Protein AF-0000000071113165 (afdb_homodimer)

Organism: Streptococcus pneumoniae serotype 4 (strain ATCC BAA-334 / TIGR4) (NCBI:txid170187)

Solvent-accessible surface area (backbone atoms only — not comparable to full-atom values): 21398 Å² total; per-residue (Å²): 120,42,36,26,34,48,35,62,42,58,85,56,48,65,63,38,43,74,47,56,25,41,30,31,39,39,16,25,43,61,92,53,75,32,18,29,39,22,61,21,46,48,31,50,42,34,58,58,27,58,80,63,74,26,47,37,28,35,34,48,31,83,55,58,80,76,47,62,73,53,71,68,54,51,51,24,42,50,47,37,44,51,52,41,52,71,40,55,39,50,20,37,30,36,60,51,29,38,94,85,48,40,77,26,58,76,62,47,50,54,51,49,61,64,40,66,94,37,47,32,31,37,32,53,62,55,47,66,31,51,76,72,50,40,56,54,44,49,54,51,40,29,74,69,61,39,48,29,37,33,29,51,41,58,60,92,86,61,52,67,69,61,24,50,56,44,41,51,54,53,49,64,70,26,60,98,56,39,46,74,34,46,28,72,88,33,23,67,87,46,44,62,56,48,37,71,74,69,67,55,60,41,41,31,16,73,28,49,54,97,121,42,36,27,35,48,34,60,45,60,84,55,48,65,63,36,43,74,48,57,26,40,29,31,38,36,17,24,42,60,93,53,73,33,18,30,40,22,60,20,48,49,30,51,42,35,60,58,26,60,78,62,74,26,46,36,29,35,33,50,30,83,54,56,81,74,47,62,70,56,70,67,53,50,52,26,42,51,48,37,44,49,50,40,52,73,40,55,39,50,19,38,31,36,58,51,29,38,94,85,48,40,76,27,57,75,61,45,49,54,51,50,62,63,39,67,94,37,46,31,30,37,32,55,62,55,47,65,33,51,76,71,49,40,57,53,44,49,54,51,40,28,74,69,62,37,49,29,37,34,30,50,40,56,58,94,84,62,54,67,70,62,23,49,55,43,40,53,53,51,49,62,71,26,60,97,56,38,46,74,34,46,28,72,88,32,22,68,86,48,44,62,56,47,36,69,74,69,67,56,59,42,41,30,17,73,28,49,53,96

Nearest PDB structures (foldseek):
  2bdq-assembly1_B  TM=9.662E-01  e=8.744E-26  Streptococcus agalactiae
  3iwp-assembly5_C  TM=9.488E-01  e=4.436E-21  Homo sapiens
  3iwp-assembly5_D  TM=9.353E-01  e=1.813E-20  Homo sapiens
  1x8c-assembly1_A  TM=9.514E-01  e=1.545E-19  Shigella flexneri 2a str. 301
  3iwp-assembly7_G  TM=9.284E-01  e=1.070E-19  Homo sapiens

InterPro domains:
  IPR005627 CutC-like [MF_00795] (1-210)
  IPR005627 CutC-like [PF03932] (1-207)
  IPR005627 CutC-like [PTHR12598] (1-207)
  IPR036822 CutC-like domain superfamily [G3DSA:3.20.20.380] (1-209)
  IPR036822 CutC-like domain superfamily [SSF110395] (1-209)

Sequence (420 aa):
MIYEFCAENVTLLEKAMQAGARRIELCDNLAVGGTTPSYGVTKAAVELAANYDTTIMTMIRPRGGDFVYNDLEIAIMLEDIRLTAQAGSQGVVFGALTADKKLDKPNLEKLIAASKGMEIVFHMAFDELSDEDQAEAIDWLSQAGV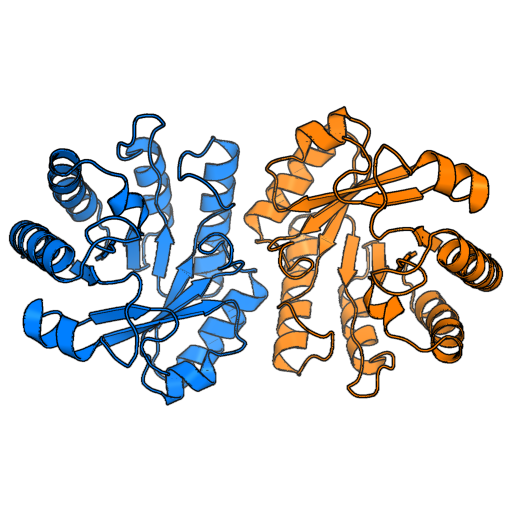TRILTRAGVSGDSLEKRFVHYHRILEYAKGKIEILPGGGIDLENRQTFIDQVGVTQLHGTKVVFMIYEFCAENVTLLEKAMQAGARRIELCDNLAVGGTTPSYGVTKAAVELAANYDTTIMTMIRPRGGDFVYNDLEIAIMLEDIRLTAQAGSQGVVFGALTADKKLDKPNLEKLIAASKGMEIVFHMAFDELSDEDQAEAIDWLSQAGVTRILTRAGVSGDSLEKRFVHYHRILEYAKGKIEILPGGGIDLENRQTFIDQVGVTQLHGTKVVF

Radius of gyration: 22.87 Å; Cα contacts (8 Å, |Δi|>4): 872; chains: 2; bounding box: 44×68×53 Å

pLDDT: mean 97.97, std 1.6, range [87.56, 99.0]

Secondary structure (DSSP, 8-state):
-EEEEEEETTTTHHHHHHTT--EEEEEB-GGGT-BPPPHHHHHHHHHHHHTTT-EEEEE--SSSS-S---HHHHHHHHHHHHHHHHHT-SEEEE--B-TTSSB-HHHHHHHHHHTTTSEEEE-GGGGGS-HHHHHHHHHHHHHHT--EEEE-SS-TT--HHHHHHHHHHHHHHHTTT-EEEE-SS-BTTTHHHHHHHH--SEEEETBS--/-EEEEEEETTTTHHHHHHTT--EEEEEB-GGGT-BPPPHHHHHHHHHHHHTTT-EEEEE--SSSS-S---HHHHHHHHHHHHHHHHHT-SEEEE--B-TTSSB-HHHHHHHHHHTTTSEEEE-GGGGGS-HHHHHHHHHHHHHHT--EEEE-SS-TT--HHHHHHHHHHHHHHHTTT-EEEE-SS-BTTTHHHHHHHH--SEEEETBS--

Foldseek 3Di:
DAEEAEDAFCVCLVVLLVLPHQEYEYFHPCVQPGAFDDLVSLLVSCVVSV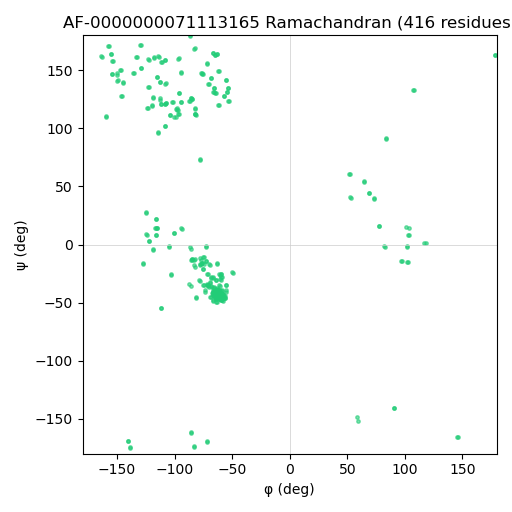VRNHAYATEQHHDHDAQADDPVSLVSSLVSLQSSVVSPHQHYEGAHAHPVLAGPVVSVLVNLVSNPRHAYEYEASLQSHDPVRNLVVLQVCLVSRHAEYEHQLYDPPDDVVNSLVSLQVNCVSNVPRHHYEHEDPAAPVCVVVCCVRNVHDYYYDNHHRD/DAEEAEDAFCVCLVVQLVLPHQEYEYFHPCVQPGAFDDLVSLLVSCVVSVVRNHAYATEQHHDHDAQADDPVSLVSSLVSLQSSVVSPHQHYEGAHAHPVLAGPVVSVLVNLVSNPRHAYEYEASLQSHDPVRNLVVLQVCLVSRHAEYEHQLYDPPDDVVNSLVSLQVNCVSNVPRHHYEHEDPAAPVCVVVCCVRNVHDYYYDNHHRD

Structure (mmCIF, N/CA/C/O backbone):
data_AF-0000000071113165-model_v1
#
loop_
_entity.id
_entity.type
_entity.pdbx_description
1 polymer 'PF03932 family protein CutC'
#
loop_
_atom_site.group_PDB
_atom_site.id
_atom_site.type_symbol
_atom_site.label_atom_id
_atom_site.label_alt_id
_atom_site.label_comp_id
_atom_site.label_asym_id
_atom_site.label_entity_id
_atom_site.label_seq_id
_atom_site.pdbx_PDB_ins_code
_atom_site.Cartn_x
_atom_site.Cartn_y
_atom_site.Cartn_z
_atom_site.occupancy
_atom_site.B_iso_or_equiv
_atom_site.auth_seq_id
_atom_site.auth_comp_id
_atom_site.auth_asym_id
_atom_site.auth_atom_id
_atom_site.pdbx_PDB_model_num
ATOM 1 N N . MET A 1 1 ? -12.469 -24.359 -13.43 1 95.56 1 MET A N 1
ATOM 2 C CA . MET A 1 1 ? -11.68 -23.172 -13.781 1 95.56 1 MET A CA 1
ATOM 3 C C . MET A 1 1 ? -11.617 -22.188 -12.617 1 95.56 1 MET A C 1
ATOM 5 O O . MET A 1 1 ? -12.648 -21.844 -12.039 1 95.56 1 MET A O 1
ATOM 9 N N . ILE A 1 2 ? -10.453 -21.844 -12.172 1 98.12 2 ILE A N 1
ATOM 10 C CA . ILE A 1 2 ? -10.305 -20.828 -11.125 1 98.12 2 ILE A CA 1
ATOM 11 C C . ILE A 1 2 ? -9.891 -19.5 -11.75 1 98.12 2 ILE A C 1
ATOM 13 O O . ILE A 1 2 ? -8.898 -19.438 -12.484 1 98.12 2 ILE A O 1
ATOM 17 N N . TYR A 1 3 ? -10.695 -18.5 -11.508 1 98.62 3 TYR A N 1
ATOM 18 C CA . TYR A 1 3 ? -10.305 -17.141 -11.852 1 98.62 3 TYR A CA 1
ATOM 19 C C . TYR A 1 3 ? -9.758 -16.406 -10.633 1 98.62 3 TYR A C 1
ATOM 21 O O . TYR A 1 3 ? -10.453 -16.25 -9.633 1 98.62 3 TYR A O 1
ATOM 29 N N . GLU A 1 4 ? -8.57 -16.047 -10.727 1 98.88 4 GLU A N 1
ATOM 30 C CA . GLU A 1 4 ? -7.926 -15.25 -9.68 1 98.88 4 GLU A CA 1
ATOM 31 C C . GLU A 1 4 ? -7.949 -13.766 -10.023 1 98.88 4 GLU A C 1
ATOM 33 O O . GLU A 1 4 ? -7.328 -13.336 -11 1 98.88 4 GLU A O 1
ATOM 38 N N . PHE A 1 5 ? -8.703 -13.086 -9.234 1 98.88 5 PHE A N 1
ATOM 39 C CA . PHE A 1 5 ? -8.82 -11.648 -9.438 1 98.88 5 PHE A CA 1
ATOM 40 C C . PHE A 1 5 ? -7.715 -10.906 -8.703 1 98.88 5 PHE A C 1
ATOM 42 O O . PHE A 1 5 ? -7.516 -11.109 -7.5 1 98.88 5 PHE A O 1
ATOM 49 N N . CYS A 1 6 ? -6.941 -10.109 -9.398 1 98.88 6 CYS A N 1
ATOM 50 C CA . CYS A 1 6 ? -5.938 -9.242 -8.805 1 98.88 6 CYS A CA 1
ATOM 51 C C . CYS A 1 6 ? -6.57 -7.953 -8.289 1 98.88 6 CYS A C 1
ATOM 53 O O . CYS A 1 6 ? -7.004 -7.113 -9.078 1 98.88 6 CYS A O 1
ATOM 55 N N . ALA A 1 7 ? -6.57 -7.816 -7.02 1 98.75 7 ALA A N 1
ATOM 56 C CA . ALA A 1 7 ? -7.348 -6.75 -6.391 1 98.75 7 ALA A CA 1
ATOM 57 C C . ALA A 1 7 ? -6.434 -5.715 -5.738 1 98.75 7 ALA A C 1
ATOM 59 O O . ALA A 1 7 ? -5.422 -6.07 -5.125 1 98.75 7 ALA A O 1
ATOM 60 N N . GLU A 1 8 ? -6.812 -4.477 -5.887 1 98.25 8 GLU A N 1
ATOM 61 C CA . GLU A 1 8 ? -6.27 -3.396 -5.066 1 98.25 8 GLU A CA 1
ATOM 62 C C . GLU A 1 8 ? -7.23 -3.016 -3.945 1 98.25 8 GLU A C 1
ATOM 64 O O . GLU A 1 8 ? -8.273 -2.402 -4.195 1 98.25 8 GLU A O 1
ATOM 69 N N . ASN A 1 9 ? -6.793 -3.369 -2.727 1 97.75 9 ASN A N 1
ATOM 70 C CA . ASN A 1 9 ? -7.617 -3.189 -1.536 1 97.75 9 ASN A CA 1
ATOM 71 C C . ASN A 1 9 ? -8.93 -3.953 -1.646 1 97.75 9 ASN A C 1
ATOM 73 O O . ASN A 1 9 ? -8.977 -5.055 -2.197 1 97.75 9 ASN A O 1
ATOM 77 N N . VAL A 1 10 ? -10.055 -3.506 -0.98 1 98.44 10 VAL A N 1
ATOM 78 C CA . VAL A 1 10 ? -11.258 -4.316 -0.864 1 98.44 10 VAL A CA 1
ATOM 79 C C . VAL A 1 10 ? -12.328 -3.791 -1.816 1 98.44 10 VAL A C 1
ATOM 81 O O . VAL A 1 10 ? -13.406 -4.379 -1.937 1 98.44 10 VAL A O 1
ATOM 84 N N . THR A 1 11 ? -12.055 -2.701 -2.547 1 97.25 11 THR A N 1
ATOM 85 C CA . THR A 1 11 ? -13.047 -1.896 -3.256 1 97.25 11 THR A CA 1
ATOM 86 C C . THR A 1 11 ? -13.859 -2.762 -4.211 1 97.25 11 THR A C 1
ATOM 88 O O . THR A 1 11 ? -15.086 -2.617 -4.297 1 97.25 11 THR A O 1
ATOM 91 N N . LEU A 1 12 ? -13.219 -3.736 -4.91 1 98.06 12 LEU A N 1
ATOM 92 C CA . LEU A 1 12 ? -13.906 -4.457 -5.977 1 98.06 12 LEU A CA 1
ATOM 93 C C . LEU A 1 12 ? -14.039 -5.938 -5.633 1 98.06 12 LEU A C 1
ATOM 95 O O . LEU A 1 12 ? -14.391 -6.75 -6.492 1 98.06 12 LEU A O 1
ATOM 99 N N . LEU A 1 13 ? -13.812 -6.301 -4.387 1 98.44 13 LEU A N 1
ATOM 100 C CA . LEU A 1 13 ? -13.75 -7.715 -4.027 1 98.44 13 LEU A CA 1
ATOM 101 C C . LEU A 1 13 ? -15.109 -8.375 -4.203 1 98.44 13 LEU A C 1
ATOM 103 O O . LEU A 1 13 ? -15.219 -9.43 -4.832 1 98.44 13 LEU A O 1
ATOM 107 N N . GLU A 1 14 ? -16.141 -7.746 -3.688 1 97.94 14 GLU A N 1
ATOM 108 C CA . GLU A 1 14 ? -17.453 -8.359 -3.768 1 97.94 14 GLU A CA 1
ATOM 109 C C . GLU A 1 14 ? -17.922 -8.492 -5.215 1 97.94 14 GLU A C 1
ATOM 111 O O . GLU A 1 14 ? -18.469 -9.523 -5.609 1 97.94 14 GLU A O 1
ATOM 116 N N . LYS A 1 15 ? -17.688 -7.426 -6.012 1 98.31 15 LYS A N 1
ATOM 117 C CA . LYS A 1 15 ? -18.047 -7.473 -7.43 1 98.31 15 LYS A CA 1
ATOM 118 C C . LYS A 1 15 ? -17.328 -8.617 -8.133 1 98.31 15 LYS A C 1
ATOM 120 O O . LYS A 1 15 ? -17.938 -9.352 -8.922 1 98.31 15 LYS A O 1
ATOM 125 N N . ALA A 1 16 ? -16.016 -8.773 -7.816 1 98.69 16 ALA A N 1
ATOM 126 C CA . ALA A 1 16 ? -15.203 -9.812 -8.445 1 98.69 16 ALA A CA 1
ATOM 127 C C . ALA A 1 16 ? -15.703 -11.203 -8.062 1 98.69 16 ALA A C 1
ATOM 129 O O . ALA A 1 16 ? -15.805 -12.094 -8.914 1 98.69 16 ALA A O 1
ATOM 130 N N . MET A 1 17 ? -16.031 -11.352 -6.781 1 98.69 17 MET A N 1
ATOM 131 C CA . MET A 1 17 ? -16.469 -12.656 -6.285 1 98.69 17 MET A CA 1
ATOM 132 C C . MET A 1 17 ? -17.859 -13 -6.805 1 98.69 17 MET A C 1
ATOM 134 O O . MET A 1 17 ? -18.125 -14.156 -7.141 1 98.69 17 MET A O 1
ATOM 138 N N . GLN A 1 18 ? -18.688 -11.992 -6.949 1 98.38 18 GLN A N 1
ATOM 139 C CA . GLN A 1 18 ? -19.984 -12.195 -7.562 1 98.38 18 GLN A CA 1
ATOM 140 C C . GLN A 1 18 ? -19.859 -12.555 -9.039 1 98.38 18 GLN A C 1
ATOM 142 O O . GLN A 1 18 ? -20.688 -13.297 -9.578 1 98.38 18 GLN A O 1
ATOM 147 N N . ALA A 1 19 ? -18.766 -12.07 -9.625 1 98.38 19 ALA A N 1
ATOM 148 C CA . ALA A 1 19 ? -18.531 -12.305 -11.047 1 98.38 19 ALA A CA 1
ATOM 149 C C . ALA A 1 19 ? -17.812 -13.633 -11.266 1 98.38 19 ALA A C 1
ATOM 151 O O . ALA A 1 19 ? -17.484 -13.992 -12.406 1 98.38 19 ALA A O 1
ATOM 152 N N . GLY A 1 20 ? -17.5 -14.289 -10.195 1 97.81 20 GLY A N 1
ATOM 153 C CA . GLY A 1 20 ? -17.031 -15.656 -10.367 1 97.81 20 GLY A CA 1
ATOM 154 C C . GLY A 1 20 ? -15.609 -15.875 -9.914 1 97.81 20 GLY A C 1
ATOM 155 O O . GLY A 1 20 ? -15.094 -17 -9.977 1 97.81 20 GLY A O 1
ATOM 156 N N . ALA A 1 21 ? -14.945 -14.867 -9.391 1 98.62 21 ALA A N 1
ATOM 157 C CA . ALA A 1 21 ? -13.609 -15.07 -8.844 1 98.62 21 ALA A CA 1
ATOM 158 C C . ALA A 1 21 ? -13.656 -15.984 -7.617 1 98.62 21 ALA A C 1
ATOM 160 O O . ALA A 1 21 ? -14.492 -15.805 -6.73 1 98.62 21 ALA A O 1
ATOM 161 N N . ARG A 1 22 ? -12.75 -16.922 -7.594 1 98.44 22 ARG A N 1
ATOM 162 C CA . ARG A 1 22 ? -12.719 -17.828 -6.445 1 98.44 22 ARG A CA 1
ATOM 163 C C . ARG A 1 22 ? -11.359 -17.781 -5.758 1 98.44 22 ARG A C 1
ATOM 165 O O . ARG A 1 22 ? -11.125 -18.516 -4.789 1 98.44 22 ARG A O 1
ATOM 172 N N . ARG A 1 23 ? -10.547 -16.953 -6.246 1 98.88 23 ARG A N 1
ATOM 173 C CA . ARG A 1 23 ? -9.281 -16.594 -5.621 1 98.88 23 ARG A CA 1
ATOM 174 C C . ARG A 1 23 ? -8.953 -15.117 -5.852 1 98.88 23 ARG A C 1
ATOM 176 O O . ARG A 1 23 ? -9.219 -14.578 -6.93 1 98.88 23 ARG A O 1
ATOM 183 N N . ILE A 1 24 ? -8.453 -14.5 -4.828 1 98.94 24 ILE A N 1
ATOM 184 C CA . ILE A 1 24 ? -8.07 -13.094 -4.898 1 98.94 24 ILE A CA 1
ATOM 185 C C . ILE A 1 24 ? -6.578 -12.945 -4.609 1 98.94 24 ILE A C 1
ATOM 187 O O . ILE A 1 24 ? -6.086 -13.438 -3.592 1 98.94 24 ILE A O 1
ATOM 191 N N . GLU A 1 25 ? -5.852 -12.438 -5.52 1 98.94 25 GLU A N 1
ATOM 192 C CA . GLU A 1 25 ? -4.574 -11.844 -5.125 1 98.94 25 GLU A CA 1
ATOM 193 C C . GLU A 1 25 ? -4.766 -10.43 -4.598 1 98.94 25 GLU A C 1
ATOM 195 O O . GLU A 1 25 ? -5.117 -9.523 -5.355 1 98.94 25 GLU A O 1
ATOM 200 N N . LEU A 1 26 ? -4.535 -10.273 -3.318 1 98.94 26 LEU A N 1
ATOM 201 C CA . LEU A 1 26 ? -4.789 -9 -2.646 1 98.94 26 LEU A CA 1
ATOM 202 C C . LEU A 1 26 ? -3.523 -8.156 -2.588 1 98.94 26 LEU A C 1
ATOM 204 O O . LEU A 1 26 ? -2.494 -8.602 -2.082 1 98.94 26 LEU A O 1
ATOM 208 N N . CYS A 1 27 ? -3.594 -6.957 -3.137 1 98.81 27 CYS A N 1
ATOM 209 C CA . CYS A 1 27 ? -2.471 -6.027 -3.191 1 98.81 27 CYS A CA 1
ATOM 210 C C . CYS A 1 27 ? -2.896 -4.629 -2.762 1 98.81 27 CYS A C 1
ATOM 212 O O . CYS A 1 27 ? -4.09 -4.355 -2.617 1 98.81 27 CYS A O 1
ATOM 214 N N . ASP A 1 28 ? -1.943 -3.873 -2.436 1 98.5 28 ASP A N 1
ATOM 215 C CA . ASP A 1 28 ? -2.027 -2.422 -2.568 1 98.5 28 ASP A CA 1
ATOM 216 C C . ASP A 1 28 ? -1.14 -1.922 -3.705 1 98.5 28 ASP A C 1
ATOM 218 O O . ASP A 1 28 ? -0.256 -2.643 -4.172 1 98.5 28 ASP A O 1
ATOM 222 N N . ASN A 1 29 ? -1.327 -0.743 -4.309 1 98.38 29 ASN A N 1
ATOM 223 C CA . ASN A 1 29 ? -0.427 -0.016 -5.199 1 98.38 29 ASN A CA 1
ATOM 224 C C . ASN A 1 29 ? -0.174 -0.785 -6.492 1 98.38 29 ASN A C 1
ATOM 226 O O . ASN A 1 29 ? 0.975 -1.066 -6.836 1 98.38 29 ASN A O 1
ATOM 230 N N . LEU A 1 30 ? -1.193 -1.187 -7.223 1 97.94 30 LEU A N 1
ATOM 231 C CA . LEU A 1 30 ? -1.079 -1.926 -8.477 1 97.94 30 LEU A CA 1
ATOM 232 C C . LEU A 1 30 ? -0.361 -1.095 -9.531 1 97.94 30 LEU A C 1
ATOM 234 O O . LEU A 1 30 ? 0.119 -1.635 -10.531 1 97.94 30 LEU A O 1
ATOM 238 N N . ALA A 1 31 ? -0.261 0.25 -9.289 1 96.94 31 ALA A N 1
ATOM 239 C CA . ALA A 1 31 ? 0.445 1.128 -10.219 1 96.94 31 ALA A CA 1
ATOM 240 C C . ALA A 1 31 ? 1.901 0.699 -10.375 1 96.94 31 ALA A C 1
ATOM 242 O O . ALA A 1 31 ? 2.518 0.951 -11.414 1 96.94 31 ALA A O 1
ATOM 243 N N . VAL A 1 32 ? 2.445 0.013 -9.352 1 97.44 32 VAL A N 1
ATOM 244 C CA . VAL A 1 32 ? 3.83 -0.439 -9.43 1 97.44 32 VAL A CA 1
ATOM 245 C C . VAL A 1 32 ? 3.879 -1.965 -9.43 1 97.44 32 VAL A C 1
ATOM 247 O O . VAL A 1 32 ? 4.891 -2.561 -9.055 1 97.44 32 VAL A O 1
ATOM 250 N N . GLY A 1 33 ? 2.764 -2.602 -9.648 1 97.06 33 GLY A N 1
ATOM 251 C CA . GLY A 1 33 ? 2.699 -4.051 -9.758 1 97.06 33 GLY A CA 1
ATOM 252 C C . GLY A 1 33 ? 2.178 -4.715 -8.492 1 97.06 33 GLY A C 1
ATOM 253 O O . GLY A 1 33 ? 2.102 -5.945 -8.422 1 97.06 33 GLY A O 1
ATOM 254 N N . GLY A 1 34 ? 1.878 -3.891 -7.465 1 98.62 34 GLY A N 1
ATOM 255 C CA . GLY A 1 34 ? 1.321 -4.426 -6.234 1 98.62 34 GLY A CA 1
ATOM 256 C C . GLY A 1 34 ? 2.311 -4.43 -5.082 1 98.62 34 GLY A C 1
ATOM 257 O O . GLY A 1 34 ? 3.477 -4.789 -5.258 1 98.62 34 GLY A O 1
ATOM 258 N N . THR A 1 35 ? 1.893 -3.977 -3.967 1 98.88 35 THR A N 1
ATOM 259 C CA . THR A 1 35 ? 2.646 -4.066 -2.721 1 98.88 35 THR A CA 1
ATOM 260 C C . THR A 1 35 ? 1.783 -4.648 -1.606 1 98.88 35 THR A C 1
ATOM 262 O O . THR A 1 35 ? 0.596 -4.91 -1.807 1 98.88 35 THR A O 1
ATOM 265 N N . THR A 1 36 ? 2.426 -4.93 -0.488 1 98.94 36 THR A N 1
ATOM 266 C CA . THR A 1 36 ? 1.728 -5.539 0.637 1 98.94 36 THR A CA 1
ATOM 267 C C . THR A 1 36 ? 0.62 -4.625 1.149 1 98.94 36 THR A C 1
ATOM 269 O O . THR A 1 36 ? 0.871 -3.463 1.481 1 98.94 36 THR A O 1
ATOM 272 N N . PRO A 1 37 ? -0.646 -5.078 1.138 1 98.94 37 PRO A N 1
ATOM 273 C CA . PRO A 1 37 ? -1.71 -4.254 1.715 1 98.94 37 PRO A CA 1
ATOM 274 C C . PRO A 1 37 ? -1.579 -4.098 3.229 1 98.94 37 PRO A C 1
ATOM 276 O O . PRO A 1 37 ? -0.8 -4.812 3.861 1 98.94 37 PRO A O 1
ATOM 279 N N . SER A 1 38 ? -2.277 -3.16 3.791 1 98.88 38 SER A N 1
ATOM 280 C CA . SER A 1 38 ? -2.303 -2.994 5.238 1 98.88 38 SER A CA 1
ATOM 281 C C . SER A 1 38 ? -2.949 -4.195 5.922 1 98.88 38 SER A C 1
ATOM 283 O O . SER A 1 38 ? -3.643 -4.984 5.277 1 98.88 38 SER A O 1
ATOM 285 N N . TYR A 1 39 ? -2.705 -4.305 7.211 1 98.81 39 TYR A N 1
ATOM 286 C CA . TYR A 1 39 ? -3.305 -5.379 7.992 1 98.81 39 TYR A CA 1
ATOM 287 C C . TYR A 1 39 ? -4.824 -5.301 7.953 1 98.81 39 TYR A C 1
ATOM 289 O O . TYR A 1 39 ? -5.5 -6.316 7.77 1 98.81 39 TYR A O 1
ATOM 297 N N . GLY A 1 40 ? -5.332 -4.07 8.141 1 98.94 40 GLY A N 1
ATOM 298 C CA . GLY A 1 40 ? -6.773 -3.895 8.125 1 98.94 40 GLY A CA 1
ATOM 299 C C . GLY A 1 40 ? -7.414 -4.324 6.824 1 98.94 40 GLY A C 1
ATOM 300 O O . GLY A 1 40 ? -8.469 -4.965 6.824 1 98.94 40 GLY A O 1
ATOM 301 N N . VAL A 1 41 ? -6.82 -4 5.73 1 98.94 41 VAL A N 1
ATOM 302 C CA . VAL A 1 41 ? -7.32 -4.391 4.418 1 98.94 41 VAL A CA 1
ATOM 303 C C . VAL A 1 41 ? -7.289 -5.91 4.281 1 98.94 41 VAL A C 1
ATOM 305 O O . VAL A 1 41 ? -8.258 -6.52 3.812 1 98.94 41 VAL A O 1
ATOM 308 N N . THR A 1 42 ? -6.184 -6.543 4.684 1 98.94 42 THR A N 1
ATOM 309 C CA . THR A 1 42 ? -6.039 -7.992 4.574 1 98.94 42 THR A CA 1
ATOM 310 C C . THR A 1 42 ? -7.109 -8.703 5.402 1 98.94 42 THR A C 1
ATOM 312 O O . THR A 1 42 ? -7.793 -9.594 4.902 1 98.94 42 THR A O 1
ATOM 315 N N . LYS A 1 43 ? -7.266 -8.25 6.602 1 98.88 43 LYS A N 1
ATOM 316 C CA . LYS A 1 43 ? -8.25 -8.859 7.488 1 98.88 43 LYS A CA 1
ATOM 317 C C . LYS A 1 43 ? -9.656 -8.719 6.93 1 98.88 43 LYS A C 1
ATOM 319 O O . LYS A 1 43 ? -10.422 -9.688 6.898 1 98.88 43 LYS A O 1
ATOM 324 N N . ALA A 1 44 ? -10.008 -7.523 6.445 1 98.88 44 ALA A N 1
A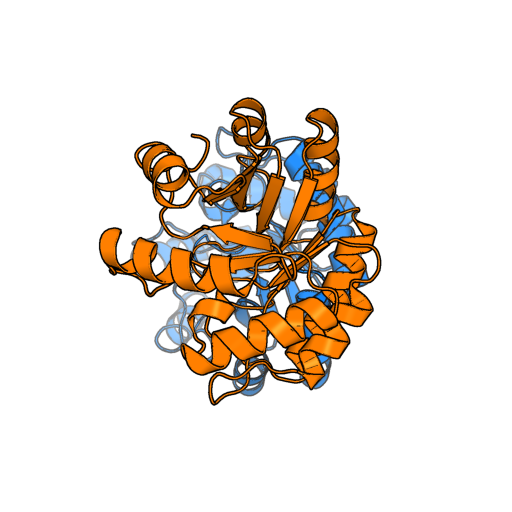TOM 325 C CA . ALA A 1 44 ? -11.328 -7.27 5.879 1 98.88 44 ALA A CA 1
ATOM 326 C C . ALA A 1 44 ? -11.562 -8.125 4.637 1 98.88 44 ALA A C 1
ATOM 328 O O . ALA A 1 44 ? -12.656 -8.656 4.441 1 98.88 44 ALA A O 1
ATOM 329 N N . ALA A 1 45 ? -10.547 -8.242 3.844 1 98.88 45 ALA A N 1
ATOM 330 C CA . ALA A 1 45 ? -10.656 -9.039 2.625 1 98.88 45 ALA A CA 1
ATOM 331 C C . ALA A 1 45 ? -10.922 -10.508 2.953 1 98.88 45 ALA A C 1
ATOM 333 O O . ALA A 1 45 ? -11.758 -11.148 2.316 1 98.88 45 ALA A O 1
ATOM 334 N N . VAL A 1 46 ? -10.172 -11.055 3.93 1 98.88 46 VAL A N 1
ATOM 335 C CA . VAL A 1 46 ? -10.328 -12.445 4.348 1 98.88 46 VAL A CA 1
ATOM 336 C C . VAL A 1 46 ? -11.758 -12.688 4.832 1 98.88 46 VAL A C 1
ATOM 338 O O . VAL A 1 46 ? -12.398 -13.664 4.434 1 98.88 46 VAL A O 1
ATOM 341 N N . GLU A 1 47 ? -12.219 -11.758 5.594 1 98.38 47 GLU A N 1
ATOM 342 C CA . GLU A 1 47 ? -13.562 -11.883 6.145 1 98.38 47 GLU A CA 1
ATOM 343 C C . GLU A 1 47 ? -14.625 -11.805 5.047 1 98.38 47 GLU A C 1
ATOM 345 O O . GLU A 1 47 ? -15.555 -12.609 5.023 1 98.38 47 GLU A O 1
ATOM 350 N N . LEU A 1 48 ? -14.445 -10.891 4.141 1 98.06 48 LEU A N 1
ATOM 351 C CA . LEU A 1 48 ? -15.383 -10.734 3.035 1 98.06 48 LEU A CA 1
ATOM 352 C C . LEU A 1 48 ? -15.391 -11.969 2.148 1 98.06 48 LEU A C 1
ATOM 354 O O . LEU A 1 48 ? -16.453 -12.43 1.727 1 98.06 48 LEU A O 1
ATOM 358 N N . ALA A 1 49 ? -14.219 -12.492 1.912 1 98.19 49 ALA A N 1
ATOM 359 C CA . ALA A 1 49 ? -14.055 -13.609 0.986 1 98.19 49 ALA A CA 1
ATOM 360 C C . ALA A 1 49 ? -14.688 -14.883 1.546 1 98.19 49 ALA A C 1
ATOM 362 O O . ALA A 1 49 ? -15.117 -15.758 0.788 1 98.19 49 ALA A O 1
ATOM 363 N N . ALA A 1 50 ? -14.734 -14.992 2.857 1 96.69 50 ALA A N 1
ATOM 364 C CA . ALA A 1 50 ? -15.32 -16.156 3.51 1 96.69 50 ALA A CA 1
ATOM 365 C C . ALA A 1 50 ? -16.781 -16.344 3.113 1 96.69 50 ALA A C 1
ATOM 367 O O . ALA A 1 50 ? -17.266 -17.469 3.01 1 96.69 50 ALA A O 1
ATOM 368 N N . ASN A 1 51 ? -17.438 -15.258 2.785 1 95.75 51 ASN A N 1
ATOM 369 C CA . ASN A 1 51 ? -18.844 -15.289 2.402 1 95.75 51 ASN A CA 1
ATOM 370 C C . ASN A 1 51 ? -19.031 -15.844 0.993 1 95.75 51 ASN A C 1
ATOM 372 O O . ASN A 1 51 ? -20.156 -16.172 0.588 1 95.75 51 ASN A O 1
ATOM 376 N N . TYR A 1 52 ? -17.953 -16 0.247 1 96.44 52 TYR A N 1
ATOM 377 C CA . TYR A 1 52 ? -18.031 -16.406 -1.151 1 96.44 52 TYR A CA 1
ATOM 378 C C . TYR A 1 52 ? -17.203 -17.656 -1.398 1 96.44 52 TYR A C 1
ATOM 380 O O . TYR A 1 52 ? -16.969 -18.047 -2.547 1 96.44 52 TYR A O 1
ATOM 388 N N . ASP A 1 53 ? -16.703 -18.281 -0.422 1 96 53 ASP A N 1
ATOM 389 C CA . ASP A 1 53 ? -15.812 -19.438 -0.541 1 96 53 ASP A CA 1
ATOM 390 C C . ASP A 1 53 ? -14.633 -19.125 -1.459 1 96 53 ASP A C 1
ATOM 392 O O . ASP A 1 53 ? -14.336 -19.891 -2.375 1 96 53 ASP A O 1
ATOM 396 N N . THR A 1 54 ? -14.148 -17.969 -1.323 1 98.56 54 THR A N 1
ATOM 397 C CA . THR A 1 54 ? -13.016 -17.469 -2.102 1 98.56 54 THR A CA 1
ATOM 398 C C . THR A 1 54 ? -11.766 -17.375 -1.238 1 98.56 54 THR A C 1
ATOM 400 O O . THR A 1 54 ? -11.836 -17 -0.066 1 98.56 54 THR A O 1
ATOM 403 N N . THR A 1 55 ? -10.602 -17.75 -1.749 1 98.69 55 THR A N 1
ATOM 404 C CA . THR A 1 55 ? -9.359 -17.688 -0.994 1 98.69 55 THR A CA 1
ATOM 405 C C . THR A 1 55 ? -8.617 -16.391 -1.269 1 98.69 55 THR A C 1
ATOM 407 O O . THR A 1 55 ? -8.711 -15.828 -2.363 1 98.69 55 THR A O 1
ATOM 410 N N . ILE A 1 56 ? -7.922 -15.93 -0.264 1 98.94 56 ILE A N 1
ATOM 411 C CA . ILE A 1 56 ? -7.125 -14.711 -0.361 1 98.94 56 ILE A CA 1
ATOM 412 C C . ILE A 1 56 ? -5.641 -15.062 -0.397 1 98.94 56 ILE A C 1
ATOM 414 O O . ILE A 1 56 ? -5.145 -15.773 0.481 1 98.94 56 ILE A O 1
ATOM 418 N N . MET A 1 57 ? -4.949 -14.656 -1.455 1 98.94 57 MET A N 1
ATOM 419 C CA . MET A 1 57 ? -3.494 -14.656 -1.591 1 98.94 57 MET A CA 1
ATOM 420 C C . MET A 1 57 ? -2.936 -13.25 -1.442 1 98.94 57 MET A C 1
ATOM 422 O O . MET A 1 57 ? -3.125 -12.406 -2.322 1 98.94 57 MET A O 1
ATOM 426 N N . THR A 1 58 ? -2.217 -13.008 -0.367 1 99 58 THR A N 1
ATOM 427 C CA . THR A 1 58 ? -1.819 -11.641 -0.057 1 99 58 THR A CA 1
ATOM 428 C C . THR A 1 58 ? -0.411 -11.352 -0.571 1 99 58 THR A C 1
ATOM 430 O O . THR A 1 58 ? 0.519 -12.117 -0.305 1 99 58 THR A O 1
ATOM 433 N N . MET A 1 59 ? -0.27 -10.297 -1.253 1 99 59 MET A N 1
ATOM 434 C CA . MET A 1 59 ? 1.026 -9.852 -1.756 1 99 59 MET A CA 1
ATOM 435 C C . MET A 1 59 ? 1.965 -9.5 -0.605 1 99 59 MET A C 1
ATOM 437 O O . MET A 1 59 ? 1.565 -8.828 0.345 1 99 59 MET A O 1
ATOM 441 N N . ILE A 1 60 ? 3.164 -10.039 -0.662 1 99 60 ILE A N 1
ATOM 442 C CA . ILE A 1 60 ? 4.262 -9.664 0.224 1 99 60 ILE A CA 1
ATOM 443 C C . ILE A 1 60 ? 5.371 -9 -0.585 1 99 60 ILE A C 1
ATOM 445 O O . ILE A 1 60 ? 6.18 -9.68 -1.22 1 99 60 ILE A O 1
ATOM 449 N N . ARG A 1 61 ? 5.395 -7.711 -0.622 1 98.94 61 ARG A N 1
ATOM 450 C CA . ARG A 1 61 ? 6.277 -6.883 -1.434 1 98.94 61 ARG A CA 1
ATOM 451 C C . ARG A 1 61 ? 6.379 -5.469 -0.866 1 98.94 61 ARG A C 1
ATOM 453 O O . ARG A 1 61 ? 5.422 -4.695 -0.935 1 98.94 61 ARG A O 1
ATOM 460 N N . PRO A 1 62 ? 7.523 -5.141 -0.333 1 98.81 62 PRO A N 1
ATOM 461 C CA . PRO A 1 62 ? 7.617 -3.922 0.475 1 98.81 62 PRO A CA 1
ATOM 462 C C . PRO A 1 62 ? 7.656 -2.652 -0.373 1 98.81 62 PRO A C 1
ATOM 464 O O . PRO A 1 62 ? 7.473 -1.551 0.151 1 98.81 62 PRO A O 1
ATOM 467 N N . ARG A 1 63 ? 7.934 -2.811 -1.666 1 98.56 63 ARG A N 1
ATOM 468 C CA . ARG A 1 63 ? 8.047 -1.656 -2.553 1 98.56 63 ARG A CA 1
ATOM 469 C C . ARG A 1 63 ? 7.973 -2.082 -4.016 1 98.56 63 ARG A C 1
ATOM 471 O O . ARG A 1 63 ? 8.125 -3.264 -4.332 1 98.56 63 ARG A O 1
ATOM 478 N N . GLY A 1 64 ? 7.68 -1.083 -4.918 1 98.06 64 GLY A N 1
ATOM 479 C CA . GLY A 1 64 ? 7.77 -1.348 -6.344 1 98.06 64 GLY A CA 1
ATOM 480 C C . GLY A 1 64 ? 9.195 -1.476 -6.84 1 98.06 64 GLY A C 1
ATOM 481 O O . GLY A 1 64 ? 10.125 -1.605 -6.039 1 98.06 64 GLY A O 1
ATOM 482 N N . GLY A 1 65 ? 9.344 -1.506 -8.156 1 97.25 65 GLY A N 1
ATOM 483 C CA . GLY A 1 65 ? 10.664 -1.616 -8.758 1 97.25 65 GLY A CA 1
ATOM 484 C C . GLY A 1 65 ? 11.094 -3.053 -8.992 1 97.25 65 GLY A C 1
ATOM 485 O O . GLY A 1 65 ? 10.289 -3.895 -9.383 1 97.25 65 GLY A O 1
ATOM 486 N N . ASP A 1 66 ? 12.359 -3.332 -8.758 1 97.94 66 ASP A N 1
ATOM 487 C CA . ASP A 1 66 ? 12.906 -4.66 -9.031 1 97.94 66 ASP A CA 1
ATOM 488 C C . ASP A 1 66 ? 12.625 -5.617 -7.879 1 97.94 66 ASP A C 1
ATOM 490 O O . ASP A 1 66 ? 11.859 -5.293 -6.969 1 97.94 66 ASP A O 1
ATOM 494 N N . PHE A 1 67 ? 13.156 -6.805 -7.934 1 98.75 67 PHE A N 1
ATOM 495 C CA . PHE A 1 67 ? 12.883 -7.852 -6.957 1 98.75 67 PHE A CA 1
ATOM 496 C C . PHE A 1 67 ? 14.148 -8.219 -6.188 1 98.75 67 PHE A C 1
ATOM 498 O O . PHE A 1 67 ? 14.305 -9.352 -5.742 1 98.75 67 PHE A O 1
ATOM 505 N N . VAL A 1 68 ? 15.125 -7.254 -6.176 1 98.88 68 VAL A N 1
ATOM 506 C CA . VAL A 1 68 ? 16.359 -7.383 -5.398 1 98.88 68 VAL A CA 1
ATOM 507 C C . VAL A 1 68 ? 16.203 -6.641 -4.074 1 98.88 68 VAL A C 1
ATOM 509 O O . VAL A 1 68 ? 16.094 -5.414 -4.051 1 98.88 68 VAL A O 1
ATOM 512 N N . TYR A 1 69 ? 16.25 -7.375 -3.016 1 98.81 69 TYR A N 1
ATOM 513 C CA . TYR A 1 69 ? 15.93 -6.793 -1.716 1 98.81 69 TYR A CA 1
ATOM 514 C C . TYR A 1 69 ? 17.156 -6.805 -0.804 1 98.81 69 TYR A C 1
ATOM 516 O O . TYR A 1 69 ? 17.969 -7.734 -0.851 1 98.81 69 TYR A O 1
ATOM 524 N N . ASN A 1 70 ? 17.266 -5.777 -0.022 1 98.38 70 ASN A N 1
ATOM 525 C CA . ASN A 1 70 ? 18.281 -5.773 1.025 1 98.38 70 ASN A CA 1
ATOM 526 C C . ASN A 1 70 ? 17.781 -6.426 2.307 1 98.38 70 ASN A C 1
ATOM 528 O O . ASN A 1 70 ? 16.625 -6.883 2.359 1 98.38 70 ASN A O 1
ATOM 532 N N . ASP A 1 71 ? 18.594 -6.496 3.34 1 98.56 71 ASP A N 1
ATOM 533 C CA . ASP A 1 71 ? 18.266 -7.215 4.57 1 98.56 71 ASP A CA 1
ATOM 534 C C . ASP A 1 71 ? 17.062 -6.59 5.273 1 98.56 71 ASP A C 1
ATOM 536 O O . ASP A 1 71 ? 16.219 -7.305 5.812 1 98.56 71 ASP A O 1
ATOM 540 N N . LEU A 1 72 ? 17.016 -5.32 5.285 1 98.5 72 LEU A N 1
ATOM 541 C CA . LEU A 1 72 ? 15.898 -4.633 5.914 1 98.5 72 LEU A CA 1
ATOM 542 C C . LEU A 1 72 ? 14.578 -4.988 5.227 1 98.5 72 LEU A C 1
ATOM 544 O O . LEU A 1 72 ? 13.578 -5.258 5.895 1 98.5 72 LEU A O 1
ATOM 548 N N . GLU A 1 73 ? 14.617 -4.984 3.922 1 98.88 73 GLU A N 1
ATOM 549 C CA . GLU A 1 73 ? 13.422 -5.289 3.146 1 98.88 73 GLU A CA 1
ATOM 550 C C . GLU A 1 73 ? 12.977 -6.738 3.357 1 98.88 73 GLU A C 1
ATOM 552 O O . GLU A 1 73 ? 11.781 -7.023 3.432 1 98.88 73 GLU A O 1
ATOM 557 N N . ILE A 1 74 ? 13.953 -7.652 3.48 1 98.94 74 ILE A N 1
ATOM 558 C CA . ILE A 1 74 ? 13.617 -9.039 3.777 1 98.94 74 ILE A CA 1
ATOM 559 C C . ILE A 1 74 ? 12.984 -9.133 5.16 1 98.94 74 ILE A C 1
ATOM 561 O O . ILE A 1 74 ? 11.992 -9.844 5.352 1 98.94 74 ILE A O 1
ATOM 565 N N . ALA A 1 75 ? 13.5 -8.375 6.094 1 98.94 75 ALA A N 1
ATOM 566 C CA . ALA A 1 75 ? 12.922 -8.352 7.438 1 98.94 75 ALA A CA 1
ATOM 567 C C . ALA A 1 75 ? 11.492 -7.828 7.406 1 98.94 75 ALA A C 1
ATOM 569 O O . ALA A 1 75 ? 10.625 -8.344 8.109 1 98.94 75 ALA A O 1
ATOM 570 N N . ILE A 1 76 ? 11.258 -6.859 6.613 1 98.94 76 ILE A N 1
ATOM 571 C CA . ILE A 1 76 ? 9.922 -6.305 6.43 1 98.94 76 ILE A CA 1
ATOM 572 C C . ILE A 1 76 ? 8.984 -7.383 5.895 1 98.94 76 ILE A C 1
ATOM 574 O O . ILE A 1 76 ? 7.875 -7.559 6.406 1 98.94 76 ILE A O 1
ATOM 578 N N . MET A 1 77 ? 9.438 -8.078 4.934 1 98.94 77 MET A N 1
ATOM 579 C CA . MET A 1 77 ? 8.633 -9.125 4.316 1 98.94 77 MET A CA 1
ATOM 580 C C . MET A 1 77 ? 8.289 -10.219 5.324 1 98.94 77 MET A C 1
ATOM 582 O O . MET A 1 77 ? 7.16 -10.711 5.355 1 98.94 77 MET A O 1
ATOM 586 N N . LEU A 1 78 ? 9.258 -10.555 6.117 1 98.94 78 LEU A N 1
ATOM 587 C CA . LEU A 1 78 ? 9.023 -11.586 7.125 1 98.94 78 LEU A CA 1
ATOM 588 C C . LEU A 1 78 ? 7.973 -11.133 8.133 1 98.94 78 LEU A C 1
ATOM 590 O O . LEU A 1 78 ? 7.086 -11.914 8.5 1 98.94 78 LEU A O 1
ATOM 594 N N . GLU A 1 79 ? 8.062 -9.883 8.578 1 98.88 79 GLU A N 1
ATOM 595 C CA . GLU A 1 79 ? 7.062 -9.336 9.492 1 98.88 79 GLU A CA 1
ATOM 596 C C . GLU A 1 79 ? 5.68 -9.312 8.852 1 98.88 79 GLU A C 1
ATOM 598 O O . GLU A 1 79 ? 4.684 -9.648 9.5 1 98.88 79 GLU A O 1
ATOM 603 N N . ASP A 1 80 ? 5.629 -8.992 7.621 1 98.94 80 ASP A N 1
ATOM 604 C CA . ASP A 1 80 ? 4.355 -8.906 6.918 1 98.94 80 ASP A CA 1
ATOM 605 C C . ASP A 1 80 ? 3.752 -10.289 6.691 1 98.94 80 ASP A C 1
ATOM 607 O O . ASP A 1 80 ? 2.529 -10.445 6.711 1 98.94 80 ASP A O 1
ATOM 611 N N . ILE A 1 81 ? 4.602 -11.281 6.441 1 98.94 81 ILE A N 1
ATOM 612 C CA . ILE A 1 81 ? 4.102 -12.648 6.332 1 98.94 81 ILE A CA 1
ATOM 613 C C . ILE A 1 81 ? 3.432 -13.055 7.645 1 98.94 81 ILE A C 1
ATOM 615 O O . ILE A 1 81 ? 2.336 -13.625 7.637 1 98.94 81 ILE A O 1
ATOM 619 N N . ARG A 1 82 ? 4.062 -12.734 8.719 1 98.88 82 ARG A N 1
ATOM 620 C CA . ARG A 1 82 ? 3.518 -13.062 10.031 1 98.88 82 ARG A CA 1
ATOM 621 C C . ARG A 1 82 ? 2.139 -12.445 10.219 1 98.88 82 ARG A C 1
ATOM 623 O O . ARG A 1 82 ? 1.19 -13.133 10.609 1 98.88 82 ARG A O 1
ATOM 630 N N . LEU A 1 83 ? 1.993 -11.188 9.93 1 98.81 83 LEU A N 1
ATOM 631 C CA . LEU A 1 83 ? 0.732 -10.484 10.141 1 98.81 83 LEU A CA 1
ATOM 632 C C . LEU A 1 83 ? -0.317 -10.938 9.125 1 98.81 83 LEU A C 1
ATOM 634 O O . LEU A 1 83 ? -1.51 -10.969 9.438 1 98.81 83 LEU A O 1
ATOM 638 N N . THR A 1 84 ? 0.142 -11.242 7.945 1 98.88 84 THR A N 1
ATOM 639 C CA . THR A 1 84 ? -0.756 -11.781 6.93 1 98.88 84 THR A CA 1
ATOM 640 C C . THR A 1 84 ? -1.365 -13.102 7.395 1 98.88 84 THR A C 1
ATOM 642 O O . THR A 1 84 ? -2.572 -13.312 7.258 1 98.88 84 THR A O 1
ATOM 645 N N . ALA A 1 85 ? -0.527 -13.953 7.934 1 98.88 85 ALA A N 1
ATOM 646 C CA . ALA A 1 85 ? -1.009 -15.211 8.492 1 98.88 85 ALA A CA 1
ATOM 647 C C . ALA A 1 85 ? -1.995 -14.969 9.633 1 98.88 85 ALA A C 1
ATOM 649 O O . ALA A 1 85 ? -3.045 -15.609 9.703 1 98.88 85 ALA A O 1
ATOM 650 N N . GLN A 1 86 ? -1.662 -14.008 10.461 1 98.56 86 GLN A N 1
ATOM 651 C CA . GLN A 1 86 ? -2.52 -13.648 11.586 1 98.56 86 GLN A CA 1
ATOM 652 C C . GLN A 1 86 ? -3.881 -13.156 11.102 1 98.56 86 GLN A C 1
ATOM 654 O O . GLN A 1 86 ? -4.902 -13.422 11.742 1 98.56 86 GLN A O 1
ATOM 659 N N . ALA A 1 87 ? -3.908 -12.484 9.984 1 98.62 87 ALA A N 1
ATOM 660 C CA . ALA A 1 87 ? -5.145 -11.938 9.422 1 98.62 87 ALA A CA 1
ATOM 661 C C . ALA A 1 87 ? -5.988 -13.031 8.781 1 98.62 87 ALA A C 1
ATOM 663 O O . ALA A 1 87 ? -7.152 -12.805 8.445 1 98.62 87 ALA A O 1
ATOM 664 N N . GLY A 1 88 ? -5.383 -14.203 8.523 1 98.75 88 GLY A N 1
ATOM 665 C CA . GLY A 1 88 ? -6.152 -15.344 8.055 1 98.75 88 GLY A CA 1
ATOM 666 C C . GLY A 1 88 ? -6.012 -15.594 6.566 1 98.75 88 GLY A C 1
ATOM 667 O O . GLY A 1 88 ? -6.762 -16.391 5.992 1 98.75 88 GLY A O 1
ATOM 668 N N . SER A 1 89 ? -5.113 -14.883 5.949 1 98.88 89 SER A N 1
ATOM 669 C CA . SER A 1 89 ? -4.891 -15.133 4.531 1 98.88 89 SER A CA 1
ATOM 670 C C . SER A 1 89 ? -4.559 -16.594 4.277 1 98.88 89 SER A C 1
ATOM 672 O O . SER A 1 89 ? -3.801 -17.203 5.035 1 98.88 89 SER A O 1
ATOM 674 N N . GLN A 1 90 ? -5.066 -17.156 3.188 1 98.88 90 GLN A N 1
ATOM 675 C CA . GLN A 1 90 ? -4.828 -18.547 2.855 1 98.88 90 GLN A CA 1
ATOM 676 C C . GLN A 1 90 ? -3.486 -18.734 2.152 1 98.88 90 GLN A C 1
ATOM 678 O O . GLN A 1 90 ? -2.959 -19.844 2.084 1 98.88 90 GLN A O 1
ATOM 683 N N . GLY A 1 91 ? -2.969 -17.672 1.624 1 98.94 91 GLY A N 1
ATOM 684 C CA . GLY A 1 91 ? -1.687 -17.734 0.942 1 98.94 91 GLY A CA 1
ATOM 685 C C . GLY A 1 91 ? -0.97 -16.406 0.87 1 98.94 91 GLY A C 1
ATOM 686 O O . GLY A 1 91 ? -1.528 -15.375 1.25 1 98.94 91 GLY A O 1
ATOM 687 N N . VAL A 1 92 ? 0.269 -16.469 0.424 1 99 92 VAL A N 1
ATOM 688 C CA . VAL A 1 92 ? 1.108 -15.297 0.214 1 99 92 VAL A CA 1
ATOM 689 C C . VAL A 1 92 ? 1.712 -15.33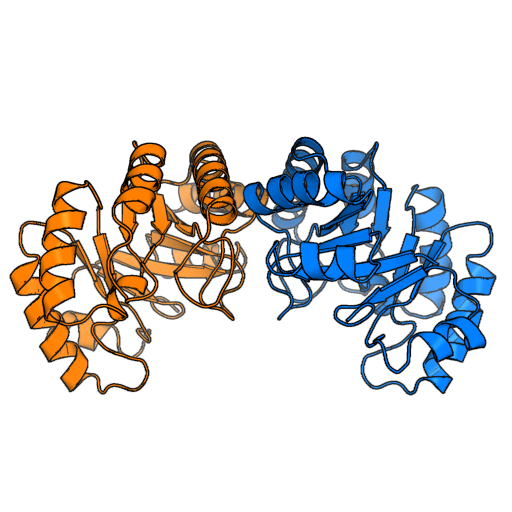6 -1.188 1 99 92 VAL A C 1
ATOM 691 O O . VAL A 1 92 ? 1.854 -16.406 -1.78 1 99 92 VAL A O 1
ATOM 694 N N . VAL A 1 93 ? 1.979 -14.172 -1.722 1 99 93 VAL A N 1
ATOM 695 C CA . VAL A 1 93 ? 2.551 -13.984 -3.051 1 99 93 VAL A CA 1
ATOM 696 C C . VAL A 1 93 ? 3.836 -13.172 -2.953 1 99 93 VAL A C 1
ATOM 698 O O . VAL A 1 93 ? 3.824 -12.039 -2.465 1 99 93 VAL A O 1
ATOM 701 N N . PHE A 1 94 ? 4.961 -13.734 -3.332 1 98.94 94 PHE A N 1
ATOM 702 C CA . PHE A 1 94 ? 6.195 -12.961 -3.307 1 98.94 94 PHE A CA 1
ATOM 703 C C . PHE A 1 94 ? 7.211 -13.523 -4.297 1 98.94 94 PHE A C 1
ATOM 705 O O . PHE A 1 94 ? 7.004 -14.594 -4.863 1 98.94 94 PHE A O 1
ATOM 712 N N . GLY A 1 95 ? 8.203 -12.828 -4.629 1 98.88 95 GLY A N 1
ATOM 713 C CA . GLY A 1 95 ? 9.406 -13.18 -5.367 1 98.88 95 GLY A CA 1
ATOM 714 C C . GLY A 1 95 ? 10.625 -12.406 -4.914 1 98.88 95 GLY A C 1
ATOM 715 O O . GLY A 1 95 ? 10.516 -11.266 -4.469 1 98.88 95 GLY A O 1
ATOM 716 N N . ALA A 1 96 ? 11.766 -13.031 -5.047 1 98.94 96 ALA A N 1
ATOM 717 C CA . ALA A 1 96 ? 13.039 -12.406 -4.719 1 98.94 96 ALA A CA 1
ATOM 718 C C . ALA A 1 96 ? 14.148 -12.898 -5.648 1 98.94 96 ALA A C 1
ATOM 720 O O . ALA A 1 96 ? 14.305 -14.102 -5.848 1 98.94 96 ALA A O 1
ATOM 721 N N . LEU A 1 97 ? 14.805 -12.008 -6.215 1 98.94 97 LEU A N 1
ATOM 722 C CA . LEU A 1 97 ? 15.883 -12.305 -7.145 1 98.94 97 LEU A CA 1
ATOM 723 C C . LEU A 1 97 ? 17.188 -11.672 -6.688 1 98.94 97 LEU A C 1
ATOM 725 O O . LEU A 1 97 ? 17.188 -10.742 -5.879 1 98.94 97 LEU A O 1
ATOM 729 N N . THR A 1 98 ? 18.328 -12.203 -7.188 1 98.75 98 THR A N 1
ATOM 730 C CA . THR A 1 98 ? 19.625 -11.547 -7.051 1 98.75 98 THR A CA 1
ATOM 731 C C . THR A 1 98 ? 19.797 -10.477 -8.125 1 98.75 98 THR A C 1
ATOM 733 O O . THR A 1 98 ? 19.016 -10.414 -9.078 1 98.75 98 THR A O 1
ATOM 736 N N . ALA A 1 99 ? 20.844 -9.641 -7.973 1 98.12 99 ALA A N 1
ATOM 737 C CA . ALA A 1 99 ? 21.109 -8.555 -8.914 1 98.12 99 ALA A CA 1
ATOM 738 C C . ALA A 1 99 ? 21.375 -9.094 -10.312 1 98.12 99 ALA A C 1
ATOM 740 O O . ALA A 1 99 ? 21.125 -8.414 -11.312 1 98.12 99 ALA A O 1
ATOM 741 N N . ASP A 1 100 ? 21.844 -10.336 -10.461 1 97.75 100 ASP A N 1
ATOM 742 C CA . ASP A 1 100 ? 22.125 -10.945 -11.758 1 97.75 100 ASP A CA 1
ATOM 743 C C . ASP A 1 100 ? 20.938 -11.758 -12.266 1 97.75 100 ASP A C 1
ATOM 745 O O . ASP A 1 100 ? 21.094 -12.641 -13.109 1 97.75 100 ASP A O 1
ATOM 749 N N . LYS A 1 101 ? 19.766 -11.578 -11.656 1 97.38 101 LYS A N 1
ATOM 750 C CA . LYS A 1 101 ? 18.484 -12.133 -12.117 1 97.38 101 LYS A CA 1
ATOM 751 C C . LYS A 1 101 ? 18.453 -13.648 -11.953 1 97.38 101 LYS A C 1
ATOM 753 O O . LYS A 1 101 ? 18.109 -14.375 -12.891 1 97.38 101 LYS A O 1
ATOM 758 N N . LYS A 1 102 ? 18.906 -14.039 -10.82 1 98.5 102 LYS A N 1
ATOM 759 C CA . LYS A 1 102 ? 18.734 -15.414 -10.359 1 98.5 102 LYS A CA 1
ATOM 760 C C . LYS A 1 102 ? 17.828 -15.469 -9.133 1 98.5 102 LYS A C 1
ATOM 762 O O . LYS A 1 102 ? 17.578 -14.445 -8.492 1 98.5 102 LYS A O 1
ATOM 767 N N . LEU A 1 103 ? 17.328 -16.672 -8.883 1 98.81 103 LEU A N 1
ATOM 768 C CA . LEU A 1 103 ? 16.594 -16.812 -7.633 1 98.81 103 LEU A CA 1
ATOM 769 C C . LEU A 1 103 ? 17.453 -16.438 -6.441 1 98.81 103 LEU A C 1
ATOM 771 O O . LEU A 1 103 ? 18.609 -16.875 -6.34 1 98.81 103 LEU A O 1
ATOM 775 N N . ASP A 1 104 ? 17 -15.578 -5.605 1 98.88 104 ASP A N 1
ATOM 776 C CA . ASP A 1 104 ? 17.656 -15.328 -4.324 1 98.88 104 ASP A CA 1
ATOM 777 C C . ASP A 1 104 ? 17.328 -16.422 -3.316 1 98.88 104 ASP A C 1
ATOM 779 O O . ASP A 1 104 ? 16.578 -16.203 -2.365 1 98.88 104 ASP A O 1
ATOM 783 N N . LYS A 1 105 ? 17.938 -17.594 -3.531 1 98.81 105 LYS A N 1
ATOM 784 C CA . LYS A 1 105 ? 17.531 -18.828 -2.834 1 98.81 105 LYS A CA 1
ATOM 785 C C . LYS A 1 105 ? 17.656 -18.656 -1.321 1 98.81 105 LYS A C 1
ATOM 787 O O . LYS A 1 105 ? 16.75 -19.016 -0.574 1 98.81 105 LYS A O 1
ATOM 792 N N . PRO A 1 106 ? 18.766 -18.016 -0.771 1 98.81 106 PRO A N 1
ATOM 793 C CA . PRO A 1 106 ? 18.859 -17.859 0.683 1 98.81 106 PRO A CA 1
ATOM 794 C C . PRO A 1 106 ? 17.703 -17.078 1.271 1 98.81 106 PRO A C 1
ATOM 796 O O . PRO A 1 106 ? 17.125 -17.469 2.295 1 98.81 106 PRO A O 1
ATOM 799 N N . ASN A 1 107 ? 17.328 -16 0.675 1 98.94 107 ASN A N 1
ATOM 800 C CA . ASN A 1 107 ? 16.234 -15.195 1.196 1 98.94 107 ASN A CA 1
ATOM 801 C C . ASN A 1 107 ? 14.875 -15.844 0.927 1 98.94 107 ASN A C 1
ATOM 803 O O . ASN A 1 107 ? 13.969 -15.75 1.75 1 98.94 107 ASN A O 1
ATOM 807 N N . LEU A 1 108 ? 14.773 -16.516 -0.217 1 98.94 108 LEU A N 1
ATOM 808 C CA . LEU A 1 108 ? 13.539 -17.234 -0.51 1 98.94 108 LEU A CA 1
ATOM 809 C C . LEU A 1 108 ? 13.305 -18.344 0.512 1 98.94 108 LEU A C 1
ATOM 811 O O . LEU A 1 108 ? 12.164 -18.609 0.904 1 98.94 108 LEU A O 1
ATOM 815 N N . GLU A 1 109 ? 14.336 -18.953 0.887 1 98.94 109 GLU A N 1
ATOM 816 C CA . GLU A 1 109 ? 14.203 -20 1.904 1 98.94 109 GLU A CA 1
ATOM 817 C C . GLU A 1 109 ? 13.633 -19.438 3.201 1 98.94 109 GLU A C 1
ATOM 819 O O . GLU A 1 109 ? 12.773 -20.047 3.834 1 98.94 109 GLU A O 1
ATOM 824 N N . LYS A 1 110 ? 14.125 -18.266 3.627 1 98.88 110 LYS A N 1
ATOM 825 C CA . LYS A 1 110 ? 13.594 -17.594 4.812 1 98.88 110 LYS A CA 1
ATOM 826 C C . LYS A 1 110 ? 12.109 -17.297 4.652 1 98.88 110 LYS A C 1
ATOM 828 O O . LYS A 1 110 ? 11.312 -17.578 5.551 1 98.88 110 LYS A O 1
ATOM 833 N N . LEU A 1 111 ? 11.727 -16.75 3.508 1 98.94 111 LEU A N 1
ATOM 834 C CA . LEU A 1 111 ? 10.352 -16.359 3.258 1 98.94 111 LEU A CA 1
ATOM 835 C C . LEU A 1 111 ? 9.43 -17.562 3.199 1 98.94 111 LEU A C 1
ATOM 837 O O . LEU A 1 111 ? 8.32 -17.531 3.734 1 98.94 111 LEU A O 1
ATOM 841 N N . ILE A 1 112 ? 9.891 -18.641 2.564 1 98.94 112 ILE A N 1
ATOM 842 C CA . ILE A 1 112 ? 9.109 -19.875 2.434 1 98.94 112 ILE A CA 1
ATOM 843 C C . ILE A 1 112 ? 8.914 -20.5 3.809 1 98.94 112 ILE A C 1
ATOM 845 O O . ILE A 1 112 ? 7.801 -20.922 4.148 1 98.94 112 ILE A O 1
ATOM 849 N N . ALA A 1 113 ? 9.961 -20.516 4.582 1 98.88 113 ALA A N 1
ATOM 850 C CA . ALA A 1 113 ? 9.852 -21.062 5.93 1 98.88 113 ALA A CA 1
ATOM 851 C C . ALA A 1 113 ? 8.844 -20.281 6.766 1 98.88 113 ALA A C 1
ATOM 853 O O . ALA A 1 113 ? 8.047 -20.875 7.5 1 98.88 113 ALA A O 1
ATOM 854 N N . ALA A 1 114 ? 8.836 -19 6.641 1 98.88 114 ALA A N 1
ATOM 855 C CA . ALA A 1 114 ? 7.934 -18.125 7.395 1 98.88 114 ALA A CA 1
ATOM 856 C C . ALA A 1 114 ? 6.492 -18.312 6.93 1 98.88 114 ALA A C 1
ATOM 858 O O . ALA A 1 114 ? 5.555 -17.891 7.617 1 98.88 114 ALA A O 1
ATOM 859 N N . SER A 1 115 ? 6.301 -18.891 5.762 1 98.88 115 SER A N 1
ATOM 860 C CA . SER A 1 115 ? 4.984 -18.984 5.141 1 98.88 115 SER A CA 1
ATOM 861 C C . SER A 1 115 ? 4.375 -20.359 5.336 1 98.88 115 SER A C 1
ATOM 863 O O . SER A 1 115 ? 3.387 -20.703 4.684 1 98.88 115 SER A O 1
ATOM 865 N N . LYS A 1 116 ? 5.02 -21.141 6.172 1 97.38 116 LYS A N 1
ATOM 866 C CA . LYS A 1 116 ? 4.527 -22.5 6.406 1 97.38 116 LYS A CA 1
ATOM 867 C C . LYS A 1 116 ? 3.057 -22.484 6.812 1 97.38 116 LYS A C 1
ATOM 869 O O . LYS A 1 116 ? 2.643 -21.672 7.645 1 97.38 116 LYS A O 1
ATOM 874 N N . GLY A 1 117 ? 2.291 -23.375 6.199 1 97.75 117 GLY A N 1
ATOM 875 C CA . GLY A 1 117 ? 0.871 -23.469 6.492 1 97.75 117 GLY A CA 1
ATOM 876 C C . GLY A 1 117 ? 0.005 -22.719 5.5 1 97.75 117 GLY A C 1
ATOM 877 O O . GLY A 1 117 ? -1.213 -22.906 5.461 1 97.75 117 GLY A O 1
ATOM 878 N N . MET A 1 118 ? 0.554 -21.859 4.688 1 98.81 118 MET A N 1
ATOM 879 C CA . MET A 1 118 ? -0.143 -21.125 3.637 1 98.81 118 MET A CA 1
ATOM 880 C C . MET A 1 118 ? 0.302 -21.594 2.256 1 98.81 118 MET A C 1
ATOM 882 O O . MET A 1 118 ? 1.385 -22.156 2.105 1 98.81 118 MET A O 1
ATOM 886 N N . GLU A 1 119 ? -0.586 -21.359 1.291 1 98.88 119 GLU A N 1
ATOM 887 C CA . GLU A 1 119 ? -0.113 -21.5 -0.083 1 98.88 119 GLU A CA 1
ATOM 888 C C . GLU A 1 119 ? 0.899 -20.406 -0.428 1 98.88 119 GLU A C 1
ATOM 890 O O . GLU A 1 119 ? 0.796 -19.281 0.059 1 98.88 119 GLU A O 1
ATOM 895 N N . ILE A 1 120 ? 1.888 -20.812 -1.225 1 98.94 120 ILE A N 1
ATOM 896 C CA . ILE A 1 120 ? 2.914 -19.859 -1.624 1 98.94 120 ILE A CA 1
ATOM 897 C C . ILE A 1 120 ? 2.916 -19.703 -3.143 1 98.94 120 ILE A C 1
ATOM 899 O O . ILE A 1 120 ? 2.984 -20.703 -3.871 1 98.94 120 ILE A O 1
ATOM 903 N N . VAL A 1 121 ? 2.816 -18.5 -3.602 1 98.94 121 VAL A N 1
ATOM 904 C CA . VAL A 1 121 ? 2.881 -18.188 -5.027 1 98.94 121 VAL A CA 1
ATOM 905 C C . VAL A 1 121 ? 4.156 -17.406 -5.328 1 98.94 121 VAL A C 1
ATOM 907 O O . VAL A 1 121 ? 4.43 -16.391 -4.691 1 98.94 121 VAL A O 1
ATOM 910 N N . PHE A 1 122 ? 5 -17.938 -6.199 1 98.94 122 PHE A N 1
ATOM 911 C CA . PHE A 1 122 ? 6.094 -17.156 -6.758 1 98.94 122 PHE A CA 1
ATOM 912 C C . PHE A 1 122 ? 5.605 -16.297 -7.922 1 98.94 122 PHE A C 1
ATOM 914 O O . PHE A 1 122 ? 5.152 -16.828 -8.938 1 98.94 122 PHE A O 1
ATOM 921 N N . HIS A 1 123 ? 5.703 -14.953 -7.73 1 98.81 123 HIS A N 1
ATOM 922 C CA . HIS A 1 123 ? 5.012 -14.086 -8.68 1 98.81 123 HIS A CA 1
ATOM 923 C C . HIS A 1 123 ? 5.875 -13.82 -9.906 1 98.81 123 HIS A C 1
ATOM 925 O O . HIS A 1 123 ? 6.781 -14.594 -10.211 1 98.81 123 HIS A O 1
ATOM 931 N N . MET A 1 124 ? 5.621 -12.828 -10.672 1 98.12 124 MET A N 1
ATOM 932 C CA . MET A 1 124 ? 6.082 -12.617 -12.039 1 98.12 124 MET A CA 1
ATOM 933 C C . MET A 1 124 ? 7.566 -12.258 -12.062 1 98.12 124 MET A C 1
ATOM 935 O O . MET A 1 124 ? 8.156 -12.117 -13.141 1 98.12 124 MET A O 1
ATOM 939 N N . ALA A 1 125 ? 8.195 -12.156 -10.773 1 98.56 125 ALA A N 1
ATOM 940 C CA . ALA A 1 125 ? 9.656 -12.133 -10.789 1 98.56 125 ALA A CA 1
ATOM 941 C C . ALA A 1 125 ? 10.211 -13.273 -11.641 1 98.56 125 ALA A C 1
ATOM 943 O O . ALA A 1 125 ? 11.305 -13.164 -12.203 1 98.56 125 ALA A O 1
ATOM 944 N N . PHE A 1 126 ? 9.445 -14.336 -11.812 1 98.81 126 PHE A N 1
ATOM 945 C CA . PHE A 1 126 ? 9.773 -15.492 -12.625 1 98.81 126 PHE A CA 1
ATOM 946 C C . PHE A 1 126 ? 10.094 -15.078 -14.062 1 98.81 126 PHE A C 1
ATOM 948 O O . PHE A 1 126 ? 10.977 -15.656 -14.695 1 98.81 126 PHE A O 1
ATOM 955 N N . ASP A 1 127 ? 9.445 -14.07 -14.586 1 98.31 127 ASP A N 1
ATOM 956 C CA . ASP A 1 127 ? 9.555 -13.648 -15.977 1 98.31 127 ASP A CA 1
ATOM 957 C C . ASP A 1 127 ? 10.898 -12.961 -16.234 1 98.31 127 ASP A C 1
ATOM 959 O O . ASP A 1 127 ? 11.281 -12.758 -17.391 1 98.31 127 ASP A O 1
ATOM 963 N N . GLU A 1 128 ? 11.594 -12.594 -15.172 1 97.75 128 GLU A N 1
ATOM 964 C CA . GLU A 1 128 ? 12.883 -11.922 -15.328 1 97.75 128 GLU A CA 1
ATOM 965 C C . GLU A 1 128 ? 14.016 -12.93 -15.5 1 97.75 128 GLU A C 1
ATOM 967 O O . GLU A 1 128 ? 15.125 -12.57 -15.891 1 97.75 128 GLU A O 1
ATOM 972 N N . LEU A 1 129 ? 13.734 -14.188 -15.242 1 98.19 129 LEU A N 1
ATOM 973 C CA . LEU A 1 129 ? 14.727 -15.25 -15.383 1 98.19 129 LEU A CA 1
ATOM 974 C C . LEU A 1 129 ? 14.938 -15.602 -16.844 1 98.19 129 LEU A C 1
ATOM 976 O O . LEU A 1 129 ? 14.016 -15.516 -17.656 1 98.19 129 LEU A O 1
ATOM 980 N N . SER A 1 130 ? 16.156 -15.984 -17.188 1 96.5 130 SER A N 1
ATOM 981 C CA . SER A 1 130 ? 16.391 -16.562 -18.516 1 96.5 130 SER A CA 1
ATOM 982 C C . SER A 1 130 ? 15.625 -17.875 -18.672 1 96.5 130 SER A C 1
ATOM 984 O O . SER A 1 130 ? 15.195 -18.484 -17.688 1 96.5 130 SER A O 1
ATOM 986 N N . ASP A 1 131 ? 15.484 -18.312 -19.906 1 92.88 131 ASP A N 1
ATOM 987 C CA . ASP A 1 131 ? 14.781 -19.562 -20.172 1 92.88 131 ASP A CA 1
ATOM 988 C C . ASP A 1 131 ? 15.422 -20.719 -19.406 1 92.88 131 ASP A C 1
ATOM 990 O O . ASP A 1 131 ? 14.711 -21.547 -18.828 1 92.88 131 ASP A O 1
ATOM 994 N N . GLU A 1 132 ? 16.719 -20.734 -19.453 1 94.75 132 GLU A N 1
ATOM 995 C CA . GLU A 1 132 ? 17.438 -21.781 -18.734 1 94.75 132 GLU A CA 1
ATOM 996 C C . GLU A 1 132 ? 17.219 -21.688 -17.234 1 94.75 132 GLU A C 1
ATOM 998 O O . GLU A 1 132 ? 17.016 -22.703 -16.562 1 94.75 132 GLU A O 1
ATOM 1003 N N . ASP A 1 133 ? 17.234 -20.531 -16.734 1 97.88 133 ASP A N 1
ATOM 1004 C CA . ASP A 1 133 ? 17.062 -20.328 -15.305 1 97.88 133 ASP A CA 1
ATOM 1005 C C . ASP A 1 133 ? 15.617 -20.625 -14.883 1 97.88 133 ASP A C 1
ATOM 1007 O O . ASP A 1 133 ? 15.359 -20.969 -13.727 1 97.88 133 ASP A O 1
ATOM 1011 N N . GLN A 1 134 ? 14.68 -20.5 -15.766 1 98.5 134 GLN A N 1
ATOM 1012 C CA . GLN A 1 134 ? 13.289 -20.812 -15.445 1 98.5 134 GLN A CA 1
ATOM 1013 C C . GLN A 1 134 ? 13.109 -22.297 -15.172 1 98.5 134 GLN A C 1
ATOM 1015 O O . GLN A 1 134 ? 12.375 -22.688 -14.258 1 98.5 134 GLN A O 1
ATOM 1020 N N . ALA A 1 135 ? 13.758 -23.094 -15.977 1 98 135 ALA A N 1
ATOM 1021 C CA . ALA A 1 135 ? 13.688 -24.531 -15.727 1 98 135 ALA A CA 1
ATOM 1022 C C . ALA A 1 135 ? 14.234 -24.891 -14.344 1 98 135 ALA A C 1
ATOM 1024 O O . ALA A 1 135 ? 13.586 -25.609 -13.578 1 98 135 ALA A O 1
ATOM 1025 N N . GLU A 1 136 ? 15.344 -24.344 -14.055 1 97.88 136 GLU A N 1
ATOM 1026 C CA . GLU A 1 136 ? 15.945 -24.562 -12.742 1 97.88 136 GLU A CA 1
ATOM 1027 C C . GLU A 1 136 ? 15.047 -24.016 -11.633 1 97.88 136 GLU A C 1
ATOM 1029 O O . GLU A 1 136 ? 14.938 -24.625 -10.562 1 97.88 136 GLU A O 1
ATOM 1034 N N . ALA A 1 137 ? 14.516 -22.906 -11.859 1 98.81 137 ALA A N 1
ATOM 1035 C CA . ALA A 1 137 ? 13.625 -22.281 -10.883 1 98.81 137 ALA A CA 1
ATOM 1036 C C . ALA A 1 137 ? 12.406 -23.156 -10.609 1 98.81 137 ALA A C 1
ATOM 1038 O O . ALA A 1 137 ? 11.992 -23.312 -9.461 1 98.81 137 ALA A O 1
ATOM 1039 N N . ILE A 1 138 ? 11.828 -23.75 -11.633 1 98.81 138 ILE A N 1
ATOM 1040 C CA . ILE A 1 138 ? 10.68 -24.641 -11.492 1 98.81 138 ILE A CA 1
ATOM 1041 C C . ILE A 1 138 ? 11.039 -25.797 -10.57 1 98.81 138 ILE A C 1
ATOM 1043 O O . ILE A 1 138 ? 10.289 -26.125 -9.648 1 98.81 138 ILE A O 1
ATOM 1047 N N . ASP A 1 139 ? 12.18 -26.344 -10.805 1 98.62 139 ASP A N 1
ATOM 1048 C CA . ASP A 1 139 ? 12.625 -27.453 -9.992 1 98.62 139 ASP A CA 1
ATOM 1049 C C . ASP A 1 139 ? 12.82 -27.031 -8.539 1 98.62 139 ASP A C 1
ATOM 1051 O O . ASP A 1 139 ? 12.305 -27.688 -7.621 1 98.62 139 ASP A O 1
ATOM 1055 N N . TRP A 1 140 ? 13.5 -26 -8.328 1 98.88 140 TRP A N 1
ATOM 1056 C CA . TRP A 1 140 ? 13.867 -25.578 -6.98 1 98.88 140 TRP A CA 1
ATOM 1057 C C . TRP A 1 140 ? 12.641 -25.109 -6.203 1 98.88 140 TRP A C 1
ATOM 1059 O O . TRP A 1 140 ? 12.469 -25.469 -5.035 1 98.88 140 TRP A O 1
ATOM 1069 N N . LEU A 1 141 ? 11.781 -24.297 -6.828 1 98.88 141 LEU A N 1
ATOM 1070 C CA . LEU A 1 141 ? 10.578 -23.797 -6.18 1 98.88 141 LEU A CA 1
ATOM 1071 C C . LEU A 1 141 ? 9.648 -24.953 -5.805 1 98.88 141 LEU A C 1
ATOM 1073 O O . LEU A 1 141 ? 9.039 -24.938 -4.734 1 98.88 141 LEU A O 1
ATOM 1077 N N . SER A 1 142 ? 9.531 -25.906 -6.746 1 98.81 142 SER A N 1
ATOM 1078 C CA . SER A 1 142 ? 8.719 -27.094 -6.473 1 98.81 142 SER A CA 1
ATOM 1079 C C . SER A 1 142 ? 9.234 -27.828 -5.246 1 98.81 142 SER A C 1
ATOM 1081 O O . SER A 1 142 ? 8.461 -28.156 -4.34 1 98.81 142 SER A O 1
ATOM 1083 N N . GLN A 1 143 ? 10.461 -28.016 -5.152 1 98.62 143 GLN A N 1
ATOM 1084 C CA . GLN A 1 143 ? 11.078 -28.75 -4.051 1 98.62 143 GLN A CA 1
ATOM 1085 C C . GLN A 1 143 ? 10.969 -27.969 -2.744 1 98.62 143 GLN A C 1
ATOM 1087 O O . GLN A 1 143 ? 10.844 -28.562 -1.67 1 98.62 143 GLN A O 1
ATOM 1092 N N . ALA A 1 144 ? 11.008 -26.703 -2.871 1 98.62 144 ALA A N 1
ATOM 1093 C CA . ALA A 1 144 ? 10.977 -25.828 -1.703 1 98.62 144 ALA A CA 1
ATOM 1094 C C . ALA A 1 144 ? 9.555 -25.703 -1.153 1 98.62 144 ALA A C 1
ATOM 1096 O O . ALA A 1 144 ? 9.352 -25.109 -0.09 1 98.62 144 ALA A O 1
ATOM 1097 N N . GLY A 1 145 ? 8.555 -26.156 -1.867 1 98.31 145 GLY A N 1
ATOM 1098 C CA . GLY A 1 145 ? 7.203 -26.188 -1.343 1 98.31 145 GLY A CA 1
ATOM 1099 C C . GLY A 1 145 ? 6.336 -25.047 -1.857 1 98.31 145 GLY A C 1
ATOM 1100 O O . GLY A 1 145 ? 5.27 -24.781 -1.3 1 98.31 145 GLY A O 1
ATOM 1101 N N . VAL A 1 146 ? 6.762 -24.359 -2.902 1 98.88 146 VAL A N 1
ATOM 1102 C CA . VAL A 1 146 ? 5.949 -23.328 -3.539 1 98.88 146 VAL A CA 1
ATOM 1103 C C . VAL A 1 146 ? 4.785 -23.984 -4.285 1 98.88 146 VAL A C 1
ATOM 1105 O O . VAL A 1 146 ? 4.961 -25 -4.961 1 98.88 146 VAL A O 1
ATOM 1108 N N . THR A 1 147 ? 3.607 -23.375 -4.16 1 98.88 147 THR A N 1
ATOM 1109 C CA . THR A 1 147 ? 2.381 -23.969 -4.688 1 98.88 147 THR A CA 1
ATOM 1110 C C . THR A 1 147 ? 2.248 -23.703 -6.184 1 98.88 147 THR A C 1
ATOM 1112 O O . THR A 1 147 ? 1.874 -24.594 -6.949 1 98.88 147 THR A O 1
ATOM 1115 N N . ARG A 1 148 ? 2.484 -22.5 -6.562 1 98.62 148 ARG A N 1
ATOM 1116 C CA . ARG A 1 148 ? 2.326 -22.172 -7.977 1 98.62 148 ARG A CA 1
ATOM 1117 C C . ARG A 1 148 ? 3.209 -21 -8.367 1 98.62 148 ARG A C 1
ATOM 1119 O O . ARG A 1 148 ? 3.656 -20.234 -7.512 1 98.62 148 ARG A O 1
ATOM 1126 N N . ILE A 1 149 ? 3.502 -20.906 -9.625 1 98.88 149 ILE A N 1
ATOM 1127 C CA . ILE A 1 149 ? 4.238 -19.812 -10.25 1 98.88 149 ILE A CA 1
ATOM 1128 C C . ILE A 1 149 ? 3.289 -18.969 -11.102 1 98.88 149 ILE A C 1
ATOM 1130 O O . ILE A 1 149 ? 2.607 -19.484 -11.984 1 98.88 149 ILE A O 1
ATOM 1134 N N . LEU A 1 150 ? 3.184 -17.703 -10.781 1 98.88 150 LEU A N 1
ATOM 1135 C CA . LEU A 1 150 ? 2.482 -16.75 -11.633 1 98.88 150 LEU A CA 1
ATOM 1136 C C . LEU A 1 150 ? 3.408 -16.203 -12.711 1 98.88 150 LEU A C 1
ATOM 1138 O O . LEU A 1 150 ? 4.484 -15.68 -12.406 1 98.88 150 LEU A O 1
ATOM 1142 N N . THR A 1 151 ? 2.994 -16.312 -13.984 1 98.69 151 THR A N 1
ATOM 1143 C CA . THR A 1 151 ? 3.877 -15.883 -15.062 1 98.69 151 THR A CA 1
ATOM 1144 C C . THR A 1 151 ? 3.07 -15.383 -16.266 1 98.69 151 THR A C 1
ATOM 1146 O O . THR A 1 151 ? 1.97 -15.875 -16.516 1 98.69 151 THR A O 1
ATOM 1149 N N . ARG A 1 152 ? 3.635 -14.484 -16.875 1 97.31 152 ARG A N 1
ATOM 1150 C CA . ARG A 1 152 ? 3.125 -14.023 -18.172 1 97.31 152 ARG A CA 1
ATOM 1151 C C . ARG A 1 152 ? 3.67 -14.875 -19.312 1 97.31 152 ARG A C 1
ATOM 1153 O O . ARG A 1 152 ? 3.156 -14.828 -20.422 1 97.31 152 ARG A O 1
ATOM 1160 N N . ALA A 1 153 ? 4.723 -15.711 -19.016 1 97.5 153 ALA A N 1
ATOM 1161 C CA . ALA A 1 153 ? 5.453 -16.453 -20.031 1 97.5 153 ALA A CA 1
ATOM 1162 C C . ALA A 1 153 ? 5.926 -15.531 -21.156 1 97.5 153 ALA A C 1
ATOM 1164 O O . ALA A 1 153 ? 5.547 -15.703 -22.312 1 97.5 153 ALA A O 1
ATOM 1165 N N . GLY A 1 154 ? 6.734 -14.57 -20.844 1 94.69 154 GLY A N 1
ATOM 1166 C CA . GLY A 1 154 ? 7.238 -13.555 -21.766 1 94.69 154 GLY A CA 1
ATOM 1167 C C . GLY A 1 154 ? 7.43 -12.203 -21.109 1 94.69 154 GLY A C 1
ATOM 1168 O O . GLY A 1 154 ? 7.57 -12.109 -19.891 1 94.69 154 GLY A O 1
ATOM 1169 N N . VAL A 1 155 ? 7.598 -11.172 -21.938 1 90.94 155 VAL A N 1
ATOM 1170 C CA . VAL A 1 155 ? 7.715 -9.797 -21.469 1 90.94 155 VAL A CA 1
ATOM 1171 C C . VAL A 1 155 ? 6.555 -8.961 -22.016 1 90.94 155 VAL A C 1
ATOM 1173 O O . VAL A 1 155 ? 5.844 -9.398 -22.922 1 90.94 155 VAL A O 1
ATOM 1176 N N . SER A 1 156 ? 6.363 -7.855 -21.328 1 87.56 156 SER A N 1
ATOM 1177 C CA . SER A 1 156 ? 5.285 -6.977 -21.766 1 87.56 156 SER A CA 1
ATOM 1178 C C . SER A 1 156 ? 5.441 -6.613 -23.234 1 87.56 156 SER A C 1
ATOM 1180 O O . SER A 1 156 ? 6.543 -6.289 -23.688 1 87.56 156 SER A O 1
ATOM 1182 N N . GLY A 1 157 ? 4.426 -6.73 -24.031 1 88.5 157 GLY A N 1
ATOM 1183 C CA . GLY A 1 157 ? 4.457 -6.375 -25.438 1 88.5 157 GLY A CA 1
ATOM 1184 C C . GLY A 1 157 ? 4.574 -7.578 -26.344 1 88.5 157 GLY A C 1
ATOM 1185 O O . GLY A 1 157 ? 4.32 -7.48 -27.547 1 88.5 157 GLY A O 1
ATOM 1186 N N . ASP A 1 158 ? 4.922 -8.742 -25.844 1 93.75 158 ASP A N 1
ATOM 1187 C CA . ASP A 1 158 ? 5 -9.945 -26.656 1 93.75 158 ASP A CA 1
ATOM 1188 C C . ASP A 1 158 ? 3.635 -10.305 -27.234 1 93.75 158 ASP A C 1
ATOM 1190 O O . ASP A 1 158 ? 2.605 -10.102 -26.594 1 93.75 158 ASP A O 1
ATOM 1194 N N . SER A 1 159 ? 3.682 -10.914 -28.391 1 94.81 159 SER A N 1
ATOM 1195 C CA . SER A 1 159 ? 2.453 -11.422 -29 1 94.81 159 SER A CA 1
ATOM 1196 C C . SER A 1 159 ? 1.927 -12.641 -28.25 1 94.81 159 SER A 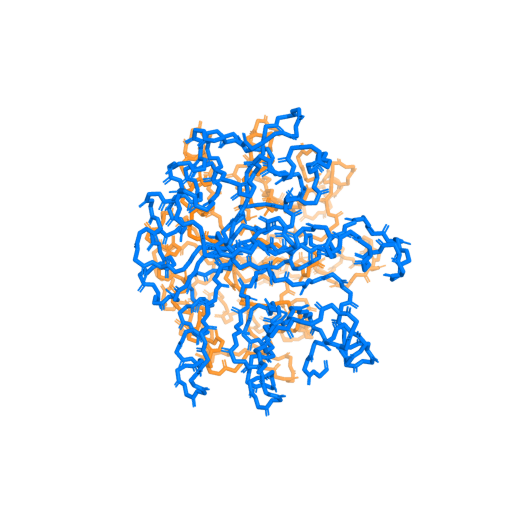C 1
ATOM 1198 O O . SER A 1 159 ? 2.693 -13.344 -27.594 1 94.81 159 SER A O 1
ATOM 1200 N N . LEU A 1 160 ? 0.649 -12.906 -28.344 1 94.88 160 LEU A N 1
ATOM 1201 C CA . LEU A 1 160 ? 0.053 -14.07 -27.703 1 94.88 160 LEU A CA 1
ATOM 1202 C C . LEU A 1 160 ? 0.672 -15.359 -28.234 1 94.88 160 LEU A C 1
ATOM 1204 O O . LEU A 1 160 ? 0.887 -16.312 -27.484 1 94.88 160 LEU A O 1
ATOM 1208 N N . GLU A 1 161 ? 0.917 -15.367 -29.5 1 95.88 161 GLU A N 1
ATOM 1209 C CA . GLU A 1 161 ? 1.515 -16.547 -30.125 1 95.88 161 GLU A CA 1
ATOM 1210 C C . GLU A 1 161 ? 2.854 -16.891 -29.469 1 95.88 161 GLU A C 1
ATOM 1212 O O . GLU A 1 161 ? 3.117 -18.047 -29.156 1 95.88 161 GLU A O 1
ATOM 1217 N N . LYS A 1 162 ? 3.635 -15.883 -29.297 1 96.88 162 LYS A N 1
ATOM 1218 C CA . LYS A 1 162 ? 4.93 -16.078 -28.656 1 96.88 162 LYS A CA 1
ATOM 1219 C C . LYS A 1 162 ? 4.758 -16.547 -27.219 1 96.88 162 LYS A C 1
ATOM 1221 O O . LYS A 1 162 ? 5.469 -17.438 -26.75 1 96.88 162 LYS A O 1
ATOM 1226 N N . ARG A 1 163 ? 3.83 -15.977 -26.531 1 97.31 163 ARG A N 1
ATOM 1227 C CA . ARG A 1 163 ? 3.561 -16.359 -25.156 1 97.31 163 ARG A CA 1
ATOM 1228 C C . ARG A 1 163 ? 3.08 -17.797 -25.062 1 97.31 163 ARG A C 1
ATOM 1230 O O . ARG A 1 163 ? 3.484 -18.547 -24.172 1 97.31 163 ARG A O 1
ATOM 1237 N N . PHE A 1 164 ? 2.219 -18.219 -25.969 1 97.81 164 PHE A N 1
ATOM 1238 C CA . PHE A 1 164 ? 1.667 -19.562 -25.938 1 97.81 164 PHE A CA 1
ATOM 1239 C C . PHE A 1 164 ? 2.766 -20.609 -26.125 1 97.81 164 PHE A C 1
ATOM 1241 O O . PHE A 1 164 ? 2.771 -21.641 -25.453 1 97.81 164 PHE A O 1
ATOM 1248 N N . VAL A 1 165 ? 3.688 -20.328 -27 1 97.62 165 VAL A N 1
ATOM 1249 C CA . VAL A 1 165 ? 4.82 -21.234 -27.188 1 97.62 165 VAL A CA 1
ATOM 1250 C C . VAL A 1 165 ? 5.594 -21.375 -25.875 1 97.62 165 VAL A C 1
ATOM 1252 O O . VAL A 1 165 ? 5.934 -22.484 -25.469 1 97.62 165 VAL A O 1
ATOM 1255 N N . HIS A 1 166 ? 5.84 -20.297 -25.312 1 97.88 166 HIS A N 1
ATOM 1256 C CA . HIS A 1 166 ? 6.559 -20.266 -24.047 1 97.88 166 HIS A CA 1
ATOM 1257 C C . HIS A 1 166 ? 5.766 -20.969 -22.953 1 97.88 166 HIS A C 1
ATOM 1259 O O . HIS A 1 166 ? 6.328 -21.719 -22.156 1 97.88 166 HIS A O 1
ATOM 1265 N N . TYR A 1 167 ? 4.43 -20.766 -22.812 1 98.06 167 TYR A N 1
ATOM 1266 C CA . TYR A 1 167 ? 3.566 -21.438 -21.844 1 98.06 167 TYR A CA 1
ATOM 1267 C C . TYR A 1 167 ? 3.654 -22.953 -22 1 98.06 167 TYR A C 1
ATOM 1269 O O . TYR A 1 167 ? 3.781 -23.672 -21.016 1 98.06 167 TYR A O 1
ATOM 1277 N N . HIS A 1 168 ? 3.59 -23.375 -23.219 1 98 168 HIS A N 1
ATOM 1278 C CA . HIS A 1 168 ? 3.631 -24.812 -23.453 1 98 168 HIS A CA 1
ATOM 1279 C C . HIS A 1 168 ? 4.93 -25.422 -22.938 1 98 168 HIS A C 1
ATOM 1281 O O . HIS A 1 168 ? 4.922 -26.484 -22.312 1 98 168 HIS A O 1
ATOM 1287 N N . ARG A 1 169 ? 6.012 -24.688 -23.172 1 97.69 169 ARG A N 1
ATOM 1288 C CA . ARG A 1 169 ? 7.305 -25.156 -22.688 1 97.69 169 ARG A CA 1
ATOM 1289 C C . ARG A 1 169 ? 7.324 -25.219 -21.172 1 97.69 169 ARG A C 1
ATOM 1291 O O . ARG A 1 169 ? 7.73 -26.234 -20.594 1 97.69 169 ARG A O 1
ATOM 1298 N N . ILE A 1 170 ? 6.863 -24.203 -20.5 1 97.94 170 ILE A N 1
ATOM 1299 C CA . ILE A 1 170 ? 6.867 -24.109 -19.047 1 97.94 170 ILE A CA 1
ATOM 1300 C C . ILE A 1 170 ? 5.938 -25.172 -18.453 1 97.94 170 ILE A C 1
ATOM 1302 O O . ILE A 1 170 ? 6.297 -25.859 -17.5 1 97.94 170 ILE A O 1
ATOM 1306 N N . LEU A 1 171 ? 4.789 -25.328 -19 1 97.69 171 LEU A N 1
ATOM 1307 C CA . LEU A 1 171 ? 3.789 -26.266 -18.5 1 97.69 171 LEU A CA 1
ATOM 1308 C C . LEU A 1 171 ? 4.285 -27.703 -18.625 1 97.69 171 LEU A C 1
ATOM 1310 O O . LEU A 1 171 ? 4.109 -28.5 -17.703 1 97.69 171 LEU A O 1
ATOM 1314 N N . GLU A 1 172 ? 4.836 -27.953 -19.781 1 97.5 172 GLU A N 1
ATOM 1315 C CA . GLU A 1 172 ? 5.379 -29.297 -19.969 1 97.5 172 GLU A CA 1
ATOM 1316 C C . GLU A 1 172 ? 6.453 -29.609 -18.938 1 97.5 172 GLU A C 1
ATOM 1318 O O . GLU A 1 172 ? 6.457 -30.688 -18.328 1 97.5 172 GLU A O 1
ATOM 1323 N N . TYR A 1 173 ? 7.309 -28.672 -18.734 1 98 173 TYR A N 1
ATOM 1324 C CA . TYR A 1 173 ? 8.406 -28.875 -17.781 1 98 173 TYR A CA 1
ATOM 1325 C C . TYR A 1 173 ? 7.887 -28.953 -16.359 1 98 173 TYR A C 1
ATOM 1327 O O . TYR A 1 173 ? 8.422 -29.703 -15.531 1 98 173 TYR A O 1
ATOM 1335 N N . ALA A 1 174 ? 6.902 -28.234 -16.031 1 98.19 174 ALA A N 1
ATOM 1336 C CA . ALA A 1 174 ? 6.391 -28.078 -14.672 1 98.19 174 ALA A CA 1
ATOM 1337 C C . ALA A 1 174 ? 5.445 -29.234 -14.312 1 98.19 174 ALA A C 1
ATOM 1339 O O . ALA A 1 174 ? 5.086 -29.406 -13.141 1 98.19 174 ALA A O 1
ATOM 1340 N N . LYS A 1 175 ? 5.035 -30 -15.297 1 97.38 175 LYS A N 1
ATOM 1341 C CA . LYS A 1 175 ? 4.043 -31.047 -15.086 1 97.38 175 LYS A CA 1
ATOM 1342 C C . LYS A 1 175 ? 4.461 -31.984 -13.953 1 97.38 175 LYS A C 1
ATOM 1344 O O . LYS A 1 175 ? 5.578 -32.5 -13.953 1 97.38 175 LYS A O 1
ATOM 1349 N N . GLY A 1 176 ? 3.518 -32.062 -12.977 1 97.38 176 GLY A N 1
ATOM 1350 C CA . GLY A 1 176 ? 3.768 -32.969 -11.859 1 97.38 176 GLY A CA 1
ATOM 1351 C C . GLY A 1 176 ? 4.668 -32.344 -10.797 1 97.38 176 GLY A C 1
ATOM 1352 O O . GLY A 1 176 ? 4.941 -33 -9.773 1 97.38 176 GLY A O 1
ATOM 1353 N N . LYS A 1 177 ? 5.129 -31.188 -10.992 1 98 177 LYS A N 1
ATOM 1354 C CA . LYS A 1 177 ? 6.062 -30.547 -10.062 1 98 177 LYS A CA 1
ATOM 1355 C C . LYS A 1 177 ? 5.414 -29.359 -9.359 1 98 177 LYS A C 1
ATOM 1357 O O . LYS A 1 177 ? 5.418 -29.281 -8.125 1 98 177 LYS A O 1
ATOM 1362 N N . ILE A 1 178 ? 4.906 -28.469 -10.078 1 98.56 178 ILE A N 1
ATOM 1363 C CA . ILE A 1 178 ? 4.406 -27.203 -9.555 1 98.56 178 ILE A CA 1
ATOM 1364 C C . ILE A 1 178 ? 3.332 -26.641 -10.484 1 98.56 178 ILE A C 1
ATOM 1366 O O . ILE A 1 178 ? 3.391 -26.844 -11.695 1 98.56 178 ILE A O 1
ATOM 1370 N N . GLU A 1 179 ? 2.324 -25.938 -9.922 1 98.62 179 GLU A N 1
ATOM 1371 C CA . GLU A 1 179 ? 1.27 -25.359 -10.742 1 98.62 179 GLU A CA 1
ATOM 1372 C C . GLU A 1 179 ? 1.764 -24.094 -11.453 1 98.62 179 GLU A C 1
ATOM 1374 O O . GLU A 1 179 ? 2.598 -23.359 -10.914 1 98.62 179 GLU A O 1
ATOM 1379 N N . ILE A 1 180 ? 1.232 -23.875 -12.656 1 98.69 180 ILE A N 1
ATOM 1380 C CA . ILE A 1 180 ? 1.49 -22.656 -13.406 1 98.69 180 ILE A CA 1
ATOM 1381 C C . ILE A 1 180 ? 0.206 -21.828 -13.516 1 98.69 180 ILE A C 1
ATOM 1383 O O . ILE A 1 180 ? -0.843 -22.359 -13.891 1 98.69 180 ILE A O 1
ATOM 1387 N N . LEU A 1 181 ? 0.299 -20.609 -13.086 1 98.81 181 LEU A N 1
ATOM 1388 C CA . LEU A 1 181 ? -0.811 -19.656 -13.133 1 98.81 181 LEU A CA 1
ATOM 1389 C C . LEU A 1 181 ? -0.574 -18.594 -14.188 1 98.81 181 LEU A C 1
ATOM 1391 O O . LEU A 1 181 ? 0.225 -17.672 -13.984 1 98.81 181 LEU A O 1
ATOM 1395 N N . PRO A 1 182 ? -1.251 -18.75 -15.367 1 98.56 182 PRO A N 1
ATOM 1396 C CA . PRO A 1 182 ? -1.085 -17.719 -16.406 1 98.56 182 PRO A CA 1
ATOM 1397 C C . PRO A 1 182 ? -1.656 -16.375 -16 1 98.56 182 PRO A C 1
ATOM 1399 O O . PRO A 1 182 ? -2.766 -16.297 -15.461 1 98.56 182 PRO A O 1
ATOM 1402 N N . GLY A 1 183 ? -0.887 -15.328 -16.172 1 98 183 GLY A N 1
ATOM 1403 C CA . GLY A 1 183 ? -1.29 -13.953 -15.953 1 98 183 GLY A CA 1
ATOM 1404 C C . GLY A 1 183 ? -0.742 -12.992 -17 1 98 183 GLY A C 1
ATOM 1405 O O . GLY A 1 183 ? -0.327 -13.414 -18.078 1 98 183 GLY A O 1
ATOM 1406 N N . GLY A 1 184 ? -0.887 -11.75 -16.734 1 95.94 184 GLY A N 1
ATOM 1407 C CA . GLY A 1 184 ? -0.37 -10.727 -17.625 1 95.94 184 GLY A CA 1
ATOM 1408 C C . GLY A 1 184 ? -1.302 -10.406 -18.781 1 95.94 184 GLY A C 1
ATOM 1409 O O . GLY A 1 184 ? -1.169 -10.984 -19.859 1 95.94 184 GLY A O 1
ATOM 1410 N N . GLY A 1 185 ? -2.135 -9.508 -18.625 1 95 185 GLY A N 1
ATOM 1411 C CA . GLY A 1 185 ? -2.977 -9.008 -19.703 1 95 185 GLY A CA 1
ATOM 1412 C C . GLY A 1 185 ? -4.141 -9.93 -20.016 1 95 185 GLY A C 1
ATOM 1413 O O . GLY A 1 185 ? -4.715 -9.859 -21.109 1 95 185 GLY A O 1
ATOM 1414 N N . ILE A 1 186 ? -4.453 -10.812 -19.188 1 97.31 186 ILE A N 1
ATOM 1415 C CA . ILE A 1 186 ? -5.598 -11.695 -19.391 1 97.31 186 ILE A CA 1
ATOM 1416 C C . ILE A 1 186 ? -6.871 -11.023 -18.891 1 97.31 186 ILE A C 1
ATOM 1418 O O . ILE A 1 186 ? -6.918 -10.531 -17.766 1 97.31 186 ILE A O 1
ATOM 1422 N N . ASP A 1 187 ? -7.844 -10.945 -19.797 1 97.62 187 ASP A N 1
ATOM 1423 C CA . ASP A 1 187 ? -9.102 -10.273 -19.5 1 97.62 187 ASP A CA 1
ATOM 1424 C C . ASP A 1 187 ? -10.289 -11.055 -20.047 1 97.62 187 ASP A C 1
ATOM 1426 O O . ASP A 1 187 ? -10.141 -12.18 -20.516 1 97.62 187 ASP A O 1
ATOM 1430 N N . LEU A 1 188 ? -11.469 -10.508 -19.938 1 97.69 188 LEU A N 1
ATOM 1431 C CA . LEU A 1 188 ? -12.695 -11.172 -20.359 1 97.69 188 LEU A CA 1
ATOM 1432 C C . LEU A 1 188 ? -12.664 -11.5 -21.844 1 97.69 188 LEU A C 1
ATOM 1434 O O . LEU A 1 188 ? -13.227 -12.5 -22.281 1 97.69 188 LEU A O 1
ATOM 1438 N N . GLU A 1 189 ? -11.992 -10.711 -22.578 1 97.12 189 GLU A N 1
ATOM 1439 C CA . GLU A 1 189 ? -12 -10.828 -24.031 1 97.12 189 GLU A CA 1
ATOM 1440 C C . GLU A 1 189 ? -11.102 -11.969 -24.5 1 97.12 189 GLU A C 1
ATOM 1442 O O . GLU A 1 189 ? -11.383 -12.617 -25.516 1 97.12 189 GLU A O 1
ATOM 1447 N N . ASN A 1 190 ? -10.062 -12.211 -23.75 1 96.38 190 ASN A N 1
ATOM 1448 C CA . ASN A 1 190 ? -9.094 -13.148 -24.297 1 96.38 190 ASN A CA 1
ATOM 1449 C C . ASN A 1 190 ? -8.945 -14.383 -23.422 1 96.38 190 ASN A C 1
ATOM 1451 O O . ASN A 1 190 ? -8.258 -15.336 -23.781 1 96.38 190 ASN A O 1
ATOM 1455 N N . ARG A 1 191 ? -9.609 -14.453 -22.266 1 97.06 191 ARG A N 1
ATOM 1456 C CA . ARG A 1 191 ? -9.352 -15.547 -21.328 1 97.06 191 ARG A CA 1
ATOM 1457 C C . ARG A 1 191 ? -9.75 -16.891 -21.938 1 97.06 191 ARG A C 1
ATOM 1459 O O . ARG A 1 191 ? -9.109 -17.906 -21.672 1 97.06 191 ARG A O 1
ATOM 1466 N N . GLN A 1 192 ? -10.75 -16.906 -22.812 1 97.25 192 GLN A N 1
ATOM 1467 C CA . GLN A 1 192 ? -11.125 -18.156 -23.469 1 97.25 192 GLN A CA 1
ATOM 1468 C C . GLN A 1 192 ? -10.016 -18.656 -24.391 1 97.25 192 GLN A C 1
ATOM 1470 O O . GLN A 1 192 ? -9.758 -19.859 -24.469 1 97.25 192 GLN A O 1
ATOM 1475 N N . THR A 1 193 ? -9.422 -17.781 -25.047 1 97.31 193 THR A N 1
ATOM 1476 C CA . THR A 1 193 ? -8.305 -18.125 -25.906 1 97.31 193 THR A CA 1
ATOM 1477 C C . THR A 1 193 ? -7.18 -18.781 -25.109 1 97.31 193 THR A C 1
ATOM 1479 O O . THR A 1 193 ? -6.59 -19.766 -25.562 1 97.31 193 THR A O 1
ATOM 1482 N N . PHE A 1 194 ? -6.898 -18.297 -23.906 1 97.31 194 PHE A N 1
ATOM 1483 C CA . PHE A 1 194 ? -5.883 -18.891 -23.047 1 97.31 194 PHE A CA 1
ATOM 1484 C C . PHE A 1 194 ? -6.281 -20.297 -22.625 1 97.31 194 PHE A C 1
ATOM 1486 O O . PHE A 1 194 ? -5.449 -21.203 -22.594 1 97.31 194 PHE A O 1
ATOM 1493 N N . ILE A 1 195 ? -7.512 -20.453 -22.281 1 97.12 195 ILE A N 1
ATOM 1494 C CA . ILE A 1 195 ? -8.016 -21.75 -21.844 1 97.12 195 ILE A CA 1
ATOM 1495 C C . ILE A 1 195 ? -7.871 -22.766 -22.984 1 97.12 195 ILE A C 1
ATOM 1497 O O . ILE A 1 195 ? -7.34 -23.859 -22.781 1 97.12 195 ILE A O 1
ATOM 1501 N N . ASP A 1 196 ? -8.234 -22.328 -24.172 1 96.75 196 ASP A N 1
ATOM 1502 C CA . ASP A 1 196 ? -8.25 -23.219 -25.328 1 96.75 196 ASP A CA 1
ATOM 1503 C C . ASP A 1 196 ? -6.828 -23.531 -25.797 1 96.75 196 ASP A C 1
ATOM 1505 O O . ASP A 1 196 ? -6.52 -24.672 -26.141 1 96.75 196 ASP A O 1
ATOM 1509 N N . GLN A 1 197 ? -6.016 -22.609 -25.797 1 96.12 197 GLN A N 1
ATOM 1510 C CA . GLN A 1 197 ? -4.699 -22.734 -26.406 1 96.12 197 GLN A CA 1
ATOM 1511 C C . GLN A 1 197 ? -3.697 -23.344 -25.422 1 96.12 197 GLN A C 1
ATOM 1513 O O . GLN A 1 197 ? -2.787 -24.062 -25.828 1 96.12 197 GLN A O 1
ATOM 1518 N N . VAL A 1 198 ? -3.809 -23.031 -24.141 1 94.19 198 VAL A N 1
ATOM 1519 C CA . VAL A 1 198 ? -2.795 -23.406 -23.156 1 94.19 198 VAL A CA 1
ATOM 1520 C C . VAL A 1 198 ? -3.281 -24.594 -22.344 1 94.19 198 VAL A C 1
ATOM 1522 O O . VAL A 1 198 ? -2.477 -25.359 -21.797 1 94.19 198 VAL A O 1
ATOM 1525 N N . GLY A 1 199 ? -4.566 -24.766 -22.234 1 93.88 199 GLY A N 1
ATOM 1526 C CA . GLY A 1 199 ? -5.129 -25.875 -21.469 1 93.88 199 GLY A CA 1
ATOM 1527 C C . GLY A 1 199 ? -4.988 -25.703 -19.969 1 93.88 199 GLY A C 1
ATOM 1528 O O . GLY A 1 199 ? -4.66 -26.672 -19.266 1 93.88 199 GLY A O 1
ATOM 1529 N N . VAL A 1 200 ? -5.184 -24.516 -19.516 1 92.88 200 VAL A N 1
ATOM 1530 C CA . VAL A 1 200 ? -4.984 -24.219 -18.109 1 92.88 200 VAL A CA 1
ATOM 1531 C C . VAL A 1 200 ? -6.324 -24.266 -17.375 1 92.88 200 VAL A C 1
ATOM 1533 O O . VAL A 1 200 ? -7.383 -24.172 -17.984 1 92.88 200 VAL A O 1
ATOM 1536 N N . THR A 1 201 ? -6.238 -24.438 -16.047 1 96.25 201 THR A N 1
ATOM 1537 C CA . THR A 1 201 ? -7.438 -24.516 -15.219 1 96.25 201 THR A CA 1
ATOM 1538 C C . THR A 1 201 ? -7.5 -23.344 -14.242 1 96.25 201 THR A C 1
ATOM 1540 O O . THR A 1 201 ? -8.32 -23.328 -13.32 1 96.25 201 THR A O 1
ATOM 1543 N N . GLN A 1 202 ? -6.656 -22.453 -14.383 1 98.56 202 GLN A N 1
ATOM 1544 C CA . GLN A 1 202 ? -6.637 -21.219 -13.586 1 98.56 202 GLN A CA 1
ATOM 1545 C C . GLN A 1 202 ? -6.059 -20.062 -14.383 1 98.56 202 GLN A C 1
ATOM 1547 O O . GLN A 1 202 ? -5.145 -20.25 -15.195 1 98.56 202 GLN A O 1
ATOM 1552 N N . LEU A 1 203 ? -6.633 -18.891 -14.203 1 98.75 203 LEU A N 1
ATOM 1553 C CA . LEU A 1 203 ? -6.199 -17.656 -14.852 1 98.75 203 LEU A CA 1
ATOM 1554 C C . LEU A 1 203 ? -6.184 -16.5 -13.859 1 98.75 203 LEU A C 1
ATOM 1556 O O . LEU A 1 203 ? -7.016 -16.438 -12.953 1 98.75 203 LEU A O 1
ATOM 1560 N N . HIS A 1 204 ? -5.285 -15.617 -14.062 1 98.81 204 HIS A N 1
ATOM 1561 C CA . HIS A 1 204 ? -5.074 -14.461 -13.195 1 98.81 204 HIS A CA 1
ATOM 1562 C C . HIS A 1 204 ? -5.188 -13.164 -13.984 1 98.81 204 HIS A C 1
ATOM 1564 O O . HIS A 1 204 ? -4.66 -13.055 -15.094 1 98.81 204 HIS A O 1
ATOM 1570 N N . GLY A 1 205 ? -5.891 -12.211 -13.398 1 98.5 205 GLY A N 1
ATOM 1571 C CA . GLY A 1 205 ? -5.867 -10.891 -14.008 1 98.5 205 GLY A CA 1
ATOM 1572 C C . GLY A 1 205 ? -6.742 -9.891 -13.281 1 98.5 205 GLY A C 1
ATOM 1573 O O . GLY A 1 205 ? -7.68 -10.266 -12.578 1 98.5 205 GLY A O 1
ATOM 1574 N N . THR A 1 206 ? -6.5 -8.594 -13.562 1 98.12 206 THR A N 1
ATOM 1575 C CA . THR A 1 206 ? -7.289 -7.52 -12.969 1 98.12 206 THR A CA 1
ATOM 1576 C C . THR A 1 206 ? -8.664 -7.434 -13.625 1 98.12 206 THR A C 1
ATOM 1578 O O . THR A 1 206 ? -9.609 -6.906 -13.031 1 98.12 206 THR A O 1
ATOM 1581 N N . LYS A 1 207 ? -8.805 -7.992 -14.883 1 98.25 207 LYS A N 1
ATOM 1582 C CA . LYS A 1 207 ? -10.062 -7.93 -15.633 1 98.25 207 LYS A CA 1
ATOM 1583 C C . LYS A 1 207 ? -10.523 -9.32 -16.047 1 98.25 207 LYS A C 1
ATOM 1585 O O . LYS A 1 207 ? -11.195 -9.484 -17.062 1 98.25 207 LYS A O 1
ATOM 1590 N N . VAL A 1 208 ? -10.125 -10.312 -15.234 1 98.62 208 VAL A N 1
ATOM 1591 C CA . VAL A 1 208 ? -10.312 -11.703 -15.633 1 98.62 208 VAL A CA 1
ATOM 1592 C C . VAL A 1 208 ? -11.766 -12.109 -15.414 1 98.62 208 VAL A C 1
ATOM 1594 O O . VAL A 1 208 ? -12.25 -13.062 -16.031 1 98.62 208 VAL A O 1
ATOM 1597 N N . VAL A 1 209 ? -12.57 -11.297 -14.562 1 98.5 209 VAL A N 1
ATOM 1598 C CA . VAL A 1 209 ? -13.938 -11.719 -14.289 1 98.5 209 VAL A CA 1
ATOM 1599 C C . VAL A 1 209 ? -14.906 -10.57 -14.586 1 98.5 209 VAL A C 1
ATOM 1601 O O . VAL A 1 209 ? -16.125 -10.773 -14.617 1 98.5 209 VAL A O 1
ATOM 1604 N N . PHE A 1 210 ? -14.5 -9.453 -14.711 1 96.5 210 PHE A N 1
ATOM 1605 C CA . PHE A 1 210 ? -15.312 -8.336 -15.156 1 96.5 210 PHE A CA 1
ATOM 1606 C C . PHE A 1 210 ? -14.438 -7.223 -15.727 1 96.5 210 PHE A C 1
ATOM 1608 O O . PHE A 1 210 ? -13.227 -7.199 -15.492 1 96.5 210 PHE A O 1
ATOM 1615 N N . MET B 1 1 ? 12.609 24.938 12.203 1 95.56 1 MET B N 1
ATOM 1616 C CA . MET B 1 1 ? 11.875 24.547 11 1 95.56 1 MET B CA 1
ATOM 1617 C C . MET B 1 1 ? 11.773 23.031 10.891 1 95.56 1 MET B C 1
ATOM 1619 O O . MET B 1 1 ? 12.781 22.328 11.016 1 95.56 1 MET B O 1
ATOM 1623 N N . ILE B 1 2 ? 10.594 22.484 10.797 1 98.19 2 ILE B N 1
ATOM 1624 C CA . ILE B 1 2 ? 10.414 21.047 10.602 1 98.19 2 ILE B CA 1
ATOM 1625 C C . ILE B 1 2 ? 10.078 20.781 9.141 1 98.19 2 ILE B C 1
ATOM 1627 O O . ILE B 1 2 ? 9.133 21.344 8.586 1 98.19 2 ILE B O 1
ATOM 1631 N N . TYR B 1 3 ? 10.898 19.953 8.531 1 98.62 3 TYR B N 1
ATOM 1632 C CA . TYR B 1 3 ? 10.562 19.422 7.215 1 98.62 3 TYR B CA 1
ATOM 1633 C C . TYR B 1 3 ? 9.977 18.031 7.32 1 98.62 3 TYR B C 1
ATOM 1635 O O . TYR B 1 3 ? 10.617 17.109 7.832 1 98.62 3 TYR B O 1
ATOM 1643 N N . GLU B 1 4 ? 8.797 17.922 6.922 1 98.88 4 GLU B N 1
ATOM 1644 C CA . GLU B 1 4 ? 8.117 16.625 6.871 1 98.88 4 GLU B CA 1
ATOM 1645 C C . GLU B 1 4 ? 8.203 16.016 5.477 1 98.88 4 GLU B C 1
ATOM 1647 O O . GLU B 1 4 ? 7.648 16.562 4.52 1 98.88 4 GLU B O 1
ATOM 1652 N N . PHE B 1 5 ? 8.93 14.953 5.449 1 98.88 5 PHE B N 1
ATOM 1653 C CA . PHE B 1 5 ? 9.094 14.25 4.184 1 98.88 5 PHE B CA 1
ATOM 1654 C C . PHE B 1 5 ? 7.969 13.242 3.965 1 98.88 5 PHE B C 1
ATOM 1656 O O . PHE B 1 5 ? 7.695 12.414 4.836 1 98.88 5 PHE B O 1
ATOM 1663 N N . CYS B 1 6 ? 7.262 13.352 2.867 1 98.88 6 CYS B N 1
ATOM 1664 C CA . CYS B 1 6 ? 6.254 12.375 2.471 1 98.88 6 CYS B CA 1
ATOM 1665 C C . CYS B 1 6 ? 6.895 11.18 1.781 1 98.88 6 CYS B C 1
ATOM 1667 O O . CYS B 1 6 ? 7.395 11.297 0.662 1 98.88 6 CYS B O 1
ATOM 1669 N N . ALA B 1 7 ? 6.824 10.078 2.428 1 98.81 7 ALA B N 1
ATOM 1670 C CA . ALA B 1 7 ? 7.594 8.914 1.993 1 98.81 7 ALA B CA 1
ATOM 1671 C C . ALA B 1 7 ? 6.676 7.805 1.498 1 98.81 7 ALA B C 1
ATOM 1673 O O . ALA B 1 7 ? 5.625 7.551 2.09 1 98.81 7 ALA B O 1
ATOM 1674 N N . GLU B 1 8 ? 7.113 7.18 0.43 1 98.31 8 GLU B N 1
ATOM 1675 C CA . GLU B 1 8 ? 6.555 5.891 0.033 1 98.31 8 GLU B CA 1
ATOM 1676 C C . GLU B 1 8 ? 7.449 4.738 0.485 1 98.31 8 GLU B C 1
ATOM 1678 O O . GLU B 1 8 ? 8.539 4.539 -0.058 1 98.31 8 GLU B O 1
ATOM 1683 N N . ASN B 1 9 ? 6.922 4.004 1.464 1 97.81 9 ASN B N 1
ATOM 1684 C CA . ASN B 1 9 ? 7.648 2.912 2.104 1 97.81 9 ASN B CA 1
ATOM 1685 C C . ASN B 1 9 ? 8.953 3.396 2.725 1 97.81 9 ASN B C 1
ATOM 1687 O O . ASN B 1 9 ? 9.016 4.496 3.275 1 97.81 9 ASN B O 1
ATOM 1691 N N . VAL B 1 10 ? 10.039 2.574 2.795 1 98.5 10 VAL B N 1
ATOM 1692 C CA . VAL B 1 10 ? 11.234 2.928 3.562 1 98.5 10 VAL B CA 1
ATOM 1693 C C . VAL B 1 10 ? 12.352 3.34 2.613 1 98.5 10 VAL B C 1
ATOM 1695 O O . VAL B 1 10 ? 13.43 3.742 3.055 1 98.5 10 VAL B O 1
ATOM 1698 N N . THR B 1 11 ? 12.125 3.297 1.304 1 97.38 11 THR B N 1
ATOM 1699 C CA . THR B 1 11 ? 13.141 3.357 0.262 1 97.38 11 THR B CA 1
ATOM 1700 C C . THR B 1 11 ? 14.008 4.602 0.423 1 97.38 11 THR B C 1
ATOM 1702 O O . THR B 1 11 ? 15.234 4.535 0.296 1 97.38 11 THR B O 1
ATOM 1705 N N . LEU B 1 12 ? 13.398 5.77 0.771 1 98.12 12 LEU B N 1
ATOM 1706 C CA . LEU B 1 12 ? 14.133 7.027 0.749 1 98.12 12 LEU B CA 1
ATOM 1707 C C . LEU B 1 12 ? 14.219 7.629 2.146 1 98.12 12 LEU B C 1
ATOM 1709 O O . LEU B 1 12 ? 14.602 8.789 2.303 1 98.12 12 LEU B O 1
ATOM 1713 N N . LEU B 1 13 ? 13.922 6.863 3.174 1 98.44 13 LEU B N 1
ATOM 1714 C CA . LEU B 1 13 ? 13.805 7.418 4.52 1 98.44 13 LEU B CA 1
ATOM 1715 C C . LEU B 1 13 ? 15.164 7.91 5.02 1 98.44 13 LEU B C 1
ATOM 1717 O O . LEU B 1 13 ? 15.273 9.047 5.492 1 98.44 13 LEU B O 1
ATOM 1721 N N . GLU B 1 14 ? 16.156 7.09 4.875 1 98 14 GLU B N 1
ATOM 1722 C CA . GLU B 1 14 ? 17.469 7.48 5.391 1 98 14 GLU B CA 1
ATOM 1723 C C . GLU B 1 14 ? 18.016 8.703 4.656 1 98 14 GLU B C 1
ATOM 1725 O O . GLU B 1 14 ? 18.547 9.617 5.281 1 98 14 GLU B O 1
ATOM 1730 N N . LYS B 1 15 ? 17.859 8.711 3.322 1 98.31 15 LYS B N 1
ATOM 1731 C CA . LYS B 1 15 ? 18.281 9.867 2.533 1 98.31 15 LYS B CA 1
ATOM 1732 C C . LYS B 1 15 ? 17.578 11.141 2.988 1 98.31 15 LYS B C 1
ATOM 1734 O O . LYS B 1 15 ? 18.219 12.188 3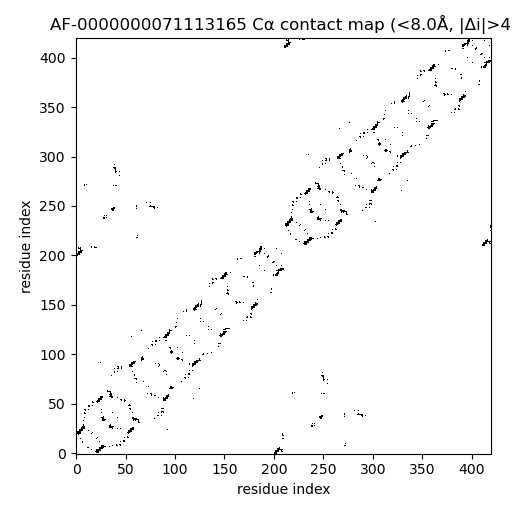.141 1 98.31 15 LYS B O 1
ATOM 1739 N N . ALA B 1 16 ? 16.25 11.008 3.229 1 98.69 16 ALA B N 1
ATOM 1740 C CA . ALA B 1 16 ? 15.461 12.164 3.641 1 98.69 16 ALA B CA 1
ATOM 1741 C C . ALA B 1 16 ? 15.898 12.672 5.012 1 98.69 16 ALA B C 1
ATOM 1743 O O . ALA B 1 16 ? 16.031 13.883 5.219 1 98.69 16 ALA B O 1
ATOM 1744 N N . MET B 1 17 ? 16.141 11.734 5.914 1 98.62 17 MET B N 1
ATOM 1745 C CA . MET B 1 17 ? 16.516 12.109 7.277 1 98.62 17 MET B CA 1
ATOM 1746 C C . MET B 1 17 ? 17.922 12.688 7.316 1 98.62 17 MET B C 1
ATOM 1748 O O . MET B 1 17 ? 18.188 13.641 8.047 1 98.62 17 MET B O 1
ATOM 1752 N N . GLN B 1 18 ? 18.781 12.18 6.48 1 98.31 18 GLN B N 1
ATOM 1753 C CA . GLN B 1 18 ? 20.125 12.75 6.344 1 98.31 18 GLN B CA 1
ATOM 1754 C C . GLN B 1 18 ? 20.062 14.148 5.742 1 98.31 18 GLN B C 1
ATOM 1756 O O . GLN B 1 18 ? 20.891 15 6.062 1 98.31 18 GLN B O 1
ATOM 1761 N N . ALA B 1 19 ? 19.031 14.359 4.938 1 98.38 19 ALA B N 1
ATOM 1762 C CA . ALA B 1 19 ? 18.859 15.648 4.27 1 98.38 19 ALA B CA 1
ATOM 1763 C C . ALA B 1 19 ? 18.125 16.641 5.16 1 98.38 19 ALA B C 1
ATOM 1765 O O . ALA B 1 19 ? 17.875 17.781 4.758 1 98.38 19 ALA B O 1
ATOM 1766 N N . GLY B 1 20 ? 17.719 16.172 6.305 1 97.81 20 GLY B N 1
ATOM 1767 C CA . GLY B 1 20 ? 17.234 17.156 7.273 1 97.81 20 GLY B CA 1
ATOM 1768 C C . GLY B 1 20 ? 15.781 16.953 7.645 1 97.81 20 GLY B C 1
ATOM 1769 O O . GLY B 1 20 ? 15.242 17.703 8.469 1 97.81 20 GLY B O 1
ATOM 1770 N N . ALA B 1 21 ? 15.125 15.945 7.113 1 98.62 21 ALA B N 1
ATOM 1771 C CA . ALA B 1 21 ? 13.75 15.664 7.535 1 98.62 21 ALA B CA 1
ATOM 1772 C C . ALA B 1 21 ? 13.703 15.234 9 1 98.62 21 ALA B C 1
ATOM 1774 O O . ALA B 1 21 ? 14.492 14.391 9.43 1 98.62 21 ALA B O 1
ATOM 1775 N N . ARG B 1 22 ? 12.766 15.812 9.711 1 98.44 22 ARG B N 1
ATOM 1776 C CA . ARG B 1 22 ? 12.648 15.43 11.109 1 98.44 22 ARG B CA 1
ATOM 1777 C C . ARG B 1 22 ? 11.25 14.891 11.414 1 98.44 22 ARG B C 1
ATOM 1779 O O . ARG B 1 22 ? 10.953 14.555 12.562 1 98.44 22 ARG B O 1
ATOM 1786 N N . ARG B 1 23 ? 10.492 14.812 10.422 1 98.88 23 ARG B N 1
ATOM 1787 C CA . ARG B 1 23 ? 9.203 14.133 10.438 1 98.88 23 ARG B CA 1
ATOM 1788 C C . ARG B 1 23 ? 8.93 13.445 9.102 1 98.88 23 ARG B C 1
ATOM 1790 O O . ARG B 1 23 ? 9.266 13.984 8.039 1 98.88 23 ARG B O 1
ATOM 1797 N N . ILE B 1 24 ? 8.383 12.273 9.195 1 98.94 24 ILE B N 1
ATOM 1798 C CA . ILE B 1 24 ? 8.047 11.5 8.008 1 98.94 24 ILE B CA 1
ATOM 1799 C C . ILE B 1 24 ? 6.543 11.227 7.977 1 98.94 24 ILE B C 1
ATOM 1801 O O . ILE B 1 24 ? 5.98 10.711 8.945 1 98.94 24 ILE B O 1
ATOM 1805 N N . GLU B 1 25 ? 5.879 11.672 6.98 1 98.94 25 GLU B N 1
ATOM 1806 C CA . GLU B 1 25 ? 4.602 11.039 6.668 1 98.94 25 GLU B CA 1
ATOM 1807 C C . GLU B 1 25 ? 4.805 9.766 5.855 1 98.94 25 GLU B C 1
ATOM 1809 O O . GLU B 1 25 ? 5.227 9.812 4.699 1 98.94 25 GLU B O 1
ATOM 1814 N N . LEU B 1 26 ? 4.5 8.648 6.488 1 98.94 26 LEU B N 1
ATOM 1815 C CA . LEU B 1 26 ? 4.754 7.348 5.891 1 98.94 26 LEU B CA 1
ATOM 1816 C C . LEU B 1 26 ? 3.514 6.828 5.172 1 98.94 26 LEU B C 1
ATOM 1818 O O . LEU B 1 26 ? 2.443 6.719 5.773 1 98.94 26 LEU B O 1
ATOM 1822 N N . CYS B 1 27 ? 3.65 6.551 3.887 1 98.81 27 CYS B N 1
ATOM 1823 C CA . CYS B 1 27 ? 2.562 6.062 3.047 1 98.81 27 CYS B CA 1
ATOM 1824 C C . CYS B 1 27 ? 3.012 4.867 2.211 1 98.81 27 CYS B C 1
ATOM 1826 O O . CYS B 1 27 ? 4.203 4.562 2.152 1 98.81 27 CYS B O 1
ATOM 1828 N N . ASP B 1 28 ? 2.072 4.168 1.746 1 98.56 28 ASP B N 1
ATOM 1829 C CA . ASP B 1 28 ? 2.213 3.408 0.508 1 98.56 28 ASP B CA 1
ATOM 1830 C C . ASP B 1 28 ? 1.406 4.047 -0.622 1 98.56 28 ASP B C 1
ATOM 1832 O O . ASP B 1 28 ? 0.53 4.875 -0.373 1 98.56 28 ASP B O 1
ATOM 1836 N N . ASN B 1 29 ? 1.666 3.82 -1.91 1 98.38 29 ASN B N 1
ATOM 1837 C CA . ASN B 1 29 ? 0.832 4.117 -3.068 1 98.38 29 ASN B CA 1
ATOM 1838 C C . ASN B 1 29 ? 0.624 5.621 -3.238 1 98.38 29 ASN B C 1
ATOM 1840 O O . ASN B 1 29 ? -0.513 6.094 -3.281 1 98.38 29 ASN B O 1
ATOM 1844 N N . LEU B 1 30 ? 1.677 6.426 -3.307 1 98 30 LEU B N 1
ATOM 1845 C CA . LEU B 1 30 ? 1.605 7.871 -3.469 1 98 30 LEU B CA 1
ATOM 1846 C C . LEU B 1 30 ? 0.969 8.242 -4.805 1 98 30 LEU B C 1
ATOM 1848 O O . LEU B 1 30 ? 0.525 9.375 -4.992 1 98 30 LEU B O 1
ATOM 1852 N N . ALA B 1 31 ? 0.895 7.242 -5.742 1 96.94 31 ALA B N 1
ATOM 1853 C CA . ALA B 1 31 ? 0.268 7.477 -7.043 1 96.94 31 ALA B CA 1
ATOM 1854 C C . ALA B 1 31 ? -1.19 7.898 -6.879 1 96.94 31 ALA B C 1
ATOM 1856 O O . ALA B 1 31 ? -1.741 8.594 -7.73 1 96.94 31 ALA B O 1
ATOM 1857 N N . VAL B 1 32 ? -1.809 7.496 -5.746 1 97.38 32 VAL B N 1
ATOM 1858 C CA . VAL B 1 32 ? -3.201 7.867 -5.512 1 97.38 32 VAL B CA 1
ATOM 1859 C C . VAL B 1 32 ? -3.295 8.789 -4.297 1 97.38 32 VAL B C 1
ATOM 1861 O O . VAL B 1 32 ? -4.344 8.867 -3.654 1 97.38 32 VAL B O 1
ATOM 1864 N N . GLY B 1 33 ? -2.193 9.312 -3.857 1 97.06 33 GLY B N 1
ATOM 1865 C CA . GLY B 1 33 ? -2.17 10.266 -2.76 1 97.06 33 GLY B CA 1
ATOM 1866 C C . GLY B 1 33 ? -1.735 9.648 -1.443 1 97.06 33 GLY B C 1
ATOM 1867 O O . GLY B 1 33 ? -1.696 10.328 -0.416 1 97.06 33 GLY B O 1
ATOM 1868 N N . GLY B 1 34 ? -1.473 8.32 -1.47 1 98.62 34 GLY B N 1
ATOM 1869 C CA . GLY B 1 34 ? -1 7.645 -0.272 1 98.62 34 GLY B CA 1
ATOM 1870 C C . GLY B 1 34 ? -2.049 6.75 0.361 1 98.62 34 GLY B C 1
ATOM 1871 O O . GLY B 1 34 ? -3.215 7.137 0.476 1 98.62 34 GLY B O 1
ATOM 1872 N N . THR B 1 35 ? -1.673 5.574 0.697 1 98.88 35 THR B N 1
ATOM 1873 C CA . THR B 1 35 ? -2.5 4.652 1.465 1 98.88 35 THR B CA 1
ATOM 1874 C C . THR B 1 35 ? -1.721 4.082 2.646 1 98.88 35 THR B C 1
ATOM 1876 O O . THR B 1 35 ? -0.532 4.367 2.809 1 98.88 35 THR B O 1
ATOM 1879 N N . THR B 1 36 ? -2.434 3.371 3.498 1 98.94 36 THR B N 1
ATOM 1880 C CA . THR B 1 36 ? -1.823 2.812 4.699 1 98.94 36 THR B CA 1
ATOM 1881 C C . THR B 1 36 ? -0.721 1.822 4.336 1 98.94 36 THR B C 1
ATOM 1883 O O . THR B 1 36 ? -0.958 0.87 3.59 1 98.94 36 THR B O 1
ATOM 1886 N N . PRO B 1 37 ? 0.531 2.068 4.762 1 98.94 37 PRO B N 1
ATOM 1887 C CA . PRO B 1 37 ? 1.583 1.083 4.512 1 98.94 37 PRO B CA 1
ATOM 1888 C C . PRO B 1 37 ? 1.368 -0.22 5.277 1 98.94 37 PRO B C 1
ATOM 1890 O O . PRO B 1 37 ? 0.534 -0.275 6.184 1 98.94 37 PRO B O 1
ATOM 1893 N N . SER B 1 38 ? 2.059 -1.251 4.902 1 98.88 38 SER B N 1
ATOM 1894 C CA . SER B 1 38 ? 2.004 -2.512 5.637 1 98.88 38 SER B CA 1
ATOM 1895 C C . SER B 1 38 ? 2.576 -2.357 7.043 1 98.88 38 SER B C 1
ATOM 1897 O O . SER B 1 38 ? 3.281 -1.389 7.328 1 98.88 38 SER B O 1
ATOM 1899 N N . TYR B 1 39 ? 2.254 -3.314 7.887 1 98.81 39 TYR B N 1
ATOM 1900 C CA . TYR B 1 39 ? 2.773 -3.314 9.25 1 98.81 39 TYR B CA 1
ATOM 1901 C C . TYR B 1 39 ? 4.297 -3.373 9.25 1 98.81 39 TYR B C 1
ATOM 1903 O O . TYR B 1 39 ? 4.953 -2.637 9.992 1 98.81 39 TYR B O 1
ATOM 1911 N N . GLY B 1 40 ? 4.824 -4.281 8.414 1 98.94 40 GLY B N 1
ATOM 1912 C CA . GLY B 1 40 ? 6.273 -4.414 8.344 1 98.94 40 GLY B CA 1
ATOM 1913 C C . GLY B 1 40 ? 6.973 -3.129 7.949 1 98.94 40 GLY B C 1
ATOM 1914 O O . GLY B 1 40 ? 8.008 -2.777 8.523 1 98.94 40 GLY B O 1
ATOM 1915 N N . VAL B 1 41 ? 6.445 -2.434 7 1 98.94 41 VAL B N 1
ATOM 1916 C CA . VAL B 1 41 ? 7.012 -1.164 6.555 1 98.94 41 VAL B CA 1
ATOM 1917 C C . VAL B 1 41 ? 6.945 -0.142 7.688 1 98.94 41 VAL B C 1
ATOM 1919 O O . VAL B 1 41 ? 7.918 0.571 7.945 1 98.94 41 VAL B O 1
ATOM 1922 N N . THR B 1 42 ? 5.801 -0.048 8.367 1 98.94 42 THR B N 1
ATOM 1923 C CA . THR B 1 42 ? 5.625 0.911 9.453 1 98.94 42 THR B CA 1
ATOM 1924 C C . THR B 1 42 ? 6.625 0.646 10.578 1 98.94 42 THR B C 1
ATOM 1926 O O . THR B 1 42 ? 7.312 1.563 11.031 1 98.94 42 THR B O 1
ATOM 1929 N N . LYS B 1 43 ? 6.727 -0.584 10.945 1 98.88 43 LYS B N 1
ATOM 1930 C CA . LYS B 1 43 ? 7.641 -0.958 12.023 1 98.88 43 LYS B CA 1
ATOM 1931 C C . LYS B 1 43 ? 9.086 -0.634 11.656 1 98.88 43 LYS B C 1
ATOM 1933 O O . LYS B 1 43 ? 9.82 -0.052 12.453 1 98.88 43 LYS B O 1
ATOM 1938 N N . ALA B 1 44 ? 9.484 -0.981 10.43 1 98.88 44 ALA B N 1
ATOM 1939 C CA . ALA B 1 44 ? 10.844 -0.716 9.961 1 98.88 44 ALA B CA 1
ATOM 1940 C C . ALA B 1 44 ? 11.125 0.784 9.914 1 98.88 44 ALA B C 1
ATOM 1942 O O . ALA B 1 44 ? 12.211 1.228 10.289 1 98.88 44 ALA B O 1
ATOM 1943 N N . ALA B 1 45 ? 10.148 1.519 9.469 1 98.88 45 ALA B N 1
ATOM 1944 C CA . ALA B 1 45 ? 10.305 2.969 9.383 1 98.88 45 ALA B CA 1
ATOM 1945 C C . ALA B 1 45 ? 10.508 3.578 10.773 1 98.88 45 ALA B C 1
ATOM 1947 O O . ALA B 1 45 ? 11.367 4.449 10.953 1 98.88 45 ALA B O 1
ATOM 1948 N N . VAL B 1 46 ? 9.703 3.152 11.758 1 98.88 46 VAL B N 1
ATOM 1949 C CA . VAL B 1 46 ? 9.797 3.645 13.125 1 98.88 46 VAL B CA 1
ATOM 1950 C C . VAL B 1 46 ? 11.188 3.357 13.688 1 98.88 46 VAL B C 1
ATOM 1952 O O . VAL B 1 46 ? 11.828 4.242 14.266 1 98.88 46 VAL B O 1
ATOM 1955 N N . GLU B 1 47 ? 11.633 2.17 13.422 1 98.44 47 GLU B N 1
ATOM 1956 C CA . GLU B 1 47 ? 12.938 1.766 13.93 1 98.44 47 GLU B CA 1
ATOM 1957 C C . GLU B 1 47 ? 14.055 2.57 13.273 1 98.44 47 GLU B C 1
ATOM 1959 O O . GLU B 1 47 ? 14.977 3.041 13.953 1 98.44 47 GLU B O 1
ATOM 1964 N N . LEU B 1 48 ? 13.961 2.758 11.984 1 98.06 48 LEU B N 1
ATOM 1965 C CA . LEU B 1 48 ? 14.961 3.523 11.25 1 98.06 48 LEU B CA 1
ATOM 1966 C C . LEU B 1 48 ? 14.984 4.977 11.719 1 98.06 48 LEU B C 1
ATOM 1968 O O . LEU B 1 48 ? 16.062 5.559 11.898 1 98.06 48 LEU B O 1
ATOM 1972 N N . ALA B 1 49 ? 13.82 5.512 11.922 1 98.25 49 ALA B N 1
ATOM 1973 C CA . ALA B 1 49 ? 13.68 6.93 12.258 1 98.25 49 ALA B CA 1
ATOM 1974 C C . ALA B 1 49 ? 14.234 7.227 13.641 1 98.25 49 ALA B C 1
ATOM 1976 O O . ALA B 1 49 ? 14.688 8.344 13.914 1 98.25 49 ALA B O 1
ATOM 1977 N N . ALA B 1 50 ? 14.211 6.234 14.516 1 96.69 50 ALA B N 1
ATOM 1978 C CA . ALA B 1 50 ? 14.727 6.398 15.875 1 96.69 50 ALA B CA 1
ATOM 1979 C C . ALA B 1 50 ? 16.203 6.781 15.867 1 96.69 50 ALA B C 1
ATOM 1981 O O . ALA B 1 50 ? 16.656 7.527 16.734 1 96.69 50 ALA B O 1
ATOM 1982 N N . ASN B 1 51 ? 16.906 6.383 14.844 1 95.75 51 ASN B N 1
ATOM 1983 C CA . ASN B 1 51 ? 18.328 6.672 14.719 1 95.75 51 ASN B CA 1
ATOM 1984 C C . ASN B 1 51 ? 18.578 8.125 14.328 1 95.75 51 ASN B C 1
ATOM 1986 O O . ASN B 1 51 ? 19.703 8.609 14.406 1 95.75 51 ASN B O 1
ATOM 1990 N N . TYR B 1 52 ? 17.547 8.852 13.945 1 96.44 52 TYR B N 1
ATOM 1991 C CA . TYR B 1 52 ? 17.688 10.211 13.445 1 96.44 52 TYR B CA 1
ATOM 1992 C C . TYR B 1 52 ? 16.828 11.18 14.25 1 96.44 52 TYR B C 1
ATOM 1994 O O . TYR B 1 52 ? 16.656 12.336 13.859 1 96.44 52 TYR B O 1
ATOM 2002 N N . ASP B 1 53 ? 16.266 10.781 15.297 1 95.94 53 ASP B N 1
ATOM 2003 C CA . ASP B 1 53 ? 15.352 11.586 16.094 1 95.94 53 ASP B CA 1
ATOM 2004 C C . ASP B 1 53 ? 14.234 12.18 15.242 1 95.94 53 ASP B C 1
ATOM 2006 O O . ASP B 1 53 ? 13.977 13.383 15.297 1 95.94 53 ASP B O 1
ATOM 2010 N N . THR B 1 54 ? 13.766 11.391 14.375 1 98.56 54 THR B N 1
ATOM 2011 C CA . THR B 1 54 ? 12.703 11.742 13.445 1 98.56 54 THR B CA 1
ATOM 2012 C C . THR B 1 54 ? 11.398 11.031 13.812 1 98.56 54 THR B C 1
ATOM 2014 O O . THR B 1 54 ? 11.414 9.859 14.203 1 98.56 54 THR B O 1
ATOM 2017 N N . THR B 1 55 ? 10.273 11.695 13.742 1 98.69 55 THR B N 1
ATOM 2018 C CA . THR B 1 55 ? 8.984 11.094 14.078 1 98.69 55 THR B CA 1
ATOM 2019 C C . THR B 1 55 ? 8.297 10.547 12.828 1 98.69 55 THR B C 1
ATOM 2021 O O . THR B 1 55 ? 8.477 11.086 11.734 1 98.69 55 THR B O 1
ATOM 2024 N N . ILE B 1 56 ? 7.555 9.492 13.031 1 98.94 56 ILE B N 1
ATOM 2025 C CA . ILE B 1 56 ? 6.801 8.859 11.953 1 98.94 56 ILE B CA 1
ATOM 2026 C C . ILE B 1 56 ? 5.312 9.141 12.133 1 98.94 56 ILE B C 1
ATOM 2028 O O . ILE B 1 56 ? 4.746 8.867 13.195 1 98.94 56 ILE B O 1
ATOM 2032 N N . MET B 1 57 ? 4.691 9.766 11.133 1 98.94 57 MET B N 1
ATOM 2033 C CA . MET B 1 57 ? 3.25 9.922 10.969 1 98.94 57 MET B CA 1
ATOM 2034 C C . MET B 1 57 ? 2.719 8.977 9.898 1 98.94 57 MET B C 1
ATOM 2036 O O . MET B 1 57 ? 2.973 9.172 8.711 1 98.94 57 MET B O 1
ATOM 2040 N N . THR B 1 58 ? 1.946 7.984 10.305 1 99 58 THR B N 1
ATOM 2041 C CA . THR B 1 58 ? 1.571 6.93 9.367 1 99 58 THR B CA 1
ATOM 2042 C C . THR B 1 58 ? 0.202 7.207 8.758 1 99 58 THR B C 1
ATOM 2044 O O . THR B 1 58 ? -0.762 7.48 9.477 1 99 58 THR B O 1
ATOM 2047 N N . MET B 1 59 ? 0.129 7.129 7.5 1 99 59 MET B N 1
ATOM 2048 C CA . MET B 1 59 ? -1.123 7.297 6.77 1 99 59 MET B CA 1
ATOM 2049 C C . MET B 1 59 ? -2.113 6.191 7.125 1 99 59 MET B C 1
ATOM 2051 O O . MET B 1 59 ? -1.748 5.016 7.172 1 99 59 MET B O 1
ATOM 2055 N N . ILE B 1 60 ? -3.324 6.586 7.449 1 99 60 ILE B N 1
ATOM 2056 C CA . ILE B 1 60 ? -4.457 5.684 7.617 1 99 60 ILE B CA 1
ATOM 2057 C C . ILE B 1 60 ? -5.5 5.957 6.535 1 99 60 ILE B C 1
ATOM 2059 O O . ILE B 1 60 ? -6.293 6.895 6.652 1 99 60 ILE B O 1
ATOM 2063 N N . ARG B 1 61 ? -5.473 5.219 5.484 1 98.94 61 ARG B N 1
ATOM 2064 C CA . ARG B 1 61 ? -6.285 5.398 4.285 1 98.94 61 ARG B CA 1
ATOM 2065 C C . ARG B 1 61 ? -6.371 4.102 3.484 1 98.94 61 ARG B C 1
ATOM 2067 O O . ARG B 1 61 ? -5.387 3.672 2.883 1 98.94 61 ARG B O 1
ATOM 2074 N N . PRO B 1 62 ? -7.535 3.506 3.465 1 98.81 62 PRO B N 1
ATOM 2075 C CA . PRO B 1 62 ? -7.633 2.135 2.957 1 98.81 62 PRO B CA 1
ATOM 2076 C C . PRO B 1 62 ? -7.582 2.066 1.433 1 98.81 62 PRO B C 1
ATOM 2078 O O . PRO B 1 62 ? -7.375 0.989 0.867 1 98.81 62 PRO B O 1
ATOM 2081 N N . ARG B 1 63 ? -7.805 3.195 0.779 1 98.56 63 ARG B N 1
ATOM 2082 C CA . ARG B 1 63 ? -7.832 3.225 -0.68 1 98.56 63 ARG B CA 1
ATOM 2083 C C . ARG B 1 63 ? -7.691 4.652 -1.199 1 98.56 63 ARG B C 1
ATOM 2085 O O . ARG B 1 63 ? -7.863 5.613 -0.445 1 98.56 63 ARG B O 1
ATOM 2092 N N . GLY B 1 64 ? -7.312 4.785 -2.512 1 98 64 GLY B N 1
ATOM 2093 C CA . GLY B 1 64 ? -7.332 6.09 -3.148 1 98 64 GLY B CA 1
ATOM 2094 C C . GLY B 1 64 ? -8.734 6.598 -3.428 1 98 64 GLY B C 1
ATOM 2095 O O . GLY B 1 64 ? -9.711 6.062 -2.896 1 98 64 GLY B O 1
ATOM 2096 N N . GLY B 1 65 ? -8.797 7.676 -4.199 1 97.19 65 GLY B N 1
ATOM 2097 C CA . GLY B 1 65 ? -10.086 8.258 -4.551 1 97.19 65 GLY B CA 1
ATOM 2098 C C . GLY B 1 65 ? -10.547 9.312 -3.568 1 97.19 65 GLY B C 1
ATOM 2099 O O . GLY B 1 65 ? -9.75 10.125 -3.1 1 97.19 65 GLY B O 1
ATOM 2100 N N . ASP B 1 66 ? -11.836 9.32 -3.264 1 97.88 66 ASP B N 1
ATOM 2101 C CA . ASP B 1 66 ? -12.406 10.352 -2.396 1 97.88 66 ASP B CA 1
ATOM 2102 C C . ASP B 1 66 ? -12.211 10 -0.924 1 97.88 66 ASP B C 1
ATOM 2104 O O . ASP B 1 66 ? -11.477 9.062 -0.596 1 97.88 66 ASP B O 1
ATOM 2108 N N . PHE B 1 67 ? -12.781 10.766 -0.035 1 98.75 67 PHE B N 1
ATOM 2109 C CA . PHE B 1 67 ? -12.594 10.602 1.403 1 98.75 67 PHE B CA 1
ATOM 2110 C C . PHE B 1 67 ? -13.914 10.234 2.078 1 98.75 67 PHE B C 1
ATOM 2112 O O . PHE B 1 67 ? -14.125 10.562 3.248 1 98.75 67 PHE B O 1
ATOM 2119 N N . VAL B 1 68 ? -14.852 9.672 1.261 1 98.88 68 VAL B N 1
ATOM 2120 C CA . VAL B 1 68 ? -16.125 9.164 1.758 1 98.88 68 VAL B CA 1
ATOM 2121 C C . VAL B 1 68 ? -16.047 7.656 1.957 1 98.88 68 VAL B C 1
ATOM 2123 O O . VAL B 1 68 ? -15.883 6.902 0.992 1 98.88 68 VAL B O 1
ATOM 2126 N N . TYR B 1 69 ? -16.172 7.246 3.17 1 98.81 69 TYR B N 1
ATOM 2127 C CA . TYR B 1 69 ? -15.914 5.848 3.494 1 98.81 69 TYR B CA 1
ATOM 2128 C C . TYR B 1 69 ? -17.188 5.164 3.979 1 98.81 69 TYR B C 1
ATOM 2130 O O . TYR B 1 69 ? -18.016 5.781 4.648 1 98.81 69 TYR B O 1
ATOM 2138 N N . ASN B 1 70 ? -17.328 3.926 3.619 1 98.31 70 ASN B N 1
ATOM 2139 C CA . ASN B 1 70 ? -18.391 3.115 4.188 1 98.31 70 ASN B CA 1
ATOM 2140 C C . ASN B 1 70 ? -17.969 2.463 5.5 1 98.31 70 ASN B C 1
ATOM 2142 O O . ASN B 1 70 ? -16.844 2.662 5.961 1 98.31 70 ASN B O 1
ATOM 2146 N N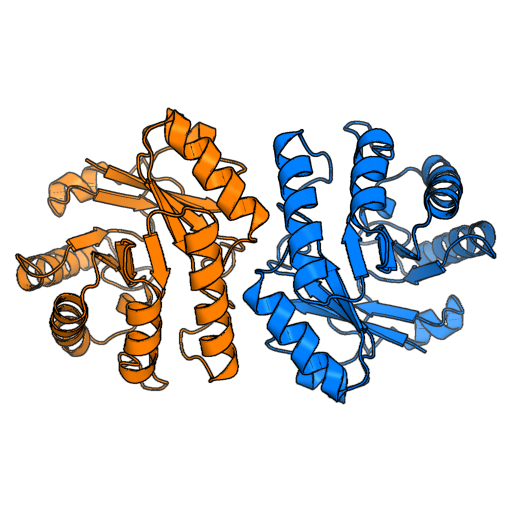 . ASP B 1 71 ? -18.844 1.7 6.133 1 98.56 71 ASP B N 1
ATOM 2147 C CA . ASP B 1 71 ? -18.609 1.139 7.457 1 98.56 71 ASP B CA 1
ATOM 2148 C C . ASP B 1 71 ? -17.438 0.166 7.441 1 98.56 71 ASP B C 1
ATOM 2150 O O . ASP B 1 71 ? -16.641 0.132 8.383 1 98.56 71 ASP B O 1
ATOM 2154 N N . LEU B 1 72 ? -17.359 -0.602 6.434 1 98.5 72 LEU B N 1
ATOM 2155 C CA . LEU B 1 72 ? -16.25 -1.552 6.32 1 98.5 72 LEU B CA 1
ATOM 2156 C C . LEU B 1 72 ? -14.914 -0.827 6.27 1 98.5 72 LEU B C 1
ATOM 2158 O O . LEU B 1 72 ? -13.961 -1.229 6.941 1 98.5 72 LEU B O 1
ATOM 2162 N N . GLU B 1 73 ? -14.883 0.213 5.488 1 98.81 73 GLU B N 1
ATOM 2163 C CA . GLU B 1 73 ? -13.648 0.98 5.336 1 98.81 73 GLU B CA 1
ATOM 2164 C C . GLU B 1 73 ? -13.258 1.667 6.645 1 98.81 73 GLU B C 1
ATOM 2166 O O . GLU B 1 73 ? -12.078 1.742 6.988 1 98.81 73 GLU B O 1
ATOM 2171 N N . ILE B 1 74 ? -14.258 2.145 7.395 1 98.94 74 ILE B N 1
ATOM 2172 C CA . ILE B 1 74 ? -13.977 2.732 8.703 1 98.94 74 ILE B CA 1
ATOM 2173 C C . ILE B 1 74 ? -13.422 1.662 9.641 1 98.94 74 ILE B C 1
ATOM 2175 O O . ILE B 1 74 ? -12.469 1.911 10.383 1 98.94 74 ILE B O 1
ATOM 2179 N N . ALA B 1 75 ? -13.977 0.475 9.562 1 98.94 75 ALA B N 1
ATOM 2180 C CA . ALA B 1 75 ? -13.477 -0.627 10.383 1 98.94 75 ALA B CA 1
ATOM 2181 C C . ALA B 1 75 ? -12.023 -0.959 10.023 1 98.94 75 ALA B C 1
ATOM 2183 O O . ALA B 1 75 ? -11.211 -1.242 10.906 1 98.94 75 ALA B O 1
ATOM 2184 N N . ILE B 1 76 ? -11.727 -0.913 8.781 1 98.94 76 ILE B N 1
ATOM 2185 C CA . ILE B 1 76 ? -10.367 -1.136 8.305 1 98.94 76 ILE B CA 1
ATOM 2186 C C . ILE B 1 76 ? -9.43 -0.088 8.906 1 98.94 76 ILE B C 1
ATOM 2188 O O . ILE B 1 76 ? -8.359 -0.424 9.414 1 98.94 76 ILE B O 1
ATOM 2192 N N . MET B 1 77 ? -9.852 1.111 8.867 1 98.94 77 MET B N 1
ATOM 2193 C CA . MET B 1 77 ? -9.039 2.211 9.375 1 98.94 77 MET B CA 1
ATOM 2194 C C . MET B 1 77 ? -8.789 2.049 10.875 1 98.94 77 MET B C 1
ATOM 2196 O O . MET B 1 77 ? -7.676 2.285 11.352 1 98.94 77 MET B O 1
ATOM 2200 N N . LEU B 1 78 ? -9.805 1.642 11.562 1 98.94 78 LEU B N 1
ATOM 2201 C CA . LEU B 1 78 ? -9.664 1.444 13 1 98.94 78 LEU B CA 1
ATOM 2202 C C . LEU B 1 78 ? -8.648 0.342 13.297 1 98.94 78 LEU B C 1
ATOM 2204 O O . LEU B 1 78 ? -7.812 0.49 14.195 1 98.94 78 LEU B O 1
ATOM 2208 N N . GLU B 1 79 ? -8.727 -0.752 12.555 1 98.88 79 GLU B N 1
ATOM 2209 C CA . GLU B 1 79 ? -7.766 -1.842 12.719 1 98.88 79 GLU B CA 1
ATOM 2210 C C . GLU B 1 79 ? -6.348 -1.382 12.398 1 98.88 79 GLU B C 1
ATOM 2212 O O . GLU B 1 79 ? -5.402 -1.728 13.109 1 98.88 79 GLU B O 1
ATOM 2217 N N . ASP B 1 80 ? -6.219 -0.602 11.406 1 98.94 80 ASP B N 1
ATOM 2218 C CA . ASP B 1 80 ? -4.906 -0.125 10.984 1 98.94 80 ASP B CA 1
ATOM 2219 C C . ASP B 1 80 ? -4.332 0.865 12 1 98.94 80 ASP B C 1
ATOM 2221 O O . ASP B 1 80 ? -3.119 0.913 12.211 1 98.94 80 ASP B O 1
ATOM 2225 N N . ILE B 1 81 ? -5.199 1.688 12.594 1 98.94 81 ILE B N 1
ATOM 2226 C CA . ILE B 1 81 ? -4.734 2.578 13.656 1 98.94 81 ILE B CA 1
ATOM 2227 C C . ILE B 1 81 ? -4.148 1.755 14.805 1 98.94 81 ILE B C 1
ATOM 2229 O O . ILE B 1 81 ? -3.074 2.068 15.312 1 98.94 81 ILE B O 1
ATOM 2233 N N . ARG B 1 82 ? -4.828 0.72 15.148 1 98.88 82 ARG B N 1
ATOM 2234 C CA . ARG B 1 82 ? -4.363 -0.146 16.234 1 98.88 82 ARG B CA 1
ATOM 2235 C C . ARG B 1 82 ? -2.98 -0.71 15.922 1 98.88 82 ARG B C 1
ATOM 2237 O O . ARG B 1 82 ? -2.078 -0.64 16.766 1 98.88 82 ARG B O 1
ATOM 2244 N N . LEU B 1 83 ? -2.787 -1.226 14.758 1 98.81 83 LEU B N 1
ATOM 2245 C CA . LEU B 1 83 ? -1.521 -1.848 14.391 1 98.81 83 LEU B CA 1
ATOM 2246 C C . LEU B 1 83 ? -0.43 -0.797 14.211 1 98.81 83 LEU B C 1
ATOM 2248 O O . LEU B 1 83 ? 0.743 -1.06 14.484 1 98.81 83 LEU B O 1
ATOM 2252 N N . THR B 1 84 ? -0.825 0.343 13.719 1 98.88 84 THR B N 1
ATOM 2253 C CA . THR B 1 84 ? 0.113 1.454 13.602 1 98.88 84 THR B CA 1
ATOM 2254 C C . THR B 1 84 ? 0.657 1.854 14.969 1 98.88 84 THR B C 1
ATOM 2256 O O . THR B 1 84 ? 1.862 2.059 15.125 1 98.88 84 THR B O 1
ATOM 2259 N N . ALA B 1 85 ? -0.234 1.963 15.922 1 98.88 85 ALA B N 1
ATOM 2260 C CA . ALA B 1 85 ? 0.18 2.254 17.297 1 98.88 85 ALA B CA 1
ATOM 2261 C C . ALA B 1 85 ? 1.106 1.166 17.828 1 98.88 85 ALA B C 1
ATOM 2263 O O . ALA B 1 85 ? 2.133 1.464 18.453 1 98.88 85 ALA B O 1
ATOM 2264 N N . GLN B 1 86 ? 0.75 -0.062 17.547 1 98.56 86 GLN B N 1
ATOM 2265 C CA . GLN B 1 86 ? 1.552 -1.202 17.969 1 98.56 86 GLN B CA 1
ATOM 2266 C C . GLN B 1 86 ? 2.953 -1.149 17.375 1 98.56 86 GLN B C 1
ATOM 2268 O O . GLN B 1 86 ? 3.928 -1.535 18.016 1 98.56 86 GLN B O 1
ATOM 2273 N N . ALA B 1 87 ? 3.062 -0.669 16.156 1 98.62 87 ALA B N 1
ATOM 2274 C CA . ALA B 1 87 ? 4.34 -0.585 15.453 1 98.62 87 ALA B CA 1
ATOM 2275 C C . ALA B 1 87 ? 5.191 0.56 16 1 98.62 87 ALA B C 1
ATOM 2277 O O . ALA B 1 87 ? 6.379 0.664 15.68 1 98.62 87 ALA B O 1
ATOM 2278 N N . GLY B 1 88 ? 4.57 1.494 16.734 1 98.75 88 GLY B N 1
ATOM 2279 C CA . GLY B 1 88 ? 5.336 2.527 17.422 1 98.75 88 GLY B CA 1
ATOM 2280 C C . GLY B 1 88 ? 5.27 3.873 16.719 1 98.75 88 GLY B C 1
ATOM 2281 O O . GLY B 1 88 ? 6.027 4.789 17.062 1 98.75 88 GLY B O 1
ATOM 2282 N N . SER B 1 89 ? 4.43 3.967 15.727 1 98.88 89 SER B N 1
ATOM 2283 C CA . SER B 1 89 ? 4.285 5.262 15.07 1 98.88 89 SER B CA 1
ATOM 2284 C C . SER B 1 89 ? 3.922 6.352 16.078 1 98.88 89 SER B C 1
ATOM 2286 O O . SER B 1 89 ? 3.105 6.133 16.969 1 98.88 89 SER B O 1
ATOM 2288 N N . GLN B 1 90 ? 4.48 7.551 15.898 1 98.88 90 GLN B N 1
ATOM 2289 C CA . GLN B 1 90 ? 4.219 8.656 16.812 1 98.88 90 GLN B CA 1
ATOM 2290 C C . GLN B 1 90 ? 2.91 9.367 16.453 1 98.88 90 GLN B C 1
ATOM 2292 O O . GLN B 1 90 ? 2.354 10.094 17.281 1 98.88 90 GLN B O 1
ATOM 2297 N N . GLY B 1 91 ? 2.453 9.156 15.266 1 98.94 91 GLY B N 1
ATOM 2298 C CA . GLY B 1 91 ? 1.209 9.781 14.852 1 98.94 91 GLY B CA 1
ATOM 2299 C C . GLY B 1 91 ? 0.539 9.062 13.695 1 98.94 91 GLY B C 1
ATOM 2300 O O . GLY B 1 91 ? 1.106 8.125 13.125 1 98.94 91 GLY B O 1
ATOM 2301 N N . VAL B 1 92 ? -0.678 9.5 13.422 1 99 92 VAL B N 1
ATOM 2302 C CA . VAL B 1 92 ? -1.47 8.984 12.305 1 99 92 VAL B CA 1
ATOM 2303 C C . VAL B 1 92 ? -1.994 10.148 11.469 1 99 92 VAL B C 1
ATOM 2305 O O . VAL B 1 92 ? -2.133 11.266 11.961 1 99 92 VAL B O 1
ATOM 2308 N N . VAL B 1 93 ? -2.199 9.883 10.195 1 99 93 VAL B N 1
ATOM 2309 C CA . VAL B 1 93 ? -2.686 10.852 9.219 1 99 93 VAL B CA 1
ATOM 2310 C C . VAL B 1 93 ? -3.951 10.32 8.547 1 99 93 VAL B C 1
ATOM 2312 O O . VAL B 1 93 ? -3.932 9.258 7.93 1 99 93 VAL B O 1
ATOM 2315 N N . PHE B 1 94 ? -5.07 11 8.711 1 98.94 94 PHE B N 1
ATOM 2316 C CA . PHE B 1 94 ? -6.281 10.547 8.039 1 98.94 94 PHE B CA 1
ATOM 2317 C C . PHE B 1 94 ? -7.254 11.703 7.844 1 98.94 94 PHE B C 1
ATOM 2319 O O . PHE B 1 94 ? -7.047 12.797 8.383 1 98.94 94 PHE B O 1
ATOM 2326 N N . GLY B 1 95 ? -8.203 11.594 7.031 1 98.88 95 GLY B N 1
ATOM 2327 C CA . GLY B 1 95 ? -9.375 12.43 6.809 1 98.88 95 GLY B CA 1
ATOM 2328 C C . GLY B 1 95 ? -10.594 11.633 6.391 1 98.88 95 GLY B C 1
ATOM 2329 O O . GLY B 1 95 ? -10.477 10.594 5.738 1 98.88 95 GLY B O 1
ATOM 2330 N N . ALA B 1 96 ? -11.734 12.148 6.758 1 98.94 96 ALA B N 1
ATOM 2331 C CA . ALA B 1 96 ? -13.008 11.547 6.375 1 98.94 96 ALA B CA 1
ATOM 2332 C C . ALA B 1 96 ? -14.078 12.609 6.148 1 98.94 96 ALA B C 1
ATOM 2334 O O . ALA B 1 96 ? -14.266 13.5 6.984 1 98.94 96 ALA B O 1
ATOM 2335 N N . LEU B 1 97 ? -14.68 12.539 5.059 1 98.94 97 LEU B N 1
ATOM 2336 C CA . LEU B 1 97 ? -15.711 13.5 4.68 1 98.94 97 LEU B CA 1
ATOM 2337 C C . LEU B 1 97 ? -17.031 12.781 4.371 1 98.94 97 LEU B C 1
ATOM 2339 O O . LEU B 1 97 ? -17.031 11.578 4.109 1 98.94 97 LEU B O 1
ATOM 2343 N N . THR B 1 98 ? -18.141 13.539 4.434 1 98.75 98 THR B N 1
ATOM 2344 C CA . THR B 1 98 ? -19.422 13.07 3.914 1 98.75 98 THR B CA 1
ATOM 2345 C C . THR B 1 98 ? -19.516 13.297 2.408 1 98.75 98 THR B C 1
ATOM 2347 O O . THR B 1 98 ? -18.672 13.992 1.829 1 98.75 98 THR B O 1
ATOM 2350 N N . ALA B 1 99 ? -20.531 12.703 1.771 1 98.12 99 ALA B N 1
ATOM 2351 C CA . ALA B 1 99 ? -20.719 12.812 0.325 1 98.12 99 ALA B CA 1
ATOM 2352 C C . ALA B 1 99 ? -20.906 14.266 -0.093 1 98.12 99 ALA B C 1
ATOM 2354 O O . ALA B 1 99 ? -20.578 14.641 -1.221 1 98.12 99 ALA B O 1
ATOM 2355 N N . ASP B 1 100 ? -21.406 15.133 0.798 1 97.62 100 ASP B N 1
ATOM 2356 C CA . ASP B 1 100 ? -21.641 16.547 0.494 1 97.62 100 ASP B CA 1
ATOM 2357 C C . ASP B 1 100 ? -20.438 17.406 0.902 1 97.62 100 ASP B C 1
ATOM 2359 O O . ASP B 1 100 ? -20.578 18.609 1.098 1 97.62 100 ASP B O 1
ATOM 2363 N N . LYS B 1 101 ? -19.297 16.766 1.183 1 97.31 101 LYS B N 1
ATOM 2364 C CA . LYS B 1 101 ? -18.031 17.438 1.422 1 97.31 101 LYS B CA 1
ATOM 2365 C C . LYS B 1 101 ? -18.047 18.219 2.734 1 97.31 101 LYS B C 1
ATOM 2367 O O . LYS B 1 101 ? -17.688 19.391 2.773 1 97.31 101 LYS B O 1
ATOM 2372 N N . LYS B 1 102 ? -18.562 17.562 3.707 1 98.44 102 LYS B N 1
ATOM 2373 C CA . LYS B 1 102 ? -18.469 18 5.094 1 98.44 102 LYS B CA 1
ATOM 2374 C C . LYS B 1 102 ? -17.625 17.031 5.922 1 98.44 102 LYS B C 1
ATOM 2376 O O . LYS B 1 102 ? -17.375 15.898 5.496 1 98.44 102 LYS B O 1
ATOM 2381 N N . LEU B 1 103 ? -17.172 17.547 7.055 1 98.81 103 LEU B N 1
ATOM 2382 C CA . LEU B 1 103 ? -16.516 16.609 7.957 1 98.81 103 LEU B CA 1
ATOM 2383 C C . LEU B 1 103 ? -17.438 15.445 8.32 1 98.81 103 LEU B C 1
ATOM 2385 O O . LEU B 1 103 ? -18.609 15.664 8.672 1 98.81 103 LEU B O 1
ATOM 2389 N N . ASP B 1 104 ? -17 14.25 8.156 1 98.88 104 ASP B N 1
ATOM 2390 C CA . ASP B 1 104 ? -17.719 13.094 8.68 1 98.88 104 ASP B CA 1
ATOM 2391 C C . ASP B 1 104 ? -17.484 12.93 10.18 1 98.88 104 ASP B C 1
ATOM 2393 O O . ASP B 1 104 ? -16.781 12.016 10.609 1 98.88 104 ASP B O 1
ATOM 2397 N N . LYS B 1 105 ? -18.109 13.828 10.953 1 98.81 105 LYS B N 1
ATOM 2398 C CA . LYS B 1 105 ? -17.797 13.984 12.367 1 98.81 105 LYS B CA 1
ATOM 2399 C C . LYS B 1 105 ? -18 12.68 13.133 1 98.81 105 LYS B C 1
ATOM 2401 O O . LYS B 1 105 ? -17.141 12.266 13.914 1 98.81 105 LYS B O 1
ATOM 2406 N N . PRO B 1 106 ? -19.109 11.891 12.891 1 98.81 106 PRO B N 1
ATOM 2407 C CA . PRO B 1 106 ? -19.281 10.641 13.633 1 98.81 106 PRO B CA 1
ATOM 2408 C C . PRO B 1 106 ? -18.125 9.656 13.414 1 98.81 106 PRO B C 1
ATOM 2410 O O . PRO B 1 106 ? -17.641 9.055 14.367 1 98.81 106 PRO B O 1
ATOM 2413 N N . ASN B 1 107 ? -17.703 9.492 12.219 1 98.94 107 ASN B N 1
ATOM 2414 C CA . ASN B 1 107 ? -16.609 8.555 11.945 1 98.94 107 ASN B CA 1
ATOM 2415 C C . ASN B 1 107 ? -15.266 9.125 12.383 1 98.94 107 ASN B C 1
ATOM 2417 O O . ASN B 1 107 ? -14.398 8.383 12.844 1 98.94 107 ASN B O 1
ATOM 2421 N N . LEU B 1 108 ? -15.125 10.445 12.242 1 98.94 108 LEU B N 1
ATOM 2422 C CA . LEU B 1 108 ? -13.898 11.078 12.711 1 98.94 108 LEU B CA 1
ATOM 2423 C C . LEU B 1 108 ? -13.75 10.914 14.227 1 98.94 108 LEU B C 1
ATOM 2425 O O . LEU B 1 108 ? -12.641 10.727 14.727 1 98.94 108 LEU B O 1
ATOM 2429 N N . GLU B 1 109 ? -14.82 11 14.883 1 98.88 109 GLU B N 1
ATOM 2430 C CA . GLU B 1 109 ? -14.766 10.805 16.328 1 98.88 109 GLU B CA 1
ATOM 2431 C C . GLU B 1 109 ? -14.258 9.414 16.672 1 98.88 109 GLU B C 1
ATOM 2433 O O . GLU B 1 109 ? -13.453 9.25 17.594 1 98.88 109 GLU B O 1
ATOM 2438 N N . LYS B 1 110 ? -14.75 8.383 15.969 1 98.88 110 LYS B N 1
ATOM 2439 C CA . LYS B 1 110 ? -14.266 7.023 16.172 1 98.88 110 LYS B CA 1
ATOM 2440 C C . LYS B 1 110 ? -12.758 6.93 15.914 1 98.88 110 LYS B C 1
ATOM 2442 O O . LYS B 1 110 ? -12.023 6.355 16.719 1 98.88 110 LYS B O 1
ATOM 2447 N N . LEU B 1 111 ? -12.305 7.512 14.836 1 98.94 111 LEU B N 1
ATOM 2448 C CA . LEU B 1 111 ? -10.898 7.434 14.438 1 98.94 111 LEU B CA 1
ATOM 2449 C C . LEU B 1 111 ? -10.016 8.18 15.43 1 98.94 111 LEU B C 1
ATOM 2451 O O . LEU B 1 111 ? -8.938 7.699 15.781 1 98.94 111 LEU B O 1
ATOM 2455 N N . ILE B 1 112 ? -10.461 9.344 15.875 1 98.94 112 ILE B N 1
ATOM 2456 C CA . ILE B 1 112 ? -9.711 10.156 16.828 1 98.94 112 ILE B CA 1
ATOM 2457 C C . ILE B 1 112 ? -9.609 9.43 18.172 1 98.94 112 ILE B C 1
ATOM 2459 O O . ILE B 1 112 ? -8.539 9.375 18.766 1 98.94 112 ILE B O 1
ATOM 2463 N N . ALA B 1 113 ? -10.695 8.844 18.578 1 98.88 113 ALA B N 1
ATOM 2464 C CA . ALA B 1 113 ? -10.688 8.094 19.828 1 98.88 113 ALA B CA 1
ATOM 2465 C C . ALA B 1 113 ? -9.703 6.93 19.766 1 98.88 113 ALA B C 1
ATOM 2467 O O . ALA B 1 113 ? -8.977 6.668 20.719 1 98.88 113 ALA B O 1
ATOM 2468 N N . ALA B 1 114 ? -9.656 6.258 18.656 1 98.88 114 ALA B N 1
ATOM 2469 C CA . ALA B 1 114 ? -8.773 5.113 18.469 1 98.88 114 ALA B CA 1
ATOM 2470 C C . ALA B 1 114 ? -7.312 5.547 18.406 1 98.88 114 ALA B C 1
ATOM 2472 O O . ALA B 1 114 ? -6.406 4.719 18.547 1 98.88 114 ALA B O 1
ATOM 2473 N N . SER B 1 115 ? -7.07 6.824 18.188 1 98.88 115 SER B N 1
ATOM 2474 C CA . SER B 1 115 ? -5.723 7.34 17.969 1 98.88 115 SER B CA 1
ATOM 2475 C C . SER B 1 115 ? -5.164 7.992 19.234 1 98.88 115 SER B C 1
ATOM 2477 O O . SER B 1 115 ? -4.156 8.703 19.172 1 98.88 115 SER B O 1
ATOM 2479 N N . LYS B 1 116 ? -5.863 7.805 20.312 1 97.25 116 LYS B N 1
ATOM 2480 C CA . LYS B 1 116 ? -5.422 8.414 21.562 1 97.25 116 LYS B CA 1
ATOM 2481 C C . LYS B 1 116 ? -3.977 8.047 21.875 1 97.25 116 LYS B C 1
ATOM 2483 O O . LYS B 1 116 ? -3.584 6.883 21.75 1 97.25 116 LYS B O 1
ATOM 2488 N N . GLY B 1 117 ? -3.209 9.039 22.266 1 97.69 117 GLY B N 1
ATOM 2489 C CA . GLY B 1 117 ? -1.809 8.828 22.594 1 97.69 117 GLY B CA 1
ATOM 2490 C C . GLY B 1 117 ? -0.87 9.156 21.453 1 97.69 117 GLY B C 1
ATOM 2491 O O . GLY B 1 117 ? 0.342 9.273 21.656 1 97.69 117 GLY B O 1
ATOM 2492 N N . MET B 1 118 ? -1.352 9.312 20.25 1 98.81 118 MET B N 1
ATOM 2493 C CA . MET B 1 118 ? -0.579 9.695 19.078 1 98.81 118 MET B CA 1
ATOM 2494 C C . MET B 1 118 ? -0.96 11.094 18.609 1 98.81 118 MET B C 1
ATOM 2496 O O . MET B 1 118 ? -2.047 11.586 18.906 1 98.81 118 MET B O 1
ATOM 2500 N N . GLU B 1 119 ? -0.016 11.703 17.891 1 98.88 119 GLU B N 1
ATOM 2501 C CA . GLU B 1 119 ? -0.418 12.898 17.156 1 98.88 119 GLU B CA 1
ATOM 2502 C C . GLU B 1 119 ? -1.376 12.555 16.016 1 98.88 119 GLU B C 1
ATOM 2504 O O . GLU B 1 119 ? -1.266 11.484 15.414 1 98.88 119 GLU B O 1
ATOM 2509 N N . ILE B 1 120 ? -2.328 13.461 15.82 1 98.94 120 ILE B N 1
ATOM 2510 C CA . ILE B 1 120 ? -3.301 13.234 14.758 1 98.94 120 ILE B CA 1
ATOM 2511 C C . ILE B 1 120 ? -3.213 14.367 13.734 1 98.94 120 ILE B C 1
ATOM 2513 O O . ILE B 1 120 ? -3.27 15.547 14.094 1 98.94 120 ILE B O 1
ATOM 2517 N N . VAL B 1 121 ? -3.049 14 12.492 1 98.94 121 VAL B N 1
ATOM 2518 C CA . VAL B 1 121 ? -3.027 14.961 11.391 1 98.94 121 VAL B CA 1
ATOM 2519 C C . VAL B 1 121 ? -4.258 14.773 10.516 1 98.94 121 VAL B C 1
ATOM 2521 O O . VAL B 1 121 ? -4.539 13.656 10.062 1 98.94 121 VAL B O 1
ATOM 2524 N N . PHE B 1 122 ? -5.066 15.82 10.383 1 98.94 122 PHE B N 1
ATOM 2525 C CA . PHE B 1 122 ? -6.102 15.82 9.352 1 98.94 122 PHE B CA 1
ATOM 2526 C C . PHE B 1 122 ? -5.523 16.234 8 1 98.94 122 PHE B C 1
ATOM 2528 O O . PHE B 1 122 ? -5.023 17.344 7.844 1 98.94 122 PHE B O 1
ATOM 2535 N N . HIS B 1 123 ? -5.602 15.273 7.027 1 98.81 123 HIS B N 1
ATOM 2536 C CA . HIS B 1 123 ? -4.836 15.484 5.805 1 98.81 123 HIS B CA 1
ATOM 2537 C C . HIS B 1 123 ? -5.613 16.328 4.805 1 98.81 123 HIS B C 1
ATOM 2539 O O . HIS B 1 123 ? -6.523 17.078 5.188 1 98.81 123 HIS B O 1
ATOM 2545 N N . MET B 1 124 ? -5.281 16.344 3.576 1 98.19 124 MET B N 1
ATOM 2546 C CA . MET B 1 124 ? -5.66 17.328 2.564 1 98.19 124 MET B CA 1
ATOM 2547 C C . MET B 1 124 ? -7.125 17.172 2.178 1 98.19 124 MET B C 1
ATOM 2549 O O . MET B 1 124 ? -7.652 17.953 1.392 1 98.19 124 MET B O 1
ATOM 2553 N N . ALA B 1 125 ? -7.824 16.094 2.836 1 98.56 125 ALA B N 1
ATOM 2554 C CA . ALA B 1 125 ? -9.281 16.141 2.725 1 98.56 125 ALA B CA 1
ATOM 2555 C C . ALA B 1 125 ? -9.82 17.516 3.1 1 98.56 125 ALA B C 1
ATOM 2557 O O . ALA B 1 125 ? -10.883 17.938 2.617 1 98.56 125 ALA B O 1
ATOM 2558 N N . PHE B 1 126 ? -9.086 18.266 3.883 1 98.81 126 PHE B N 1
ATOM 2559 C CA . PHE B 1 126 ? -9.398 19.625 4.305 1 98.81 126 PHE B CA 1
ATOM 2560 C C . PHE B 1 126 ? -9.625 20.531 3.1 1 98.81 126 PHE B C 1
ATOM 2562 O O . PHE B 1 126 ? -10.484 21.406 3.131 1 98.81 126 PHE B O 1
ATOM 2569 N N . ASP B 1 127 ? -8.914 20.328 2.016 1 98.31 127 ASP B N 1
ATOM 2570 C CA . ASP B 1 127 ? -8.93 21.188 0.837 1 98.31 127 ASP B CA 1
ATOM 2571 C C . ASP B 1 127 ? -10.234 21.016 0.053 1 98.31 127 ASP B C 1
ATOM 2573 O O . ASP B 1 127 ? -10.539 21.828 -0.822 1 98.31 127 ASP B O 1
ATOM 2577 N N . GLU B 1 128 ? -10.977 19.969 0.358 1 97.75 128 GLU B N 1
ATOM 2578 C CA . GLU B 1 128 ? -12.234 19.719 -0.347 1 97.75 128 GLU B CA 1
ATOM 2579 C C . GLU B 1 128 ? -13.383 20.5 0.294 1 97.75 128 GLU B C 1
ATOM 2581 O O . GLU B 1 128 ? -14.453 20.625 -0.296 1 97.75 128 GLU B O 1
ATOM 2586 N N . LEU B 1 129 ? -13.148 21.047 1.466 1 98.19 129 LEU B N 1
ATOM 2587 C CA . LEU B 1 129 ? -14.164 21.812 2.174 1 98.19 129 LEU B CA 1
ATOM 2588 C C . LEU B 1 129 ? -14.305 23.219 1.569 1 98.19 129 LEU B C 1
ATOM 2590 O O . LEU B 1 129 ? -13.328 23.781 1.067 1 98.19 129 LEU B O 1
ATOM 2594 N N . SER B 1 130 ? -15.516 23.75 1.605 1 96.5 130 SER B N 1
ATOM 2595 C CA . SER B 1 130 ? -15.688 25.156 1.27 1 96.5 130 SER B CA 1
ATOM 2596 C C . SER B 1 130 ? -14.945 26.062 2.26 1 96.5 130 SER B C 1
ATOM 2598 O O . SER B 1 130 ? -14.602 25.625 3.359 1 96.5 130 SER B O 1
ATOM 2600 N N . ASP B 1 131 ? -14.75 27.297 1.896 1 92.88 131 ASP B N 1
ATOM 2601 C CA . ASP B 1 131 ? -14.07 28.234 2.783 1 92.88 131 ASP B CA 1
ATOM 2602 C C . ASP B 1 131 ? -14.789 28.328 4.129 1 92.88 131 ASP B C 1
ATOM 2604 O O . ASP B 1 131 ? -14.141 28.344 5.18 1 92.88 131 ASP B O 1
ATOM 2608 N N . GLU B 1 132 ? -16.078 28.406 4.027 1 94.69 132 GLU B N 1
ATOM 2609 C CA . GLU B 1 132 ? -16.875 28.484 5.246 1 94.69 132 GLU B CA 1
ATOM 2610 C C . GLU B 1 132 ? -16.75 27.219 6.082 1 94.69 132 GLU B C 1
ATOM 2612 O O . GLU B 1 132 ? -16.609 27.281 7.305 1 94.69 132 GLU B O 1
ATOM 2617 N N . ASP B 1 133 ? -16.75 26.141 5.453 1 97.88 133 ASP B N 1
ATOM 2618 C CA . ASP B 1 133 ? -16.656 24.859 6.16 1 97.88 133 ASP B CA 1
ATOM 2619 C C . ASP B 1 133 ? -15.25 24.656 6.727 1 97.88 133 ASP B C 1
ATOM 2621 O O . ASP B 1 133 ? -15.07 23.938 7.715 1 97.88 133 ASP B O 1
ATOM 2625 N N . GLN B 1 134 ? -14.258 25.266 6.156 1 98.5 134 GLN B N 1
ATOM 2626 C CA . GLN B 1 134 ? -12.898 25.156 6.676 1 98.5 134 GLN B CA 1
ATOM 2627 C C . GLN B 1 134 ? -12.773 25.828 8.039 1 98.5 134 GLN B C 1
ATOM 2629 O O . GLN B 1 134 ? -12.109 25.297 8.938 1 98.5 134 GLN B O 1
ATOM 2634 N N . ALA B 1 135 ? -13.391 26.953 8.172 1 98 135 ALA B N 1
ATOM 2635 C CA . ALA B 1 135 ? -13.383 27.625 9.469 1 98 135 ALA B CA 1
ATOM 2636 C C . ALA B 1 135 ? -14.016 26.734 10.547 1 98 135 ALA B C 1
ATOM 2638 O O . ALA B 1 135 ? -13.43 26.531 11.609 1 98 135 ALA B O 1
ATOM 2639 N N . GLU B 1 136 ? -15.125 26.219 10.219 1 97.81 136 GLU B N 1
ATOM 2640 C CA . GLU B 1 136 ? -15.805 25.312 11.141 1 97.81 136 GLU B CA 1
ATOM 2641 C C . GLU B 1 136 ? -14.961 24.078 11.422 1 97.81 136 GLU B C 1
ATOM 2643 O O . GLU B 1 136 ? -14.93 23.578 12.547 1 97.81 136 GLU B O 1
ATOM 2648 N N . ALA B 1 137 ? -14.383 23.578 10.43 1 98.81 137 ALA B N 1
ATOM 2649 C CA . ALA B 1 137 ? -13.531 22.391 10.562 1 98.81 137 ALA B CA 1
ATOM 2650 C C . ALA B 1 137 ? -12.359 22.672 11.5 1 98.81 137 ALA B C 1
ATOM 2652 O O . ALA B 1 137 ? -12.016 21.828 12.336 1 98.81 137 ALA B O 1
ATOM 2653 N N . ILE B 1 138 ? -11.742 23.828 11.391 1 98.81 138 ILE B N 1
ATOM 2654 C CA . ILE B 1 138 ? -10.625 24.203 12.25 1 98.81 138 ILE B CA 1
ATOM 2655 C C . ILE B 1 138 ? -11.07 24.172 13.711 1 98.81 138 ILE B C 1
ATOM 2657 O O . ILE B 1 138 ? -10.383 23.609 14.562 1 98.81 138 ILE B O 1
ATOM 2661 N N . ASP B 1 139 ? -12.211 24.719 13.93 1 98.62 139 ASP B N 1
ATOM 2662 C CA . ASP B 1 139 ? -12.742 24.734 15.289 1 98.62 139 ASP B CA 1
ATOM 2663 C C . ASP B 1 139 ? -13.008 23.328 15.805 1 98.62 139 ASP B C 1
ATOM 2665 O O . ASP B 1 139 ? -12.555 22.969 16.906 1 98.62 139 ASP B O 1
ATOM 2669 N N . TRP B 1 140 ? -13.664 22.562 15.07 1 98.88 140 TRP B N 1
ATOM 2670 C CA . TRP B 1 140 ? -14.094 21.25 15.516 1 98.88 140 TRP B CA 1
ATOM 2671 C C . TRP B 1 140 ? -12.906 20.312 15.672 1 98.88 140 TRP B C 1
ATOM 2673 O O . TRP B 1 140 ? -12.812 19.578 16.656 1 98.88 140 TRP B O 1
ATOM 2683 N N . LEU B 1 141 ? -11.992 20.297 14.695 1 98.88 141 LEU B N 1
ATOM 2684 C CA . LEU B 1 141 ? -10.812 19.453 14.75 1 98.88 141 LEU B CA 1
ATOM 2685 C C . LEU B 1 141 ? -9.938 19.812 15.945 1 98.88 141 LEU B C 1
ATOM 2687 O O . LEU B 1 141 ? -9.391 18.922 16.609 1 98.88 141 LEU B O 1
ATOM 2691 N N . SER B 1 142 ? -9.797 21.125 16.156 1 98.81 142 SER B N 1
ATOM 2692 C CA . SER B 1 142 ? -9.039 21.594 17.312 1 98.81 142 SER B CA 1
ATOM 2693 C C . SER B 1 142 ? -9.641 21.078 18.609 1 98.81 142 SER B C 1
ATOM 2695 O O . SER B 1 142 ? -8.938 20.516 19.453 1 98.81 142 SER B O 1
ATOM 2697 N N . GLN B 1 143 ? -10.875 21.141 18.75 1 98.62 143 GLN B N 1
ATOM 2698 C CA . GLN B 1 143 ? -11.57 20.719 19.953 1 98.62 143 GLN B CA 1
ATOM 2699 C C . GLN B 1 143 ? -11.508 19.203 20.109 1 98.62 143 GLN B C 1
ATOM 2701 O O . GLN B 1 143 ? -11.469 18.688 21.234 1 98.62 143 GLN B O 1
ATOM 2706 N N . ALA B 1 144 ? -11.516 18.547 19.031 1 98.62 144 ALA B N 1
ATOM 2707 C CA . ALA B 1 144 ? -11.516 17.094 19.031 1 98.62 144 ALA B CA 1
ATOM 2708 C C . ALA B 1 144 ? -10.133 16.531 19.344 1 98.62 144 ALA B C 1
ATOM 2710 O O . ALA B 1 144 ? -9.961 15.328 19.516 1 98.62 144 ALA B O 1
ATOM 2711 N N . GLY B 1 145 ? -9.109 17.344 19.312 1 98.31 145 GLY B N 1
ATOM 2712 C CA . GLY B 1 145 ? -7.785 16.906 19.734 1 98.31 145 GLY B CA 1
ATOM 2713 C C . GLY B 1 145 ? -6.855 16.625 18.578 1 98.31 145 GLY B C 1
ATOM 2714 O O . GLY B 1 145 ? -5.816 15.977 18.75 1 98.31 145 GLY B O 1
ATOM 2715 N N . VAL B 1 146 ? -7.203 17.062 17.375 1 98.88 146 VAL B N 1
ATOM 2716 C CA . VAL B 1 146 ? -6.324 16.938 16.219 1 98.88 146 VAL B CA 1
ATOM 2717 C C . VAL B 1 146 ? -5.137 17.875 16.359 1 98.88 146 VAL B C 1
ATOM 2719 O O . VAL B 1 146 ? -5.305 19.031 16.766 1 98.88 146 VAL B O 1
ATOM 2722 N N . THR B 1 147 ? -3.951 17.391 16.016 1 98.88 147 THR B N 1
ATOM 2723 C CA . THR B 1 147 ? -2.715 18.141 16.25 1 98.88 147 THR B CA 1
ATOM 2724 C C . THR B 1 147 ? -2.49 19.172 15.141 1 98.88 147 THR B C 1
ATOM 2726 O O . THR B 1 147 ? -2.104 20.312 15.414 1 98.88 147 THR B O 1
ATOM 2729 N N . ARG B 1 148 ? -2.674 18.766 13.945 1 98.62 148 ARG B N 1
ATOM 2730 C CA . ARG B 1 148 ? -2.43 19.703 12.852 1 98.62 148 ARG B CA 1
ATOM 2731 C C . ARG B 1 148 ? -3.252 19.328 11.617 1 98.62 148 ARG B C 1
ATOM 2733 O O . ARG B 1 148 ? -3.719 18.203 11.492 1 98.62 148 ARG B O 1
ATOM 2740 N N . ILE B 1 149 ? -3.469 20.297 10.773 1 98.88 149 ILE B N 1
ATOM 2741 C CA . ILE B 1 149 ? -4.137 20.156 9.484 1 98.88 149 ILE B CA 1
ATOM 2742 C C . ILE B 1 149 ? -3.117 20.297 8.359 1 98.88 149 ILE B C 1
ATOM 2744 O O . ILE B 1 149 ? -2.406 21.312 8.281 1 98.88 149 ILE B O 1
ATOM 2748 N N . LEU B 1 150 ? -2.986 19.297 7.547 1 98.88 150 LEU B N 1
ATOM 2749 C CA . LEU B 1 150 ? -2.211 19.375 6.312 1 98.88 150 LEU B CA 1
ATOM 2750 C C . LEU B 1 150 ? -3.059 19.938 5.176 1 98.88 150 LEU B C 1
ATOM 2752 O O . LEU B 1 150 ? -4.133 19.422 4.883 1 98.88 150 LEU B O 1
ATOM 2756 N N . THR B 1 151 ? -2.582 21.016 4.531 1 98.69 151 THR B N 1
ATOM 2757 C CA . THR B 1 151 ? -3.389 21.656 3.498 1 98.69 151 THR B CA 1
ATOM 2758 C C . THR B 1 151 ? -2.5 22.297 2.432 1 98.69 151 THR B C 1
ATOM 2760 O O . THR B 1 151 ? -1.406 22.766 2.734 1 98.69 151 THR B O 1
ATOM 2763 N N . ARG B 1 152 ? -3 22.25 1.304 1 97.38 152 ARG B N 1
ATOM 2764 C CA . ARG B 1 152 ? -2.406 23 0.198 1 97.38 152 ARG B CA 1
ATOM 2765 C C . ARG B 1 152 ? -2.908 24.438 0.176 1 97.38 152 ARG B C 1
ATOM 2767 O O . ARG B 1 152 ? -2.33 25.281 -0.5 1 97.38 152 ARG B O 1
ATOM 2774 N N . ALA B 1 153 ? -4.004 24.719 0.956 1 97.44 153 ALA B N 1
ATOM 2775 C CA . ALA B 1 153 ? -4.699 26 0.898 1 97.44 153 ALA B CA 1
ATOM 2776 C C . ALA B 1 153 ? -5.078 26.359 -0.537 1 97.44 153 ALA B C 1
ATOM 2778 O O . ALA B 1 153 ? -4.633 27.375 -1.066 1 97.44 153 ALA B O 1
ATOM 2779 N N . GLY B 1 154 ? -5.871 25.562 -1.172 1 94.62 154 GLY B N 1
ATOM 2780 C CA . GLY B 1 154 ? -6.289 25.703 -2.559 1 94.62 154 GLY B CA 1
ATOM 2781 C C . GLY B 1 154 ? -6.477 24.375 -3.262 1 94.62 154 GLY B C 1
ATOM 2782 O O . GLY B 1 154 ? -6.672 23.344 -2.613 1 94.62 154 GLY B O 1
ATOM 2783 N N . VAL B 1 155 ? -6.555 24.438 -4.59 1 90.88 155 VAL B N 1
ATOM 2784 C CA . VAL B 1 155 ? -6.66 23.234 -5.418 1 90.88 155 VAL B CA 1
ATOM 2785 C C . VAL B 1 155 ? -5.441 23.141 -6.332 1 90.88 155 VAL B C 1
ATOM 2787 O O . VAL B 1 155 ? -4.684 24.094 -6.48 1 90.88 155 VAL B O 1
ATOM 2790 N N . SER B 1 156 ? -5.266 21.906 -6.805 1 87.69 156 SER B N 1
ATOM 2791 C CA . SER B 1 156 ? -4.137 21.703 -7.707 1 87.69 156 SER B CA 1
ATOM 2792 C C . SER B 1 156 ? -4.191 22.672 -8.883 1 87.69 156 SER B C 1
ATOM 2794 O O . SER B 1 156 ? -5.254 22.875 -9.477 1 87.69 156 SER B O 1
ATOM 2796 N N . GLY B 1 157 ? -3.141 23.344 -9.195 1 88.62 157 GLY B N 1
ATOM 2797 C CA . GLY B 1 157 ? -3.074 24.266 -10.32 1 88.62 157 GLY B CA 1
ATOM 2798 C C . GLY B 1 157 ? -3.176 25.719 -9.906 1 88.62 157 GLY B C 1
ATOM 2799 O O . GLY B 1 157 ? -2.846 26.609 -10.688 1 88.62 157 GLY B O 1
ATOM 2800 N N . ASP B 1 158 ? -3.598 26.016 -8.703 1 93.75 158 ASP B N 1
ATOM 2801 C CA . ASP B 1 158 ? -3.664 27.391 -8.227 1 93.75 158 ASP B CA 1
ATOM 2802 C C . ASP B 1 158 ? -2.279 28.031 -8.203 1 93.75 158 ASP B C 1
ATOM 2804 O O . ASP B 1 158 ? -1.285 27.359 -7.914 1 93.75 158 ASP B O 1
ATOM 2808 N N . SER B 1 159 ? -2.275 29.312 -8.414 1 94.81 159 SER B N 1
ATOM 2809 C CA . SER B 1 159 ? -1.029 30.062 -8.297 1 94.81 159 SER B CA 1
ATOM 2810 C C . SER B 1 159 ? -0.588 30.188 -6.844 1 94.81 159 SER B C 1
ATOM 2812 O O . SER B 1 159 ? -1.415 30.109 -5.93 1 94.81 159 SER B O 1
ATOM 2814 N N . LEU B 1 160 ? 0.679 30.391 -6.605 1 94.94 160 LEU B N 1
ATOM 2815 C CA . LEU B 1 160 ? 1.197 30.562 -5.25 1 94.94 160 LEU B CA 1
ATOM 2816 C C . LEU B 1 160 ? 0.576 31.781 -4.582 1 94.94 160 LEU B C 1
ATOM 2818 O O . LEU B 1 160 ? 0.292 31.75 -3.381 1 94.94 160 LEU B O 1
ATOM 2822 N N . GLU B 1 161 ? 0.41 32.812 -5.348 1 96 161 GLU B N 1
ATOM 2823 C CA . GLU B 1 161 ? -0.187 34.031 -4.812 1 96 161 GLU B CA 1
ATOM 2824 C C . GLU B 1 161 ? -1.572 33.75 -4.23 1 96 161 GLU B C 1
ATOM 2826 O O . GLU B 1 161 ? -1.889 34.219 -3.129 1 96 161 GLU B O 1
ATOM 2831 N N . LYS B 1 162 ? -2.324 33.031 -4.977 1 96.88 162 LYS B N 1
ATOM 2832 C CA . LYS B 1 162 ? -3.66 32.656 -4.508 1 96.88 162 LYS B CA 1
ATOM 2833 C C . LYS B 1 162 ? -3.586 31.781 -3.262 1 96.88 162 LYS B C 1
ATOM 2835 O O . LYS B 1 162 ? -4.352 31.984 -2.314 1 96.88 162 LYS B O 1
ATOM 2840 N N . ARG B 1 163 ? -2.682 30.875 -3.268 1 97.38 163 ARG B N 1
ATOM 2841 C CA . ARG B 1 163 ? -2.506 29.984 -2.125 1 97.38 163 ARG B CA 1
ATOM 2842 C C . ARG B 1 163 ? -2.074 30.766 -0.886 1 97.38 163 ARG B C 1
ATOM 2844 O O . ARG B 1 163 ? -2.555 30.5 0.218 1 97.38 163 ARG B O 1
ATOM 2851 N N . PHE B 1 164 ? -1.174 31.719 -1.036 1 97.88 164 PHE B N 1
ATOM 2852 C CA . PHE B 1 164 ? -0.666 32.5 0.098 1 97.88 164 PHE B CA 1
ATOM 2853 C C . PHE B 1 164 ? -1.782 33.281 0.751 1 97.88 164 PHE B C 1
ATOM 2855 O O . PHE B 1 164 ? -1.859 33.375 1.979 1 97.88 164 PHE B O 1
ATOM 2862 N N . VAL B 1 165 ? -2.646 33.844 -0.044 1 97.62 165 VAL B N 1
ATOM 2863 C CA . VAL B 1 165 ? -3.793 34.562 0.496 1 97.62 165 VAL B CA 1
ATOM 2864 C C . VAL B 1 165 ? -4.645 33.625 1.345 1 97.62 165 VAL B C 1
ATOM 2866 O O . VAL B 1 165 ? -5.039 33.969 2.459 1 97.62 165 VAL B O 1
ATOM 2869 N N . HIS B 1 166 ? -4.887 32.531 0.809 1 97.88 166 HIS B N 1
ATOM 2870 C CA . HIS B 1 166 ? -5.68 31.531 1.505 1 97.88 166 HIS B CA 1
ATOM 2871 C C . HIS B 1 166 ? -4.973 31.047 2.766 1 97.88 166 HIS B C 1
ATOM 2873 O O . HIS B 1 166 ? -5.602 30.891 3.812 1 97.88 166 HIS B O 1
ATOM 2879 N N . TYR B 1 167 ? -3.646 30.781 2.754 1 98 167 TYR B N 1
ATOM 2880 C CA . TYR B 1 167 ? -2.863 30.391 3.92 1 98 167 TYR B CA 1
ATOM 2881 C C . TYR B 1 167 ? -2.986 31.422 5.031 1 98 167 TYR B C 1
ATOM 2883 O O . TYR B 1 167 ? -3.191 31.062 6.195 1 98 167 TYR B O 1
ATOM 2891 N N . HIS B 1 168 ? -2.861 32.656 4.648 1 98 168 HIS B N 1
ATOM 2892 C CA . HIS B 1 168 ? -2.932 33.719 5.656 1 98 168 HIS B CA 1
ATOM 2893 C C . HIS B 1 168 ? -4.273 33.688 6.375 1 98 168 HIS B C 1
ATOM 2895 O O . HIS B 1 168 ? -4.332 33.844 7.598 1 98 168 HIS B O 1
ATOM 2901 N N . ARG B 1 169 ? -5.316 33.469 5.594 1 97.69 169 ARG B N 1
ATOM 2902 C CA . ARG B 1 169 ? -6.652 33.406 6.18 1 97.69 169 ARG B CA 1
ATOM 2903 C C . ARG B 1 169 ? -6.758 32.219 7.145 1 97.69 169 ARG B C 1
ATOM 2905 O O . ARG B 1 169 ? -7.227 32.375 8.273 1 97.69 169 ARG B O 1
ATOM 2912 N N . ILE B 1 170 ? -6.301 31.062 6.758 1 97.88 170 ILE B N 1
ATOM 2913 C CA . ILE B 1 170 ? -6.379 29.844 7.551 1 97.88 170 ILE B CA 1
ATOM 2914 C C . ILE B 1 170 ? -5.516 29.984 8.805 1 97.88 170 ILE B C 1
ATOM 2916 O O . ILE B 1 170 ? -5.949 29.625 9.906 1 97.88 170 ILE B O 1
ATOM 2920 N N . LEU B 1 171 ? -4.355 30.484 8.656 1 97.69 171 LEU B N 1
ATOM 2921 C CA . LEU B 1 171 ? -3.414 30.625 9.766 1 97.69 171 LEU B CA 1
ATOM 2922 C C . LEU B 1 171 ? -3.943 31.578 10.82 1 97.69 171 LEU B C 1
ATOM 2924 O O . LEU B 1 171 ? -3.842 31.312 12.016 1 97.69 171 LEU B O 1
ATOM 2928 N N . GLU B 1 172 ? -4.434 32.656 10.297 1 97.5 172 GLU B N 1
ATOM 2929 C CA . GLU B 1 172 ? -5.004 33.625 11.227 1 97.5 172 GLU B CA 1
ATOM 2930 C C . GLU B 1 172 ? -6.148 33.031 12.031 1 97.5 172 GLU B C 1
ATOM 2932 O O . GLU B 1 172 ? -6.211 33.188 13.25 1 97.5 172 GLU B O 1
ATOM 2937 N N . TYR B 1 173 ? -6.984 32.344 11.367 1 97.94 173 TYR B N 1
ATOM 2938 C CA . TYR B 1 173 ? -8.133 31.719 12.023 1 97.94 173 TYR B CA 1
ATOM 2939 C C . TYR B 1 173 ? -7.699 30.609 12.969 1 97.94 173 TYR B C 1
ATOM 2941 O O . TYR B 1 173 ? -8.297 30.422 14.031 1 97.94 173 TYR B O 1
ATOM 2949 N N . ALA B 1 174 ? -6.715 29.875 12.641 1 98.12 174 ALA B N 1
ATOM 2950 C CA . ALA B 1 174 ? -6.27 28.688 13.367 1 98.12 174 ALA B CA 1
ATOM 2951 C C . ALA B 1 174 ? -5.383 29.062 14.547 1 98.12 174 ALA B C 1
ATOM 2953 O O . ALA B 1 174 ? -5.09 28.219 15.406 1 98.12 174 ALA B O 1
ATOM 2954 N N . LYS B 1 175 ? -4.941 30.297 14.594 1 97.38 175 LYS B N 1
ATOM 2955 C CA . LYS B 1 175 ? -3.998 30.75 15.617 1 97.38 175 LYS B CA 1
ATOM 2956 C C . LYS B 1 175 ? -4.504 30.406 17.016 1 97.38 175 LYS B C 1
ATOM 2958 O O . LYS B 1 175 ? -5.637 30.734 17.375 1 97.38 175 LYS B O 1
ATOM 2963 N N . GLY B 1 176 ? -3.631 29.656 17.719 1 97.38 176 GLY B N 1
ATOM 2964 C CA . GLY B 1 176 ? -3.969 29.312 19.094 1 97.38 176 GLY B CA 1
ATOM 2965 C C . GLY B 1 176 ? -4.906 28.125 19.188 1 97.38 176 GLY B C 1
ATOM 2966 O O . GLY B 1 176 ? -5.25 27.672 20.281 1 97.38 176 GLY B O 1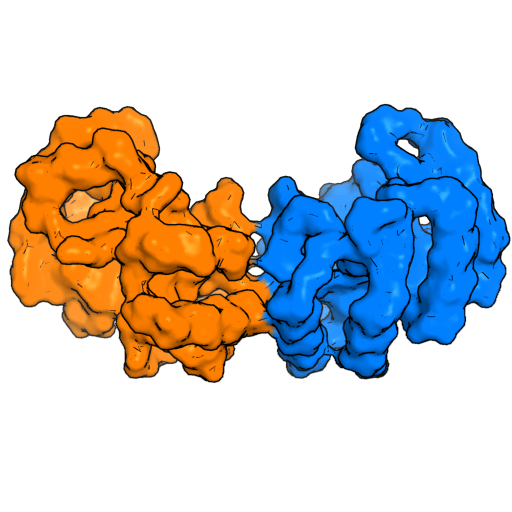
ATOM 2967 N N . LYS B 1 177 ? -5.324 27.578 18.109 1 98 177 LYS B N 1
ATOM 2968 C CA . LYS B 1 177 ? -6.289 26.484 18.094 1 98 177 LYS B CA 1
ATOM 2969 C C . LYS B 1 177 ? -5.645 25.188 17.609 1 98 177 LYS B C 1
ATOM 2971 O O . LYS B 1 177 ? -5.719 24.156 18.281 1 98 177 LYS B O 1
ATOM 2976 N N . ILE B 1 178 ? -5.066 25.219 16.484 1 98.56 178 ILE B N 1
ATOM 2977 C CA . ILE B 1 178 ? -4.559 24.031 15.82 1 98.56 178 ILE B CA 1
ATOM 2978 C C . ILE B 1 178 ? -3.418 24.406 14.883 1 98.56 178 ILE B C 1
ATOM 2980 O O . ILE B 1 178 ? -3.414 25.5 14.312 1 98.56 178 ILE B O 1
ATOM 2984 N N . GLU B 1 179 ? -2.42 23.516 14.719 1 98.62 179 GLU B N 1
ATOM 2985 C CA . GLU B 1 179 ? -1.306 23.781 13.812 1 98.62 179 GLU B CA 1
ATOM 2986 C C . GLU B 1 179 ? -1.724 23.609 12.359 1 98.62 179 GLU B C 1
ATOM 2988 O O . GLU B 1 179 ? -2.566 22.781 12.039 1 98.62 179 GLU B O 1
ATOM 2993 N N . ILE B 1 180 ? -1.115 24.438 11.492 1 98.69 180 ILE B N 1
ATOM 2994 C CA . ILE B 1 180 ? -1.295 24.297 10.047 1 98.69 180 ILE B CA 1
ATOM 2995 C C . ILE B 1 180 ? 0.016 23.859 9.406 1 98.69 180 ILE B C 1
ATOM 2997 O O . ILE B 1 180 ? 1.07 24.453 9.656 1 98.69 180 ILE B O 1
ATOM 3001 N N . LEU B 1 181 ? -0.068 22.781 8.664 1 98.81 181 LEU B N 1
ATOM 3002 C CA . LEU B 1 181 ? 1.069 22.219 7.941 1 98.81 181 LEU B CA 1
ATOM 3003 C C . LEU B 1 181 ? 0.923 22.438 6.441 1 98.81 181 LEU B C 1
ATOM 3005 O O . LEU B 1 181 ? 0.139 21.75 5.785 1 98.81 181 LEU B O 1
ATOM 3009 N N . PRO B 1 182 ? 1.668 23.453 5.902 1 98.56 182 PRO B N 1
ATOM 3010 C CA . PRO B 1 182 ? 1.588 23.688 4.457 1 98.56 182 PRO B CA 1
ATOM 3011 C C . PRO B 1 182 ? 2.172 22.531 3.645 1 98.56 182 PRO B C 1
ATOM 3013 O O . PRO B 1 182 ? 3.246 22.016 3.973 1 98.56 182 PRO B O 1
ATOM 3016 N N . GLY B 1 183 ? 1.443 22.078 2.662 1 98 183 GLY B N 1
ATOM 3017 C CA . GLY B 1 183 ? 1.869 21.062 1.714 1 98 183 GLY B CA 1
ATOM 3018 C C . GLY B 1 183 ? 1.41 21.344 0.295 1 98 183 GLY B C 1
ATOM 3019 O O . GLY B 1 183 ? 1.041 22.469 -0.033 1 98 183 GLY B O 1
ATOM 3020 N N . GLY B 1 184 ? 1.579 20.375 -0.532 1 96 184 GLY B N 1
ATOM 3021 C CA . GLY B 1 184 ? 1.145 20.484 -1.916 1 96 184 GLY B CA 1
ATOM 3022 C C . GLY B 1 184 ? 2.152 21.188 -2.803 1 96 184 GLY B C 1
ATOM 3023 O O . GLY B 1 184 ? 2.074 22.406 -2.992 1 96 184 GLY B O 1
ATOM 3024 N N . GLY B 1 185 ? 2.996 20.5 -3.398 1 95.06 185 GLY B N 1
ATOM 3025 C CA . GLY B 1 185 ? 3.912 21.047 -4.391 1 95.06 185 GLY B CA 1
ATOM 3026 C C . GLY B 1 185 ? 5.066 21.812 -3.781 1 95.06 185 GLY B C 1
ATOM 3027 O O . GLY B 1 185 ? 5.703 22.625 -4.457 1 95.06 185 GLY B O 1
ATOM 3028 N N . ILE B 1 186 ? 5.305 21.656 -2.551 1 97.31 186 ILE B N 1
ATOM 3029 C CA . ILE B 1 186 ? 6.43 22.328 -1.905 1 97.31 186 ILE B CA 1
ATOM 3030 C C . ILE B 1 186 ? 7.691 21.484 -2.076 1 97.31 186 ILE B C 1
ATOM 3032 O O . ILE B 1 186 ? 7.691 20.281 -1.791 1 97.31 186 ILE B O 1
ATOM 3036 N N . ASP B 1 187 ? 8.711 22.141 -2.617 1 97.62 187 ASP B N 1
ATOM 3037 C CA . ASP B 1 187 ? 9.969 21.469 -2.902 1 97.62 187 ASP B CA 1
ATOM 3038 C C . ASP B 1 187 ? 11.164 22.344 -2.545 1 97.62 187 ASP B C 1
ATOM 3040 O O . ASP B 1 187 ? 11.008 23.391 -1.927 1 97.62 187 ASP B O 1
ATOM 3044 N N . LEU B 1 188 ? 12.344 21.906 -2.861 1 97.69 188 LEU B N 1
ATOM 3045 C CA . LEU B 1 188 ? 13.578 22.609 -2.51 1 97.69 188 LEU B CA 1
ATOM 3046 C C . LEU B 1 188 ? 13.617 24 -3.141 1 97.69 188 LEU B C 1
ATOM 3048 O O . LEU B 1 188 ? 14.18 24.938 -2.566 1 97.69 188 LEU B O 1
ATOM 3052 N N . GLU B 1 189 ? 13 24.125 -4.234 1 97.12 189 GLU B N 1
ATOM 3053 C CA . GLU B 1 189 ? 13.086 25.359 -5.004 1 97.12 189 GLU B CA 1
ATOM 3054 C C . GLU B 1 189 ? 12.188 26.438 -4.418 1 97.12 189 GLU B C 1
ATOM 3056 O O . GLU B 1 189 ? 12.5 27.641 -4.492 1 97.12 189 GLU B O 1
ATOM 3061 N N . ASN B 1 190 ? 11.109 26 -3.826 1 96.44 190 ASN B N 1
ATOM 3062 C CA . ASN B 1 190 ? 10.148 27.031 -3.453 1 96.44 190 ASN B CA 1
ATOM 3063 C C . ASN B 1 190 ? 9.922 27.078 -1.945 1 96.44 190 ASN B C 1
ATOM 3065 O O . ASN B 1 190 ? 9.227 27.953 -1.439 1 96.44 190 ASN B O 1
ATOM 3069 N N . ARG B 1 191 ? 10.508 26.172 -1.159 1 97.12 191 ARG B N 1
ATOM 3070 C CA . ARG B 1 191 ? 10.172 26.078 0.259 1 97.12 191 ARG B CA 1
ATOM 3071 C C . ARG B 1 191 ? 10.57 27.359 0.995 1 97.12 191 ARG B C 1
ATOM 3073 O O . ARG B 1 191 ? 9.891 27.766 1.933 1 97.12 191 ARG B O 1
ATOM 3080 N N . GLN B 1 192 ? 11.625 28.047 0.536 1 97.25 192 GLN B N 1
ATOM 3081 C CA . GLN B 1 192 ? 12 29.312 1.17 1 97.25 192 GLN B CA 1
ATOM 3082 C C . GLN B 1 192 ? 10.93 30.375 0.951 1 97.25 192 GLN B C 1
ATOM 3084 O O . GLN B 1 192 ? 10.641 31.156 1.851 1 97.25 192 GLN B O 1
ATOM 3089 N N . THR B 1 193 ? 10.398 30.391 -0.179 1 97.31 193 THR B N 1
ATOM 3090 C CA . THR B 1 193 ? 9.32 31.328 -0.478 1 97.31 193 THR B CA 1
ATOM 3091 C C . THR B 1 193 ? 8.141 31.125 0.463 1 97.31 193 THR B C 1
ATOM 3093 O O . THR B 1 193 ? 7.543 32.094 0.953 1 97.31 193 THR B O 1
ATOM 3096 N N . PHE B 1 194 ? 7.809 29.875 0.792 1 97.31 194 PHE B N 1
ATOM 3097 C CA . PHE B 1 194 ? 6.73 29.562 1.722 1 97.31 194 PHE B CA 1
ATOM 3098 C C . PHE B 1 194 ? 7.066 30.047 3.125 1 97.31 194 PHE B C 1
ATOM 3100 O O . PHE B 1 194 ? 6.211 30.609 3.818 1 97.31 194 PHE B O 1
ATOM 3107 N N . ILE B 1 195 ? 8.266 29.844 3.52 1 97.12 195 ILE B N 1
ATOM 3108 C CA . ILE B 1 195 ? 8.711 30.266 4.844 1 97.12 195 ILE B CA 1
ATOM 3109 C C . ILE B 1 195 ? 8.602 31.781 4.973 1 97.12 195 ILE B C 1
ATOM 3111 O O . ILE B 1 195 ? 8.031 32.281 5.941 1 97.12 195 ILE B O 1
ATOM 3115 N N . ASP B 1 196 ? 9.039 32.469 3.916 1 96.75 196 ASP B N 1
ATOM 3116 C CA . ASP B 1 196 ? 9.094 33.906 3.943 1 96.75 196 ASP B CA 1
ATOM 3117 C C . ASP B 1 196 ? 7.691 34.531 3.84 1 96.75 196 ASP B C 1
ATOM 3119 O O . ASP B 1 196 ? 7.371 35.469 4.539 1 96.75 196 ASP B O 1
ATOM 3123 N N . GLN B 1 197 ? 6.902 33.969 3.062 1 96.19 197 GLN B N 1
ATOM 3124 C CA . GLN B 1 197 ? 5.613 34.594 2.736 1 96.19 197 GLN B CA 1
ATOM 3125 C C . GLN B 1 197 ? 4.547 34.188 3.752 1 96.19 197 GLN B C 1
ATOM 3127 O O . GLN B 1 197 ? 3.637 34.969 4.039 1 96.19 197 GLN B O 1
ATOM 3132 N N . VAL B 1 198 ? 4.602 32.969 4.273 1 94.25 198 VAL B N 1
ATOM 3133 C CA . VAL B 1 198 ? 3.525 32.438 5.102 1 94.25 198 VAL B CA 1
ATOM 3134 C C . VAL B 1 198 ? 3.939 32.5 6.57 1 94.25 198 VAL B C 1
ATOM 3136 O O . VAL B 1 198 ? 3.086 32.531 7.461 1 94.25 198 VAL B O 1
ATOM 3139 N N . GLY B 1 199 ? 5.207 32.469 6.84 1 93.94 199 GLY B N 1
ATOM 3140 C CA . GLY B 1 199 ? 5.699 32.5 8.211 1 93.94 199 GLY B CA 1
ATOM 3141 C C . GLY B 1 199 ? 5.477 31.203 8.961 1 93.94 199 GLY B C 1
ATOM 3142 O O . GLY B 1 199 ? 5.094 31.219 10.133 1 93.94 199 GLY B O 1
ATOM 3143 N N . VAL B 1 200 ? 5.664 30.125 8.273 1 92.88 200 VAL B N 1
ATOM 3144 C CA . VAL B 1 200 ? 5.391 28.812 8.875 1 92.88 200 VAL B CA 1
ATOM 3145 C C . VAL B 1 200 ? 6.688 28.219 9.422 1 92.88 200 VAL B C 1
ATOM 3147 O O . VAL B 1 200 ? 7.781 28.625 9.031 1 92.88 200 VAL B O 1
ATOM 3150 N N . THR B 1 201 ? 6.527 27.25 10.344 1 96.25 201 THR B N 1
ATOM 3151 C CA . THR B 1 201 ? 7.676 26.609 10.969 1 96.25 201 THR B CA 1
ATOM 3152 C C . THR B 1 201 ? 7.719 25.125 10.609 1 96.25 201 THR B C 1
ATOM 3154 O O . THR B 1 201 ? 8.477 24.359 11.203 1 96.25 201 THR B O 1
ATOM 3157 N N . GLN B 1 202 ? 6.91 24.734 9.758 1 98.56 202 GLN B N 1
ATOM 3158 C CA . GLN B 1 202 ? 6.879 23.359 9.25 1 98.56 202 GLN B CA 1
ATOM 3159 C C . GLN B 1 202 ? 6.375 23.312 7.812 1 98.56 202 GLN B C 1
ATOM 3161 O O . GLN B 1 202 ? 5.504 24.094 7.43 1 98.56 202 GLN B O 1
ATOM 3166 N N . LEU B 1 203 ? 6.973 22.469 7.016 1 98.75 203 LEU B N 1
ATOM 3167 C CA . LEU B 1 203 ? 6.613 22.25 5.617 1 98.75 203 LEU B CA 1
ATOM 3168 C C . LEU B 1 203 ? 6.574 20.766 5.285 1 98.75 203 LEU B C 1
ATOM 3170 O O . LEU B 1 203 ? 7.359 19.984 5.824 1 98.75 203 LEU B O 1
ATOM 3174 N N . HIS B 1 204 ? 5.715 20.438 4.41 1 98.81 204 HIS B N 1
ATOM 3175 C CA . HIS B 1 204 ? 5.488 19.062 3.984 1 98.81 204 HIS B CA 1
ATOM 3176 C C . HIS B 1 204 ? 5.684 18.906 2.479 1 98.81 204 HIS B C 1
ATOM 3178 O O . HIS B 1 204 ? 5.223 19.75 1.701 1 98.81 204 HIS B O 1
ATOM 3184 N N . GLY B 1 205 ? 6.383 17.844 2.107 1 98.5 205 GLY B N 1
ATOM 3185 C CA . GLY B 1 205 ? 6.43 17.547 0.687 1 98.5 205 GLY B CA 1
ATOM 3186 C C . GLY B 1 205 ? 7.293 16.328 0.363 1 98.5 205 GLY B C 1
ATOM 3187 O O . GLY B 1 205 ? 8.18 15.977 1.138 1 98.5 205 GLY B O 1
ATOM 3188 N N . THR B 1 206 ? 7.094 15.797 -0.854 1 98.12 206 THR B N 1
ATOM 3189 C CA . THR B 1 206 ? 7.875 14.656 -1.316 1 98.12 206 THR B CA 1
ATOM 3190 C C . THR B 1 206 ? 9.289 15.086 -1.701 1 98.12 206 THR B C 1
ATOM 3192 O O . THR B 1 206 ? 10.203 14.266 -1.726 1 98.12 206 THR B O 1
ATOM 3195 N N . LYS B 1 207 ? 9.484 16.422 -1.99 1 98.25 207 LYS B N 1
ATOM 3196 C CA . LYS B 1 207 ? 10.773 16.953 -2.418 1 98.25 207 LYS B CA 1
ATOM 3197 C C . LYS B 1 207 ? 11.227 18.094 -1.521 1 98.25 207 LYS B C 1
ATOM 3199 O O . LYS B 1 207 ? 11.953 18.984 -1.965 1 98.25 207 LYS B O 1
ATOM 3204 N N . VAL B 1 208 ? 10.758 18.047 -0.277 1 98.62 208 VAL B N 1
ATOM 3205 C CA . VAL B 1 208 ? 10.93 19.203 0.611 1 98.62 208 VAL B CA 1
ATOM 3206 C C . VAL B 1 208 ? 12.359 19.219 1.148 1 98.62 208 VAL B C 1
ATOM 3208 O O . VAL B 1 208 ? 12.852 20.266 1.57 1 98.62 208 VAL B O 1
ATOM 3211 N N . VAL B 1 209 ? 13.133 18.031 1.044 1 98.5 209 VAL B N 1
ATOM 3212 C CA . VAL B 1 209 ? 14.469 18.016 1.623 1 98.5 209 VAL B CA 1
ATOM 3213 C C . VAL B 1 209 ? 15.477 17.547 0.581 1 98.5 209 VAL B C 1
ATOM 3215 O O . VAL B 1 209 ? 16.688 17.641 0.79 1 98.5 209 VAL B O 1
ATOM 3218 N N . PHE B 1 210 ? 15.109 16.984 -0.41 1 96.56 210 PHE B N 1
ATOM 3219 C CA . PHE B 1 210 ? 15.977 16.656 -1.538 1 96.56 210 PHE B CA 1
ATOM 3220 C C . PHE B 1 210 ? 15.156 16.469 -2.809 1 96.56 210 PHE B C 1
ATOM 3222 O O . PHE B 1 210 ? 13.938 16.297 -2.748 1 96.56 210 PHE B O 1
#